Protein AF-A0A956J7H7-F1 (afdb_monomer)

Sequence (368 aa):
MTNHHGKLILALCLALGATACDQSGDVEAPAPTFRGLGGVGTGSGLTLNTNQWVSSSARDIYEFSLQGDWHTNSYGYESKLVRISLADSPYGPVSTPVGAPHPPGEASVAVLPGDDFRVEVIKPGPGNPPVELQGDDLIGLRLDFIVRGYDGVAHEVAIGFTDHLEHATAGDFYRIMKMDPETGEPLAPLCEEDSDGYRMARIYDGLSVDAQTGEMDFVGEGIHHVACSSSAPGKAVLFGYNPTQLTVEAFILVNRVVRADYCADGHPYTYPGNLVGIEDNFTGSGPTTIAEAYASLGEDEVIEAVWDENGVLCMDTPRASNVEREDVICPIKEFTNGTVEYNWRPPQCSNFVDPNPAAMRYFSKGSI

pLDDT: mean 78.8, std 21.63, range [21.3, 97.81]

Secondary structure (DSSP, 8-state):
-------------------SS-------PPPP-PPP--S---S----B---BSS-GGGTTSSEEETTS--EE-TTS-EEEEEEEEEEEEBTEEEEEETTSPPPTTS-EEEEEPSSS-EEEEEPSSTTPPPEEE-GGGGTTEEEEEEEE-TT--EEEEEEEEEEEEEETTTEEEEEEEEE-TTT--EEEESSPP-TTS---EEEEESEEE-TTT--EEE--TTEEEEEETTBHHHHHHHTT--TTTS-HHHHHHHHHHHHT-TTSSS-----TT--BEEEESTTS-S-SSHHHHHHT--TTEEEEEEEETTEEEEESS-SSTT--GGG--EEPP--TT----EEE-PPPGGG---S-TTS--EEEEEE-

Foldseek 3Di:
DDDDDDDDDDDDDDDPDDPDPDDPDDDPDPQPDDDDDDDPDFFDFDWWWFDQQFFPLCPFPQKEFQQQDWDQALQRKTKGWQKKWAQDDPVHTEMDGHNDPDDAQGWHKGWDWDQATKIWIDHHDPPDDIDIDHFPSQARMKIWMWMAHPVRDTDIWMKGFHHWDQDPQQGIKTFIFTADRPPRHGDGTSADAISVGDWIWTKGAQWGANSQQRDIDRNDGGMIGTGTCNHLLVVLRVVNNRCVVANPLSSSQSSCVSQVVQQSRRHRLADTPQIKTKFWCRVVRGDLDLVRVVVSDDPQKDQQFKAASNHTQAGAATSNPPDGLQNDWHWDDDDPVRDTDTGDGGHHSVPDDDPCSPGIMMGMMHGD

Nearest PDB structures (foldseek):
  5ez2-assembly1_A  TM=2.691E-01  e=7.831E-01  Sander vitreus
  1kt5-assembly1_A  TM=2.493E-01  e=6.500E+00  Bos taurus

Radius of gyration: 23.32 Å; Cα contacts (8 Å, |Δi|>4): 791; chains: 1; bounding box: 55×58×82 Å

Mean predicted aligned error: 10.1 Å

Solvent-accessible surface area (backbone atoms only — not comparable to full-atom values): 21001 Å² total; per-residue (Å²): 136,86,86,86,89,82,88,85,83,85,85,78,89,86,81,89,86,86,87,88,85,85,80,81,74,90,70,88,67,82,79,79,84,77,76,81,90,81,63,96,71,82,88,69,62,61,71,46,48,34,66,23,74,54,34,86,71,26,72,73,66,33,50,35,24,71,66,32,44,80,29,69,45,73,82,59,30,34,16,22,36,46,33,36,33,31,55,70,41,102,84,43,68,33,62,22,56,44,76,56,80,81,59,89,70,46,55,36,47,45,79,49,82,48,86,56,67,33,34,34,39,38,51,51,56,92,89,55,71,64,44,80,38,46,61,74,62,41,45,46,28,34,45,33,30,43,30,24,48,90,86,67,55,77,40,76,42,24,38,32,29,73,44,67,46,81,38,99,64,47,45,6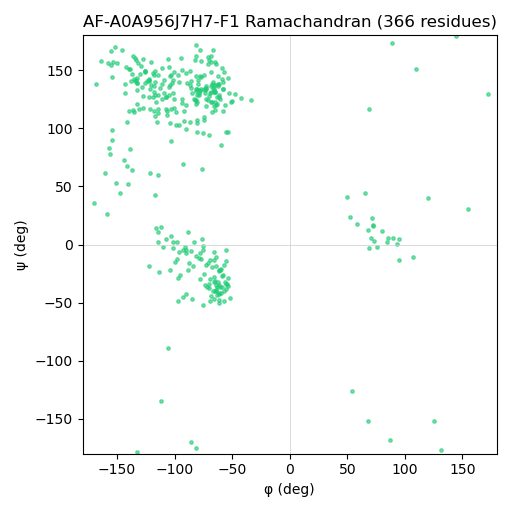0,28,27,30,37,25,32,26,40,69,88,79,64,48,78,74,44,66,32,32,52,61,26,81,86,67,45,39,30,28,32,51,34,50,12,41,44,60,33,65,82,34,63,48,71,47,76,81,43,85,49,35,34,22,56,27,24,45,29,12,38,70,24,38,29,17,72,74,55,42,26,49,87,82,62,41,59,61,57,31,54,39,45,31,33,59,57,30,38,19,57,58,61,70,33,57,62,43,51,46,80,69,44,63,39,28,58,47,33,32,84,84,76,59,61,44,60,43,70,71,49,47,62,71,67,48,56,100,59,45,43,70,22,34,35,33,37,89,88,28,51,65,18,32,45,56,51,76,28,92,90,43,56,55,89,69,52,65,21,72,41,77,65,48,102,81,74,57,75,54,78,70,42,58,67,45,46,50,96,77,61,75,74,92,58,55,85,57,68,42,41,38,34,33,33,75,119

Structure (mmCIF, N/CA/C/O backbone):
data_AF-A0A956J7H7-F1
#
_entry.id   AF-A0A956J7H7-F1
#
loop_
_atom_site.group_PDB
_atom_site.id
_atom_site.type_symbol
_atom_site.label_atom_id
_atom_site.label_alt_id
_atom_site.label_comp_id
_atom_site.label_asym_id
_atom_site.label_entity_id
_atom_site.label_seq_id
_atom_site.pdbx_PDB_ins_code
_atom_site.Cartn_x
_atom_site.Cartn_y
_atom_site.Cartn_z
_atom_site.occupancy
_atom_site.B_iso_or_equiv
_atom_site.auth_seq_id
_atom_site.auth_comp_id
_atom_site.auth_asym_id
_atom_site.auth_atom_id
_atom_site.pdbx_PDB_model_num
ATOM 1 N N . MET A 1 1 ? -11.915 -37.299 46.408 1.00 34.31 1 MET A N 1
ATOM 2 C CA . MET A 1 1 ? -10.570 -36.801 46.762 1.00 34.31 1 MET A CA 1
ATOM 3 C C . MET A 1 1 ? -9.670 -37.030 45.561 1.00 34.31 1 MET A C 1
ATOM 5 O O . MET A 1 1 ? -9.753 -38.102 44.979 1.00 34.31 1 MET A O 1
ATOM 9 N N . THR A 1 2 ? -8.898 -35.993 45.229 1.00 33.03 2 THR A N 1
ATOM 10 C CA . THR A 1 2 ? -7.810 -35.875 44.235 1.00 33.03 2 THR A CA 1
ATOM 11 C C . THR A 1 2 ? -8.128 -35.940 42.733 1.00 33.03 2 THR A C 1
ATOM 13 O O . THR A 1 2 ? -8.568 -36.948 42.192 1.00 33.03 2 THR A O 1
ATOM 16 N N . ASN A 1 3 ? -7.821 -34.792 42.118 1.00 30.67 3 ASN A N 1
ATOM 17 C CA . ASN A 1 3 ? -7.742 -34.415 40.709 1.00 30.67 3 ASN A CA 1
ATOM 18 C C . ASN A 1 3 ? -6.630 -35.155 39.943 1.00 30.67 3 ASN A C 1
ATOM 20 O O . ASN A 1 3 ? 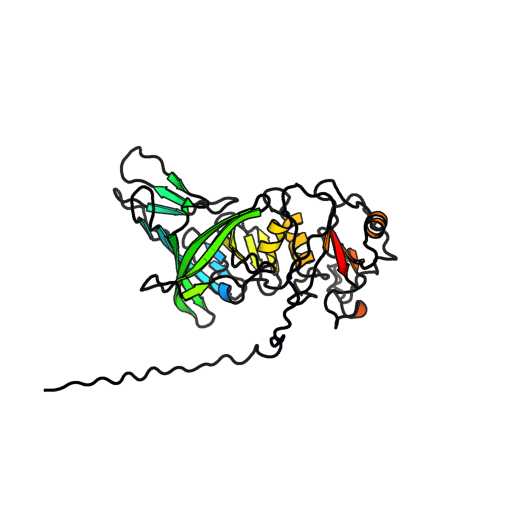-5.607 -35.474 40.541 1.00 30.67 3 ASN A O 1
ATOM 24 N N . HIS A 1 4 ? -6.758 -35.260 38.613 1.00 27.86 4 HIS A N 1
ATOM 25 C CA . HIS A 1 4 ? -5.828 -34.605 37.676 1.00 27.86 4 HIS A CA 1
ATOM 26 C C . HIS A 1 4 ? -6.339 -34.630 36.224 1.00 27.86 4 HIS A C 1
ATOM 28 O O . HIS A 1 4 ? -6.882 -35.619 35.743 1.00 27.86 4 HIS A O 1
ATOM 34 N N . HIS A 1 5 ? -6.147 -33.486 35.565 1.00 28.83 5 HIS A N 1
ATOM 35 C CA . HIS A 1 5 ? -6.420 -33.170 34.166 1.00 28.83 5 HIS A CA 1
ATOM 36 C C . HIS A 1 5 ? -5.456 -33.855 33.185 1.00 28.83 5 HIS A C 1
ATOM 38 O O . HIS A 1 5 ? -4.289 -34.061 33.504 1.00 28.83 5 HIS A O 1
ATOM 44 N N . GLY A 1 6 ? -5.915 -34.045 31.945 1.00 21.98 6 GLY A N 1
ATOM 45 C CA . GLY A 1 6 ? -5.072 -34.238 30.765 1.00 21.98 6 GLY A CA 1
ATOM 46 C C . GLY A 1 6 ? -5.822 -33.790 29.512 1.00 21.98 6 GLY A C 1
ATOM 47 O O . GLY A 1 6 ? -6.677 -34.517 29.015 1.00 21.98 6 GLY A O 1
ATOM 48 N N . LYS A 1 7 ? -5.546 -32.563 29.053 1.00 26.50 7 LYS A N 1
ATOM 49 C CA . LYS A 1 7 ? -6.030 -31.994 27.787 1.00 26.50 7 LYS A CA 1
ATOM 50 C C . LYS A 1 7 ? -5.274 -32.655 26.629 1.00 26.50 7 LYS A C 1
ATOM 52 O O . LYS A 1 7 ? -4.048 -32.685 26.652 1.00 26.50 7 LYS A O 1
ATOM 57 N N . LEU A 1 8 ? -6.000 -33.133 25.622 1.00 21.30 8 LEU A N 1
ATOM 58 C CA . LEU A 1 8 ? -5.458 -33.536 24.326 1.00 21.30 8 LEU A CA 1
ATOM 59 C C . LEU A 1 8 ? -5.811 -32.420 23.333 1.00 21.30 8 LEU A C 1
ATOM 61 O O . LEU A 1 8 ? -6.975 -32.269 22.970 1.00 21.30 8 LEU A O 1
ATOM 65 N N . ILE A 1 9 ? -4.826 -31.602 22.964 1.00 24.64 9 ILE A N 1
ATOM 66 C CA . ILE A 1 9 ? -4.939 -30.624 21.875 1.00 24.64 9 ILE A CA 1
ATOM 67 C C . ILE A 1 9 ? -4.455 -31.335 20.615 1.00 24.64 9 ILE A C 1
ATOM 69 O O . ILE A 1 9 ? -3.300 -31.753 20.538 1.00 24.64 9 ILE A O 1
ATOM 73 N N . LEU A 1 10 ? -5.365 -31.523 19.664 1.00 23.31 10 LEU A N 1
ATOM 74 C CA . LEU A 1 10 ? -5.071 -32.082 18.354 1.00 23.31 10 LEU A CA 1
ATOM 75 C C . LEU A 1 10 ? -4.645 -30.926 17.440 1.00 23.31 10 LEU A C 1
ATOM 77 O O . LEU A 1 10 ? -5.474 -30.125 17.020 1.00 23.31 10 LEU A O 1
ATOM 81 N N . ALA A 1 11 ? -3.347 -30.836 17.165 1.00 27.41 11 ALA A N 1
ATOM 82 C CA . ALA A 1 11 ? -2.812 -30.087 16.038 1.00 27.41 11 ALA A CA 1
ATOM 83 C C . ALA A 1 11 ? -2.892 -30.981 14.793 1.00 27.41 11 ALA A C 1
ATOM 85 O O . ALA A 1 11 ? -2.378 -32.102 14.814 1.00 27.41 11 ALA A O 1
ATOM 86 N N . LEU A 1 12 ? -3.523 -30.507 13.718 1.00 23.52 12 LEU A N 1
ATOM 87 C CA . LEU A 1 12 ? -3.413 -31.143 12.408 1.00 23.52 12 LEU A CA 1
ATOM 88 C C . LEU A 1 12 ? -3.337 -30.080 11.309 1.00 23.52 12 LEU A C 1
ATOM 90 O O . LEU A 1 12 ? -4.326 -29.443 10.960 1.00 23.52 12 LEU A O 1
ATOM 94 N N . CYS A 1 13 ? -2.124 -29.915 10.785 1.00 24.88 13 CYS A N 1
ATOM 95 C CA . CYS A 1 13 ? -1.808 -29.219 9.548 1.00 24.88 13 CYS A CA 1
ATOM 96 C C . CYS A 1 13 ? -2.461 -29.917 8.352 1.00 24.88 13 CYS A C 1
ATOM 98 O O . CYS A 1 13 ? -2.307 -31.129 8.222 1.00 24.88 13 CYS A O 1
ATOM 100 N N . LEU A 1 14 ? -3.055 -29.154 7.431 1.00 25.11 14 LEU A N 1
ATOM 101 C CA . LEU A 1 14 ? -3.239 -29.543 6.028 1.00 25.11 14 LEU A CA 1
ATOM 102 C C . LEU A 1 14 ? -3.335 -28.281 5.151 1.00 25.11 14 LEU A C 1
ATOM 104 O O . LEU A 1 14 ? -4.415 -27.759 4.913 1.00 25.11 14 LEU A O 1
ATOM 108 N N . ALA A 1 15 ? -2.185 -27.817 4.664 1.00 28.34 15 ALA A N 1
ATOM 109 C CA . ALA A 1 15 ? -2.049 -27.102 3.395 1.00 28.34 15 ALA A CA 1
ATOM 110 C C . ALA A 1 15 ? -0.592 -27.246 2.929 1.00 28.34 15 ALA A C 1
ATOM 112 O O . ALA A 1 15 ? 0.278 -26.428 3.214 1.00 28.34 15 ALA A O 1
ATOM 113 N N . LEU A 1 16 ? -0.317 -28.373 2.275 1.00 28.92 16 LEU A N 1
ATOM 114 C CA . LEU A 1 16 ? 0.877 -28.572 1.462 1.00 28.92 16 LEU A CA 1
ATOM 115 C C . LEU A 1 16 ? 0.706 -27.757 0.177 1.00 28.92 16 LEU A C 1
ATOM 117 O O . LEU A 1 16 ? -0.277 -27.970 -0.530 1.00 28.92 16 LEU A O 1
ATOM 121 N N . GLY A 1 17 ? 1.661 -26.874 -0.135 1.00 31.92 17 GLY A N 1
ATOM 122 C CA . GLY A 1 17 ? 1.725 -26.256 -1.462 1.00 31.92 17 GLY A CA 1
ATOM 123 C C . GLY A 1 17 ? 2.399 -24.890 -1.611 1.00 31.92 17 GLY A C 1
ATOM 124 O O . GLY A 1 17 ? 1.973 -24.154 -2.486 1.00 31.92 17 GLY A O 1
ATOM 125 N N . ALA A 1 18 ? 3.410 -24.526 -0.813 1.00 32.97 18 ALA A N 1
ATOM 126 C CA . ALA A 1 18 ? 4.313 -23.405 -1.127 1.00 32.97 18 ALA A CA 1
ATOM 127 C C . ALA A 1 18 ? 5.622 -23.514 -0.325 1.00 32.97 18 ALA A C 1
ATOM 129 O O . ALA A 1 18 ? 5.930 -22.676 0.511 1.00 32.97 18 ALA A O 1
ATOM 130 N N . THR A 1 19 ? 6.390 -24.585 -0.522 1.00 34.28 19 THR A N 1
ATOM 131 C CA . THR A 1 19 ? 7.738 -24.699 0.059 1.00 34.28 19 THR A CA 1
ATOM 132 C C . THR A 1 19 ? 8.676 -25.305 -0.971 1.00 34.28 19 THR A C 1
ATOM 134 O O . THR A 1 19 ? 8.898 -26.516 -0.975 1.00 34.28 19 THR A O 1
ATOM 137 N N . ALA A 1 20 ? 9.176 -24.469 -1.879 1.00 27.80 20 ALA A N 1
ATOM 138 C CA . ALA A 1 20 ? 10.338 -24.793 -2.706 1.00 27.80 20 ALA A CA 1
ATOM 139 C C . ALA A 1 20 ? 11.039 -23.551 -3.293 1.00 27.80 20 ALA A C 1
ATOM 141 O O . ALA A 1 20 ? 11.663 -23.683 -4.330 1.00 27.80 20 ALA A O 1
ATOM 142 N N . CYS A 1 21 ? 10.958 -22.370 -2.666 1.00 28.06 21 CYS A N 1
ATOM 143 C CA . CYS A 1 21 ? 11.769 -21.199 -3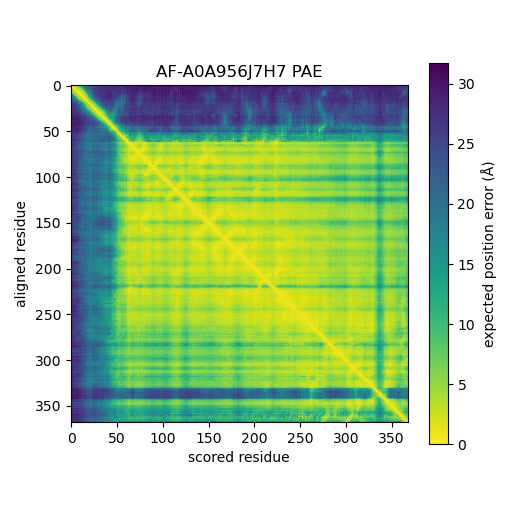.039 1.00 28.06 21 CYS A CA 1
ATOM 144 C C . CYS A 1 21 ? 12.020 -20.310 -1.808 1.00 28.06 21 CYS A C 1
ATOM 146 O O . CYS A 1 21 ? 11.679 -19.137 -1.834 1.00 28.06 21 CYS A O 1
ATOM 148 N N . ASP A 1 22 ? 12.531 -20.859 -0.704 1.00 33.25 22 ASP A N 1
ATOM 149 C CA . ASP A 1 22 ? 13.071 -20.013 0.372 1.00 33.25 22 ASP A CA 1
ATOM 150 C C . ASP A 1 22 ? 14.095 -20.778 1.219 1.00 33.25 22 ASP A C 1
ATOM 152 O O . ASP A 1 22 ? 13.797 -21.335 2.275 1.00 33.25 22 ASP A O 1
ATOM 156 N N . GLN A 1 23 ? 15.301 -20.907 0.670 1.00 28.61 23 GLN A N 1
ATOM 157 C CA . GLN A 1 23 ? 16.512 -21.178 1.441 1.00 28.61 23 GLN A CA 1
ATOM 158 C C . GLN A 1 23 ? 17.653 -20.367 0.824 1.00 28.61 23 GLN A C 1
ATOM 160 O O . GLN A 1 23 ? 18.577 -20.925 0.232 1.00 28.61 23 GLN A O 1
ATOM 165 N N . SER A 1 24 ? 17.593 -19.038 0.927 1.00 34.00 24 SER A N 1
ATOM 166 C CA . SER A 1 24 ? 18.828 -18.256 0.879 1.00 34.00 24 SER A CA 1
ATOM 167 C C . SER A 1 24 ? 19.526 -18.449 2.221 1.00 34.00 24 SER A C 1
ATOM 169 O O . SER A 1 24 ? 19.052 -17.973 3.248 1.00 34.00 24 SER A O 1
ATOM 171 N N . GLY A 1 25 ? 20.613 -19.220 2.224 1.00 28.41 25 GLY A N 1
ATOM 172 C CA . GLY A 1 25 ? 21.501 -19.291 3.376 1.00 28.41 25 GLY A CA 1
ATOM 173 C C . GLY A 1 25 ? 22.023 -17.897 3.715 1.00 28.41 25 GLY A C 1
ATOM 174 O O . GLY A 1 25 ? 22.344 -17.128 2.810 1.00 28.41 25 GLY A O 1
ATOM 175 N N . ASP A 1 26 ? 22.093 -17.604 5.011 1.00 31.69 26 ASP A N 1
ATOM 176 C CA . ASP A 1 26 ? 22.629 -16.369 5.573 1.00 31.69 26 ASP A CA 1
ATOM 177 C C . ASP A 1 26 ? 24.048 -16.107 5.043 1.00 31.69 26 ASP A C 1
ATOM 179 O O . ASP A 1 26 ? 25.040 -16.646 5.540 1.00 31.69 26 ASP A O 1
ATOM 183 N N . VAL A 1 27 ? 24.154 -15.284 4.002 1.00 30.88 27 VAL A N 1
ATOM 184 C CA . VAL A 1 27 ? 25.401 -14.617 3.645 1.00 30.88 27 VAL A CA 1
ATOM 185 C C . VAL A 1 27 ? 25.279 -13.217 4.224 1.00 30.88 27 VAL A C 1
ATOM 187 O O . VAL A 1 27 ? 24.564 -12.382 3.676 1.00 30.88 27 VAL A O 1
ATOM 190 N N . GLU A 1 28 ? 25.951 -12.970 5.351 1.00 29.73 28 GLU A N 1
ATOM 191 C CA . GLU A 1 28 ? 26.173 -11.623 5.887 1.00 29.73 28 GLU A CA 1
ATOM 192 C C . GLU A 1 28 ? 26.956 -10.800 4.849 1.00 29.73 28 GLU A C 1
ATOM 194 O O . GLU A 1 28 ? 28.186 -10.727 4.866 1.00 29.73 28 GLU A O 1
ATOM 199 N N . ALA A 1 29 ? 26.246 -10.195 3.898 1.00 31.11 29 ALA A N 1
ATOM 200 C CA . ALA A 1 29 ? 26.772 -9.083 3.130 1.00 31.11 29 ALA A CA 1
ATOM 201 C C . ALA A 1 29 ? 26.765 -7.844 4.045 1.00 31.11 29 ALA A C 1
ATOM 203 O O . ALA A 1 29 ? 25.775 -7.606 4.741 1.00 31.11 29 ALA A O 1
ATOM 204 N N . PRO A 1 30 ? 27.852 -7.054 4.099 1.00 28.05 30 PRO A N 1
ATOM 205 C CA . PRO A 1 30 ? 27.876 -5.846 4.910 1.00 28.05 30 PRO A CA 1
ATOM 206 C C . PRO A 1 30 ? 26.784 -4.887 4.428 1.00 28.05 30 PRO A C 1
ATOM 208 O O . PRO A 1 30 ? 26.745 -4.539 3.248 1.00 28.05 30 PRO A O 1
ATOM 211 N N . ALA A 1 31 ? 25.915 -4.463 5.349 1.00 27.25 31 ALA A N 1
ATOM 212 C CA . ALA A 1 31 ? 24.867 -3.487 5.081 1.00 27.25 31 ALA A CA 1
ATOM 213 C C . ALA A 1 31 ? 25.474 -2.242 4.402 1.00 27.25 31 ALA A C 1
ATOM 215 O O . ALA A 1 31 ? 26.402 -1.640 4.966 1.00 27.25 31 ALA A O 1
ATOM 216 N N . PRO A 1 32 ? 25.010 -1.843 3.202 1.00 27.41 32 PRO A N 1
ATOM 217 C CA . PRO A 1 32 ? 25.449 -0.595 2.609 1.00 27.41 32 PRO A CA 1
ATOM 218 C C . PRO A 1 32 ? 25.034 0.549 3.534 1.00 27.41 32 PRO A C 1
ATOM 220 O O . PRO A 1 32 ? 23.892 0.663 3.970 1.00 27.41 32 PRO A O 1
ATOM 223 N N . THR A 1 33 ? 25.996 1.400 3.871 1.00 24.50 33 THR A N 1
ATOM 224 C CA . THR A 1 33 ? 25.748 2.597 4.673 1.00 24.50 33 THR A CA 1
ATOM 225 C C . THR A 1 33 ? 25.078 3.637 3.784 1.00 24.50 33 THR A C 1
ATOM 227 O O . THR A 1 33 ? 25.748 4.370 3.057 1.00 24.50 33 THR A O 1
ATOM 230 N N . PHE A 1 34 ? 23.748 3.700 3.824 1.00 32.12 34 PHE A N 1
ATOM 231 C CA . PHE A 1 34 ? 22.992 4.759 3.163 1.00 32.12 34 PHE A CA 1
ATOM 232 C C . PHE A 1 34 ? 23.201 6.088 3.904 1.00 32.12 34 PHE A C 1
ATOM 234 O O . PHE A 1 34 ? 23.009 6.201 5.116 1.00 32.12 34 PHE A O 1
ATOM 241 N N . ARG A 1 35 ? 23.659 7.111 3.173 1.00 26.30 35 ARG A N 1
ATOM 242 C CA . ARG A 1 35 ? 23.762 8.485 3.683 1.00 26.30 35 ARG A CA 1
ATOM 243 C C . ARG A 1 35 ? 22.359 9.077 3.796 1.00 26.30 35 ARG A C 1
ATOM 245 O O . ARG A 1 35 ? 21.567 8.954 2.872 1.00 26.30 35 ARG A O 1
ATOM 252 N N . GLY A 1 36 ? 22.102 9.733 4.927 1.00 25.88 36 GLY A N 1
ATOM 253 C CA . GLY A 1 36 ? 20.798 10.266 5.314 1.00 25.88 36 GLY A CA 1
ATOM 254 C C . GLY A 1 36 ? 20.080 11.064 4.224 1.00 25.88 36 GLY A C 1
ATOM 255 O O . GLY A 1 36 ? 20.632 12.003 3.646 1.00 25.88 36 GLY A O 1
ATOM 256 N N . LEU A 1 37 ? 18.823 10.682 4.012 1.00 35.91 37 LEU A N 1
ATOM 257 C CA . LEU A 1 37 ? 17.826 11.358 3.195 1.00 35.91 37 LEU A CA 1
ATOM 258 C C . LEU A 1 37 ? 17.412 12.661 3.888 1.00 35.91 37 LEU A C 1
ATOM 260 O O . LEU A 1 37 ? 16.566 12.695 4.774 1.00 35.91 37 LEU A O 1
ATOM 264 N N . GLY A 1 38 ? 18.077 13.743 3.498 1.00 25.91 38 GLY A N 1
ATOM 265 C CA . GLY A 1 38 ? 17.769 15.109 3.901 1.00 25.91 38 GLY A CA 1
ATOM 266 C C . GLY A 1 38 ? 17.870 16.015 2.686 1.00 25.91 38 GLY A C 1
ATOM 267 O O . GLY A 1 38 ? 18.760 16.855 2.602 1.00 25.91 38 GLY A O 1
ATOM 268 N N . GLY A 1 39 ? 17.011 15.788 1.700 1.00 27.39 39 GLY A N 1
ATOM 269 C CA . GLY A 1 39 ? 16.962 16.598 0.496 1.00 27.39 39 GLY A CA 1
ATOM 270 C C . GLY A 1 39 ? 16.016 15.983 -0.514 1.00 27.39 39 GLY A C 1
ATOM 271 O O . GLY A 1 39 ? 16.114 14.798 -0.806 1.00 27.39 39 GLY A O 1
ATOM 272 N N . VAL A 1 40 ? 15.108 16.804 -1.031 1.00 36.03 40 VAL A N 1
ATOM 273 C CA . VAL A 1 40 ? 14.326 16.532 -2.239 1.00 36.03 40 VAL A CA 1
ATOM 274 C C . VAL A 1 40 ? 15.349 16.252 -3.348 1.00 36.03 40 VAL A C 1
ATOM 276 O O . VAL A 1 40 ? 16.027 17.164 -3.822 1.00 36.03 40 VAL A O 1
ATOM 279 N N . GLY A 1 41 ? 15.619 14.970 -3.587 1.00 30.80 41 GLY A N 1
ATOM 280 C CA . GLY A 1 41 ? 16.854 14.502 -4.204 1.00 30.80 41 GLY A CA 1
ATOM 281 C C . GLY A 1 41 ? 16.725 14.379 -5.709 1.00 30.80 41 GLY A C 1
ATOM 282 O O . GLY A 1 41 ? 16.134 13.436 -6.217 1.00 30.80 41 GLY A O 1
ATOM 283 N N . THR A 1 42 ? 17.340 15.315 -6.418 1.00 34.34 42 THR A N 1
ATOM 284 C CA . THR A 1 42 ? 17.670 15.202 -7.836 1.00 34.34 42 THR A CA 1
ATOM 285 C C . THR A 1 42 ? 18.561 13.975 -8.088 1.00 34.34 42 THR A C 1
ATOM 287 O O . THR A 1 42 ? 19.712 13.967 -7.656 1.00 34.34 42 THR A O 1
ATOM 290 N N . GLY A 1 43 ? 18.055 12.984 -8.826 1.00 35.78 43 GLY A N 1
ATOM 291 C CA . GLY A 1 43 ? 18.850 12.141 -9.730 1.00 35.78 43 GLY A CA 1
ATOM 292 C C . GLY A 1 43 ? 19.920 11.218 -9.132 1.00 35.78 43 GLY A C 1
ATOM 293 O O . GLY A 1 43 ? 21.008 11.133 -9.692 1.00 35.78 43 GLY A O 1
ATOM 294 N N . SER A 1 44 ? 19.643 10.500 -8.043 1.00 34.41 44 SER A N 1
ATOM 295 C CA . SER A 1 44 ? 20.463 9.335 -7.670 1.00 34.41 44 SER A CA 1
ATOM 296 C C . SER A 1 44 ? 19.559 8.176 -7.272 1.00 34.41 44 SER A C 1
ATOM 298 O O . SER A 1 44 ? 18.841 8.291 -6.278 1.00 34.41 44 SER A O 1
ATOM 300 N N . GLY A 1 45 ? 19.580 7.098 -8.061 1.00 36.44 45 GLY A N 1
ATOM 301 C CA . GLY A 1 45 ? 18.698 5.943 -7.911 1.00 36.44 45 GLY A CA 1
ATOM 302 C C . GLY A 1 45 ? 18.666 5.408 -6.478 1.00 36.44 45 GLY A C 1
ATOM 303 O O . GLY A 1 45 ? 19.701 5.079 -5.901 1.00 36.44 45 GLY A O 1
ATOM 304 N N . LEU A 1 46 ? 17.466 5.339 -5.899 1.00 42.12 46 LEU A N 1
ATOM 305 C CA . LEU A 1 46 ? 17.221 4.628 -4.647 1.00 42.12 46 LEU A CA 1
ATOM 306 C C . LEU A 1 46 ? 17.119 3.139 -4.966 1.00 42.12 46 LEU A C 1
ATOM 308 O O . LEU A 1 46 ? 16.398 2.789 -5.891 1.00 42.12 46 LEU A O 1
ATOM 312 N N . THR A 1 47 ? 17.802 2.281 -4.210 1.00 36.84 47 THR A N 1
ATOM 313 C CA . THR A 1 47 ? 17.821 0.837 -4.455 1.00 36.84 47 THR A CA 1
ATOM 314 C C . THR A 1 47 ? 17.154 0.071 -3.313 1.00 36.84 47 THR A C 1
ATOM 316 O O . THR A 1 47 ? 17.688 0.067 -2.210 1.00 36.84 47 THR A O 1
ATOM 319 N N . LEU A 1 48 ? 16.008 -0.582 -3.555 1.00 46.50 48 LEU A N 1
ATOM 320 C CA . LEU A 1 48 ? 15.264 -1.365 -2.545 1.00 46.50 48 LEU A CA 1
ATOM 321 C C . LEU A 1 48 ? 14.836 -2.750 -3.086 1.00 46.50 48 LEU A C 1
ATOM 323 O O . LEU A 1 48 ? 14.730 -2.936 -4.292 1.00 46.50 48 LEU A O 1
ATOM 327 N N . ASN A 1 49 ? 14.564 -3.703 -2.184 1.00 42.16 49 ASN A N 1
ATOM 328 C CA . ASN A 1 49 ? 14.053 -5.077 -2.433 1.00 42.16 49 ASN A CA 1
ATOM 329 C C . ASN A 1 49 ? 12.583 -5.046 -2.962 1.00 42.16 49 ASN A C 1
ATOM 331 O O . ASN A 1 49 ? 11.903 -4.067 -2.681 1.00 42.16 49 ASN A O 1
ATOM 335 N N . THR A 1 50 ? 12.006 -6.037 -3.678 1.00 51.06 50 THR A N 1
ATOM 336 C CA . THR A 1 50 ? 10.805 -5.818 -4.553 1.00 51.06 50 THR A CA 1
ATOM 337 C C . THR A 1 50 ? 9.678 -6.891 -4.614 1.00 51.06 50 THR A C 1
ATOM 339 O O . THR A 1 50 ? 9.366 -7.356 -5.702 1.00 51.06 50 THR A O 1
ATOM 342 N N . ASN A 1 51 ? 9.053 -7.404 -3.528 1.00 43.38 51 ASN A N 1
ATOM 343 C CA . ASN A 1 51 ? 8.281 -8.688 -3.719 1.00 43.38 51 ASN A CA 1
ATOM 344 C C . ASN A 1 51 ? 7.375 -9.160 -2.585 1.00 43.38 51 ASN A C 1
ATOM 346 O O . ASN A 1 51 ? 7.166 -10.358 -2.398 1.00 43.38 51 ASN A O 1
ATOM 350 N N . GLN A 1 52 ? 6.743 -8.246 -1.875 1.00 49.25 52 GLN A N 1
ATOM 351 C CA . GLN A 1 52 ? 5.475 -8.600 -1.248 1.00 49.25 52 GLN A CA 1
ATOM 352 C C . GLN A 1 52 ? 4.395 -7.755 -1.925 1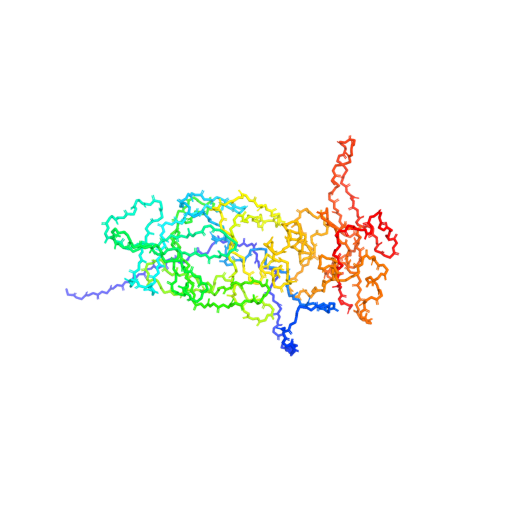.00 49.25 52 GLN A C 1
ATOM 354 O O . GLN A 1 52 ? 4.465 -6.536 -1.948 1.00 49.25 52 GLN A O 1
ATOM 359 N N . TRP A 1 53 ? 3.444 -8.384 -2.607 1.00 56.03 53 TRP A N 1
ATOM 360 C CA . TRP A 1 53 ? 2.317 -7.664 -3.227 1.00 56.03 53 TRP A CA 1
ATOM 361 C C . TRP A 1 53 ? 1.395 -7.119 -2.149 1.00 56.03 53 TRP A C 1
ATOM 363 O O . TRP A 1 53 ? 1.051 -5.947 -2.096 1.00 56.03 53 TRP A O 1
ATOM 373 N N . VAL A 1 54 ? 1.103 -8.049 -1.254 1.00 54.31 54 VAL A N 1
ATOM 374 C CA . VAL A 1 54 ? 0.482 -7.935 0.042 1.00 54.31 54 VAL A CA 1
ATOM 375 C C . VAL A 1 54 ? 1.387 -8.757 0.936 1.00 54.31 54 VAL A C 1
ATOM 377 O O . VAL A 1 54 ? 1.923 -9.786 0.497 1.00 54.31 54 VAL A O 1
ATOM 380 N N . SER A 1 55 ? 1.590 -8.311 2.171 1.00 53.53 55 SER A N 1
ATOM 381 C CA . SER A 1 55 ? 2.406 -9.101 3.073 1.00 53.53 55 SER A CA 1
ATOM 382 C C . SER A 1 55 ? 1.794 -10.498 3.229 1.00 53.53 55 SER A C 1
ATOM 384 O O . SER A 1 55 ? 0.578 -10.614 3.396 1.00 53.53 55 SER A O 1
ATOM 386 N N . SER A 1 56 ? 2.586 -11.571 3.142 1.00 59.09 56 SER A N 1
ATOM 387 C CA . SER A 1 56 ? 2.061 -12.937 3.305 1.00 59.09 56 SER A CA 1
ATOM 388 C C . SER A 1 56 ? 1.340 -13.095 4.651 1.00 59.09 56 SER A C 1
ATOM 390 O O . SER A 1 56 ? 0.316 -13.777 4.749 1.00 59.09 56 SER A O 1
ATOM 392 N N . SER A 1 57 ? 1.818 -12.357 5.655 1.00 57.62 57 SER A N 1
ATOM 393 C CA . SER A 1 57 ? 1.223 -12.213 6.973 1.00 57.62 57 SER A CA 1
ATOM 394 C C . SER A 1 57 ? 0.009 -11.283 7.029 1.00 57.62 57 SER A C 1
ATOM 396 O O . SER A 1 57 ? -0.692 -11.344 8.025 1.00 57.62 57 SER A O 1
ATOM 398 N N . ALA A 1 58 ? -0.303 -10.480 6.013 1.00 58.31 58 ALA A N 1
ATOM 399 C CA . ALA A 1 58 ? -1.450 -9.560 6.004 1.00 58.31 58 ALA A CA 1
ATOM 400 C C . ALA A 1 58 ? -2.614 -10.002 5.093 1.00 58.31 58 ALA A C 1
ATOM 402 O O . ALA A 1 58 ? -3.590 -9.270 4.950 1.00 58.31 58 ALA A O 1
ATOM 403 N N . ARG A 1 59 ? -2.545 -11.189 4.469 1.00 67.38 59 ARG A N 1
ATOM 404 C CA . ARG A 1 59 ? -3.555 -11.679 3.499 1.00 67.38 59 ARG A CA 1
ATOM 405 C C . ARG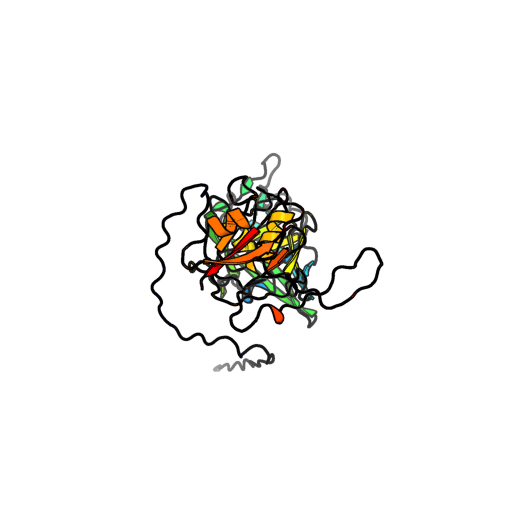 A 1 59 ? -4.997 -11.669 4.021 1.00 67.38 59 ARG A C 1
ATOM 407 O O . ARG A 1 59 ? -5.931 -11.548 3.234 1.00 67.38 59 ARG A O 1
ATOM 414 N N . ASP A 1 60 ? -5.157 -11.817 5.329 1.00 58.91 60 ASP A N 1
ATOM 415 C CA . ASP A 1 60 ? -6.423 -11.859 6.053 1.00 58.91 60 ASP A CA 1
ATOM 416 C C . ASP A 1 60 ? -7.063 -10.475 6.268 1.00 58.91 60 ASP A C 1
ATOM 418 O O . ASP A 1 60 ? -8.288 -10.395 6.338 1.00 58.91 60 ASP A O 1
ATOM 422 N N . ILE A 1 61 ? -6.276 -9.393 6.371 1.00 67.81 61 ILE A N 1
ATOM 423 C CA . ILE A 1 61 ? -6.765 -8.050 6.756 1.00 67.81 61 ILE A CA 1
ATOM 424 C C . ILE A 1 61 ? -5.966 -6.930 6.068 1.00 67.81 61 ILE A C 1
ATOM 426 O O . ILE A 1 61 ? -5.551 -5.958 6.698 1.00 67.81 61 ILE A O 1
ATOM 430 N N . TYR A 1 62 ? -5.695 -7.055 4.773 1.00 82.69 62 TYR A N 1
ATOM 431 C CA . TYR A 1 62 ? -5.044 -5.963 4.043 1.00 82.69 62 TYR A CA 1
ATOM 432 C C . TYR A 1 62 ? -6.041 -4.951 3.484 1.00 82.69 62 TYR A C 1
ATOM 434 O O . TYR A 1 62 ? -5.630 -3.848 3.162 1.00 82.69 62 TYR A O 1
ATOM 442 N N . GLU A 1 63 ? -7.329 -5.294 3.410 1.00 89.25 63 GLU A N 1
ATOM 443 C CA . GLU A 1 63 ? -8.407 -4.376 3.048 1.00 89.25 63 GLU A CA 1
ATOM 444 C C . GLU A 1 63 ? -9.590 -4.520 4.002 1.00 89.25 63 GLU A C 1
ATOM 446 O O . GLU A 1 63 ? -9.943 -5.640 4.393 1.00 89.25 63 GLU A O 1
ATOM 451 N N . PHE A 1 64 ? -10.218 -3.404 4.370 1.00 92.38 64 PHE A N 1
ATOM 452 C CA . PHE A 1 64 ? -11.417 -3.396 5.210 1.00 92.38 64 PHE A CA 1
ATOM 453 C C . PHE A 1 64 ? -12.272 -2.140 5.007 1.00 92.38 64 PHE A C 1
ATOM 455 O O . PHE A 1 64 ? -11.763 -1.083 4.645 1.00 92.38 64 PHE A O 1
ATOM 462 N N . SER A 1 65 ? -13.576 -2.252 5.287 1.00 92.31 65 SER A N 1
ATOM 463 C CA . SER A 1 65 ? -14.505 -1.114 5.300 1.00 92.31 65 SER A CA 1
ATOM 464 C C . SER A 1 65 ? -14.534 -0.412 6.663 1.00 92.31 65 SER A C 1
ATOM 466 O O . SER A 1 65 ? -14.627 -1.073 7.703 1.00 92.31 65 SER A O 1
ATOM 468 N N . LEU A 1 66 ? -14.540 0.927 6.670 1.00 86.81 66 LEU A N 1
ATOM 469 C CA . LEU A 1 66 ? -14.705 1.721 7.900 1.00 86.81 66 LEU A CA 1
ATOM 470 C C . LEU A 1 66 ? -16.129 1.729 8.447 1.00 86.81 66 LEU A C 1
ATOM 472 O O . LEU A 1 66 ? -16.338 1.939 9.640 1.00 86.81 66 LEU A O 1
ATOM 476 N N . GLN A 1 67 ? -17.119 1.510 7.587 1.00 87.56 67 GLN A N 1
ATOM 477 C CA . GLN A 1 67 ? -18.529 1.494 7.968 1.00 87.56 67 GLN A CA 1
ATOM 478 C C . GLN A 1 67 ? -18.898 0.198 8.704 1.00 87.56 67 GLN A C 1
ATOM 480 O O . GLN A 1 67 ? -20.013 0.059 9.209 1.00 87.56 67 GLN A O 1
ATOM 485 N N . GLY A 1 68 ? -17.948 -0.738 8.804 1.00 88.81 68 GLY A N 1
ATOM 486 C CA . GLY A 1 68 ? -18.167 -2.057 9.373 1.00 88.81 68 GLY A CA 1
ATOM 487 C C . GLY A 1 68 ? -19.014 -2.929 8.457 1.00 88.81 68 GLY A C 1
ATOM 488 O O . GLY A 1 68 ? -19.651 -3.863 8.939 1.00 88.81 68 GLY A O 1
ATOM 489 N N . ASP A 1 69 ? -19.051 -2.633 7.159 1.00 93.88 69 ASP A N 1
ATOM 490 C CA . ASP A 1 69 ? -19.615 -3.531 6.162 1.00 93.88 69 ASP A CA 1
ATOM 491 C C . ASP A 1 69 ? -18.634 -4.672 5.867 1.00 93.88 69 ASP A C 1
ATOM 493 O O . ASP A 1 69 ? -17.435 -4.588 6.143 1.00 93.88 69 ASP A O 1
ATOM 497 N N . TRP A 1 70 ? -19.159 -5.780 5.342 1.00 94.25 70 TRP A N 1
ATOM 498 C CA . TRP A 1 70 ? -18.303 -6.851 4.841 1.00 94.25 70 TRP A CA 1
ATOM 499 C C . TRP A 1 70 ? -17.611 -6.382 3.565 1.00 94.25 70 TRP A C 1
ATOM 501 O O . TRP A 1 70 ? -18.282 -5.963 2.623 1.00 94.25 70 TRP A O 1
ATOM 511 N N . HIS A 1 71 ? -16.291 -6.512 3.522 1.00 92.69 71 HIS A N 1
ATOM 512 C CA . HIS A 1 71 ? -15.491 -6.290 2.324 1.00 92.69 71 HIS A CA 1
ATOM 513 C C . HIS A 1 71 ? -14.855 -7.603 1.887 1.00 92.69 71 HIS A C 1
ATOM 515 O O . HIS A 1 71 ? -14.248 -8.284 2.707 1.00 92.69 71 HIS A O 1
ATOM 521 N N . THR A 1 72 ? -15.006 -7.972 0.614 1.00 91.38 72 THR A N 1
ATOM 522 C CA . THR A 1 72 ? -14.337 -9.151 0.048 1.00 91.38 72 THR A CA 1
ATOM 523 C C . THR A 1 72 ? -13.121 -8.693 -0.727 1.00 91.38 72 THR A C 1
ATOM 525 O O . THR A 1 72 ? -13.255 -7.983 -1.720 1.00 91.38 72 THR A O 1
ATOM 528 N N . ASN A 1 73 ? -11.946 -9.120 -0.288 1.00 85.12 73 ASN A N 1
ATOM 529 C CA . ASN A 1 73 ? -10.712 -8.808 -0.986 1.00 85.12 73 ASN A CA 1
ATOM 530 C C . ASN A 1 73 ? -10.494 -9.756 -2.184 1.00 85.12 73 ASN A C 1
ATOM 532 O O . ASN A 1 73 ? -11.197 -10.754 -2.358 1.00 85.12 73 ASN A O 1
ATOM 536 N N . SER A 1 74 ? -9.490 -9.485 -3.013 1.00 81.19 74 SER A N 1
ATOM 537 C CA . SER A 1 74 ? -9.186 -10.286 -4.219 1.00 81.19 74 SER A CA 1
ATOM 538 C C . SER A 1 74 ? -8.718 -11.728 -3.946 1.00 81.19 74 SER A C 1
ATOM 540 O O . SER A 1 74 ? -8.703 -12.576 -4.842 1.00 81.19 74 SER A O 1
ATOM 542 N N . TYR A 1 75 ? -8.372 -12.056 -2.697 1.00 76.19 75 TYR A N 1
ATOM 543 C CA . TYR A 1 75 ? -8.156 -13.435 -2.257 1.00 76.19 75 TYR A CA 1
ATOM 544 C C . TYR A 1 75 ? -9.448 -14.093 -1.761 1.00 76.19 75 TYR A C 1
ATOM 546 O O . TYR A 1 75 ? -9.373 -15.149 -1.145 1.00 76.19 75 TYR A O 1
ATOM 554 N N . GLY A 1 76 ? -10.620 -13.493 -1.968 1.00 84.88 76 GLY A N 1
ATOM 555 C CA . GLY A 1 76 ? -11.900 -14.049 -1.535 1.00 84.88 76 GLY A CA 1
ATOM 556 C C . GLY A 1 76 ? -12.089 -14.099 -0.018 1.00 84.88 76 GLY A C 1
ATOM 557 O O . GLY A 1 76 ? -13.016 -14.763 0.440 1.00 84.88 76 GLY A O 1
ATOM 558 N N . TYR A 1 77 ? -11.232 -13.431 0.764 1.00 85.94 77 TYR A N 1
ATOM 559 C CA . TYR A 1 77 ? -11.455 -13.283 2.199 1.00 85.94 77 TYR A CA 1
ATOM 560 C C . TYR A 1 77 ? -12.440 -12.149 2.431 1.00 85.94 77 TYR A C 1
ATOM 562 O O . TYR A 1 77 ? -12.270 -11.058 1.885 1.00 85.94 77 TYR A O 1
ATOM 570 N N . GLU A 1 78 ? -13.439 -12.400 3.271 1.00 93.12 78 GLU A N 1
ATOM 571 C CA . GLU A 1 78 ? -14.342 -11.356 3.740 1.00 93.12 78 GLU A CA 1
ATOM 572 C C . GLU A 1 78 ? -13.815 -10.810 5.069 1.00 93.12 78 GLU A C 1
ATOM 574 O O . GLU A 1 78 ? -13.627 -11.577 6.013 1.00 93.12 78 GLU A O 1
ATOM 579 N N . SER A 1 79 ? -13.610 -9.502 5.179 1.00 93.50 79 SER A N 1
ATOM 580 C CA . SER A 1 79 ? -13.252 -8.828 6.426 1.00 93.50 79 SER A CA 1
ATOM 581 C C . SER A 1 79 ? -14.376 -7.884 6.854 1.00 93.50 79 SER A C 1
ATOM 583 O O . SER A 1 79 ? -15.081 -7.296 6.032 1.00 93.50 79 SER A O 1
ATOM 585 N N . LYS A 1 80 ? -14.576 -7.755 8.165 1.00 95.19 80 LYS A N 1
ATOM 586 C CA . LYS A 1 80 ? -15.529 -6.817 8.757 1.00 95.19 80 LYS A CA 1
ATOM 587 C C . LYS A 1 80 ? -14.918 -6.189 9.997 1.00 95.19 80 LYS A C 1
ATOM 589 O O . LYS A 1 80 ? -14.710 -6.892 10.985 1.00 95.19 80 LYS A O 1
ATOM 594 N N . LEU A 1 81 ? -14.674 -4.882 9.972 1.00 95.94 81 LEU A N 1
ATOM 595 C CA . LEU A 1 81 ? -14.275 -4.136 11.165 1.00 95.94 81 LEU A CA 1
ATOM 596 C C . LEU A 1 81 ? -15.462 -4.085 12.136 1.00 95.94 81 LEU A C 1
ATOM 598 O O . LEU A 1 81 ? -16.550 -3.638 11.775 1.00 95.94 81 LEU A O 1
ATOM 602 N N . VAL A 1 82 ? -15.279 -4.576 13.361 1.00 97.19 82 VAL A N 1
ATOM 603 C CA . VAL A 1 82 ? -16.365 -4.665 14.354 1.00 97.19 82 VAL A CA 1
ATOM 604 C C . VAL A 1 82 ? -16.158 -3.765 15.556 1.00 97.19 82 VAL A C 1
ATOM 606 O O . VAL A 1 82 ? -17.137 -3.404 16.214 1.00 97.19 82 VAL A O 1
ATOM 609 N N . ARG A 1 83 ? -14.916 -3.385 15.857 1.00 96.69 83 ARG A N 1
ATOM 610 C CA . ARG A 1 83 ? -14.607 -2.518 16.993 1.00 96.69 83 ARG A CA 1
ATOM 611 C C . ARG A 1 83 ? -13.310 -1.758 16.763 1.00 96.69 83 ARG A C 1
ATOM 613 O O . ARG A 1 83 ? -12.352 -2.300 16.220 1.00 96.69 83 ARG A O 1
ATOM 620 N N . ILE A 1 84 ? -13.296 -0.520 17.237 1.00 96.62 84 ILE A N 1
ATOM 621 C CA . ILE A 1 84 ? -12.113 0.331 17.327 1.00 96.62 84 ILE A CA 1
ATOM 622 C C . ILE A 1 84 ? -11.896 0.624 18.808 1.00 96.62 84 ILE A C 1
ATOM 624 O O . ILE A 1 84 ? -12.843 0.981 19.510 1.00 96.62 84 ILE A O 1
ATOM 628 N N . SER A 1 85 ? -10.676 0.449 19.300 1.00 96.75 85 SER A N 1
ATOM 629 C CA . SER A 1 85 ? -10.323 0.734 20.691 1.00 96.75 85 SER A CA 1
ATOM 630 C C . SER A 1 85 ? -9.031 1.534 20.759 1.00 96.75 85 SER A C 1
ATOM 632 O O . SER A 1 85 ? -8.106 1.261 20.007 1.00 96.75 85 SER A O 1
ATOM 634 N N . LEU A 1 86 ? -8.951 2.493 21.674 1.00 96.50 86 LEU A N 1
ATOM 635 C CA . LEU A 1 86 ? -7.763 3.308 21.904 1.00 96.50 86 LEU A CA 1
ATOM 636 C C . LEU A 1 86 ? -7.454 3.314 23.400 1.00 96.50 86 LEU A C 1
ATOM 638 O O . LEU A 1 86 ? -8.279 3.764 24.200 1.00 96.50 86 LEU A O 1
ATOM 642 N N . ALA A 1 87 ? -6.292 2.772 23.775 1.00 92.94 87 ALA A N 1
ATOM 643 C CA . ALA A 1 87 ? -5.897 2.639 25.177 1.00 92.94 87 ALA A CA 1
ATOM 644 C C . ALA A 1 87 ? -5.617 4.002 25.833 1.00 92.94 87 ALA A C 1
ATOM 646 O O . ALA A 1 87 ? -6.119 4.271 26.926 1.00 92.94 87 ALA A O 1
ATOM 647 N N . ASP A 1 88 ? -4.896 4.874 25.126 1.00 89.75 88 ASP A N 1
ATOM 648 C CA . ASP A 1 88 ? -4.391 6.146 25.642 1.00 89.75 88 ASP A CA 1
ATOM 649 C C . ASP A 1 88 ? -5.041 7.345 24.932 1.00 89.75 88 ASP A C 1
ATOM 651 O O . ASP A 1 88 ? -4.377 8.169 24.312 1.00 89.75 88 ASP A O 1
ATOM 655 N N . SER A 1 89 ? -6.372 7.466 25.016 1.00 90.19 89 SER A N 1
ATOM 656 C CA . SER A 1 89 ? -7.062 8.655 24.494 1.00 90.19 89 SER A CA 1
ATOM 657 C C . SER A 1 89 ? -7.017 9.836 25.483 1.00 90.19 89 SER A C 1
ATOM 659 O O . SER A 1 89 ? -6.886 9.627 26.698 1.00 90.19 89 SER A O 1
ATOM 661 N N . PRO A 1 90 ? -7.279 11.081 25.028 1.00 83.06 90 PRO A N 1
ATOM 662 C CA . PRO A 1 90 ? -7.452 12.245 25.908 1.00 83.06 90 PRO A CA 1
ATOM 663 C C . PRO A 1 90 ? -8.538 12.087 26.990 1.00 83.06 90 PRO A C 1
ATOM 665 O O . PRO A 1 90 ? -8.607 12.891 27.924 1.00 83.06 90 PRO A O 1
ATOM 668 N N . TYR A 1 91 ? -9.405 11.076 26.868 1.00 88.56 91 TYR A N 1
ATOM 669 C CA . TYR A 1 91 ? -10.508 10.784 27.786 1.00 88.56 91 TYR A CA 1
ATOM 670 C C . TYR A 1 91 ? -10.364 9.431 28.503 1.00 88.56 91 TYR A C 1
ATOM 672 O O . TYR A 1 91 ? -11.321 8.967 29.122 1.00 88.56 91 TYR A O 1
ATOM 680 N N . GLY A 1 92 ? -9.171 8.825 28.466 1.00 91.31 92 GLY A N 1
ATOM 681 C CA . GLY A 1 92 ? -8.904 7.475 28.974 1.00 91.31 92 GLY A CA 1
ATOM 682 C C . GLY A 1 92 ? -9.190 6.389 27.930 1.00 91.31 92 GLY A C 1
ATOM 683 O O . GLY A 1 92 ? -9.387 6.715 26.761 1.00 91.31 92 GLY A O 1
ATOM 684 N N . PRO A 1 93 ? -9.222 5.103 28.311 1.00 94.81 93 PRO A N 1
ATOM 685 C CA . PRO A 1 93 ? -9.505 4.029 27.366 1.00 94.81 93 PRO A CA 1
ATOM 686 C C . PRO A 1 93 ? -10.898 4.173 26.743 1.00 94.81 93 PRO A C 1
ATOM 688 O O . PRO A 1 93 ? -11.896 4.267 27.462 1.00 94.81 93 PRO A O 1
ATOM 691 N N . VAL A 1 94 ? -10.971 4.167 25.411 1.00 95.38 94 VAL A N 1
ATOM 692 C CA . VAL A 1 94 ? -12.225 4.258 24.646 1.00 95.38 94 VAL A CA 1
ATOM 693 C C . VAL A 1 94 ? -12.347 3.049 23.733 1.00 95.38 94 VAL A C 1
ATOM 695 O O . VAL A 1 94 ? -11.364 2.596 23.155 1.00 95.38 94 VAL A O 1
ATOM 698 N N . SER A 1 95 ? -13.558 2.510 23.602 1.00 96.00 95 SER A N 1
ATOM 699 C CA . SER A 1 95 ? -13.848 1.402 22.697 1.00 96.00 95 SER A CA 1
ATOM 700 C C . SER A 1 95 ? -15.226 1.576 22.080 1.00 96.00 95 SER A C 1
ATOM 702 O O . SER A 1 95 ? -16.196 1.859 22.781 1.00 96.00 95 SER A O 1
ATOM 704 N N . THR A 1 96 ? -15.324 1.456 20.762 1.00 95.69 96 THR A N 1
ATOM 705 C CA . THR A 1 96 ? -16.545 1.741 20.006 1.00 95.69 96 THR A CA 1
ATOM 706 C C . THR A 1 96 ? -16.827 0.615 19.019 1.00 95.69 96 THR A C 1
ATOM 708 O O . THR A 1 96 ? -15.986 0.328 18.164 1.00 95.69 96 THR A O 1
ATOM 711 N N . PRO A 1 97 ? -17.992 -0.052 19.117 1.00 95.81 97 PRO A N 1
ATOM 712 C CA . PRO A 1 97 ? -18.446 -0.966 18.081 1.00 95.81 97 PRO A CA 1
ATOM 713 C C . PRO A 1 97 ? -18.725 -0.203 16.783 1.00 95.81 97 PRO A C 1
ATOM 715 O O . PRO A 1 97 ? -19.436 0.803 16.793 1.00 95.81 97 PRO A O 1
ATOM 718 N N . VAL A 1 98 ? -18.203 -0.693 15.663 1.00 93.50 98 VAL A N 1
ATOM 719 C CA . VAL A 1 98 ? -18.379 -0.033 14.364 1.00 93.50 98 VAL A CA 1
ATOM 720 C C . VAL A 1 98 ? -19.809 -0.220 13.855 1.00 93.50 98 VAL A C 1
ATOM 722 O O . VAL A 1 98 ? -20.400 -1.294 13.990 1.00 93.50 98 VAL A O 1
ATOM 725 N N . GLY A 1 99 ? -20.395 0.857 13.325 1.00 88.38 99 GLY A N 1
ATOM 726 C CA . GLY A 1 99 ? -21.783 0.898 12.851 1.00 88.38 99 GLY A CA 1
ATOM 727 C C . GLY A 1 99 ? -22.845 0.971 13.959 1.00 88.38 99 GLY A C 1
ATOM 728 O O . GLY A 1 99 ? -24.038 1.060 13.659 1.00 88.38 99 GLY A O 1
ATOM 729 N N . ALA A 1 100 ? -22.456 0.954 15.239 1.00 87.00 100 ALA A N 1
ATOM 730 C CA . ALA A 1 100 ? -23.392 1.144 16.343 1.00 87.00 100 ALA A CA 1
ATOM 731 C C . ALA A 1 100 ? -23.679 2.640 16.579 1.00 87.00 100 ALA A C 1
ATOM 733 O O . ALA A 1 100 ? -22.777 3.470 16.457 1.00 87.00 100 ALA A O 1
ATOM 734 N N . PRO A 1 101 ? -24.914 3.017 16.965 1.00 85.56 101 PRO A N 1
ATOM 735 C CA . PRO A 1 101 ? -25.197 4.377 17.402 1.00 85.56 101 PRO A CA 1
ATOM 736 C C . PRO A 1 101 ? -24.318 4.751 18.596 1.00 85.56 101 PRO A C 1
ATOM 738 O O . PRO A 1 101 ? -24.233 3.993 19.564 1.00 85.56 101 PRO A O 1
ATOM 741 N N . HIS A 1 102 ? -23.728 5.943 18.551 1.00 83.38 102 HIS A N 1
ATOM 742 C CA . HIS A 1 102 ? -22.957 6.491 19.659 1.00 83.38 102 HIS A CA 1
ATOM 743 C C . HIS A 1 102 ? -23.807 6.556 20.941 1.00 83.38 102 HIS A C 1
ATOM 745 O O . HIS A 1 102 ? -24.848 7.229 20.941 1.00 83.38 102 HIS A O 1
ATOM 751 N N . PRO A 1 103 ? -23.403 5.880 22.034 1.00 81.62 103 PRO A N 1
ATOM 752 C CA . PRO A 1 103 ? -24.133 5.945 23.288 1.00 81.62 103 PRO A CA 1
ATOM 753 C C . PRO A 1 103 ? -24.101 7.384 23.824 1.00 81.62 103 PRO A C 1
ATOM 755 O O . PRO A 1 103 ? -23.025 7.973 23.966 1.00 81.62 103 PRO A O 1
ATOM 758 N N . PRO A 1 104 ? -25.255 7.995 24.135 1.00 84.75 104 PRO A N 1
ATOM 759 C CA . PRO A 1 104 ? -25.265 9.340 24.682 1.00 84.75 104 PRO A CA 1
ATOM 760 C C . PRO A 1 104 ? -24.579 9.351 26.051 1.00 84.75 104 PRO A C 1
ATOM 762 O O . PRO A 1 104 ? -25.036 8.701 26.988 1.00 84.75 104 PRO A O 1
ATOM 765 N N . GLY A 1 105 ? -23.510 10.139 26.177 1.00 88.12 105 GLY A N 1
ATOM 766 C CA . GLY A 1 105 ? -22.783 10.296 27.438 1.00 88.12 105 GLY A CA 1
ATOM 767 C C . GLY A 1 105 ? -21.561 9.392 27.605 1.00 88.12 105 GLY A C 1
ATOM 768 O O . GLY A 1 105 ? -20.908 9.490 28.642 1.00 88.12 105 GLY A O 1
ATOM 769 N N . GLU A 1 106 ? -21.189 8.613 26.588 1.00 91.81 106 GLU A N 1
ATOM 770 C CA . GLU A 1 106 ? -19.921 7.872 26.549 1.00 91.81 106 GLU A CA 1
ATOM 771 C C . GLU A 1 106 ? -18.977 8.456 25.490 1.00 91.81 106 GLU A C 1
ATOM 773 O O . GLU A 1 106 ? -19.421 9.090 24.532 1.00 91.81 106 GLU A O 1
ATOM 778 N N . ALA A 1 107 ? -17.668 8.305 25.704 1.00 92.50 107 ALA A N 1
ATOM 779 C CA . ALA A 1 107 ? -16.687 8.645 24.681 1.00 92.50 107 ALA A CA 1
ATOM 780 C C . ALA A 1 107 ? -16.701 7.581 23.585 1.00 92.50 107 ALA A C 1
ATOM 782 O O . ALA A 1 107 ? -16.903 6.401 23.874 1.00 92.50 107 ALA A O 1
ATOM 783 N N . SER A 1 108 ? -16.462 7.994 22.346 1.00 93.12 108 SER A N 1
ATOM 784 C CA . SER A 1 108 ? -16.348 7.075 21.219 1.00 93.12 108 SER A CA 1
ATOM 785 C C . SER A 1 108 ? -15.158 7.400 20.338 1.00 93.12 108 SER A C 1
ATOM 787 O O . SER A 1 108 ? -14.615 8.499 20.402 1.00 93.12 108 SER A O 1
ATOM 789 N N . VAL A 1 109 ? -14.745 6.421 19.543 1.00 93.94 109 VAL A N 1
ATOM 790 C CA . VAL A 1 109 ? -13.669 6.537 18.565 1.00 93.94 109 VAL A CA 1
ATOM 791 C C . VAL A 1 109 ? -14.168 6.052 17.206 1.00 93.94 109 VAL A C 1
ATOM 793 O O . VAL A 1 109 ? -14.838 5.022 17.122 1.00 93.94 109 VAL A O 1
ATOM 796 N N . ALA A 1 110 ? -13.856 6.796 16.151 1.00 92.50 110 ALA A N 1
ATOM 797 C CA . ALA A 1 110 ? -14.197 6.458 14.773 1.00 92.50 110 ALA A CA 1
ATOM 798 C C . ALA A 1 110 ? -13.006 6.744 13.854 1.00 92.50 110 ALA A C 1
ATOM 800 O O . ALA A 1 110 ? -12.250 7.677 14.102 1.00 92.50 110 ALA A O 1
ATOM 801 N N . VAL A 1 111 ? -12.826 5.946 12.802 1.00 91.06 111 VAL A N 1
ATOM 802 C CA . VAL A 1 111 ? -11.822 6.237 11.767 1.00 91.06 111 VAL A CA 1
ATOM 803 C C . VAL A 1 111 ? -12.386 7.294 10.818 1.00 91.06 111 VAL A C 1
ATOM 805 O O . VAL A 1 111 ? -13.563 7.234 10.457 1.00 91.06 111 VAL A O 1
ATOM 808 N N . LEU A 1 112 ? -11.552 8.254 10.426 1.00 91.19 112 LEU A N 1
ATOM 809 C CA . LEU A 1 112 ? -11.894 9.303 9.470 1.00 91.19 112 LEU A CA 1
ATOM 810 C C . LEU A 1 112 ? -11.400 8.934 8.062 1.00 91.19 112 LEU A C 1
ATOM 812 O O . LEU A 1 112 ? -10.323 8.350 7.949 1.00 91.19 112 LEU A O 1
ATOM 816 N N . PRO A 1 113 ? -12.129 9.307 6.993 1.00 88.75 113 PRO A N 1
ATOM 817 C CA . PRO A 1 113 ? -11.617 9.193 5.631 1.00 88.75 113 PRO A CA 1
ATOM 818 C C . PRO A 1 113 ? -10.472 10.184 5.376 1.00 88.75 113 PRO A C 1
ATOM 820 O O . PRO A 1 113 ? -10.323 11.198 6.078 1.00 88.75 113 PRO A O 1
ATOM 823 N N . GLY A 1 114 ? -9.694 9.926 4.328 1.00 87.25 114 GLY A N 1
ATOM 824 C CA . GLY A 1 114 ? -8.680 10.844 3.818 1.00 87.25 114 GLY A CA 1
ATOM 825 C C . GLY A 1 114 ? -7.307 10.229 3.556 1.00 87.25 114 GLY A C 1
ATOM 826 O O . GLY A 1 114 ? -7.070 9.036 3.698 1.00 87.25 114 GLY A O 1
ATOM 827 N N . ASP A 1 115 ? -6.401 11.115 3.159 1.00 84.31 115 ASP A N 1
ATOM 828 C CA . ASP A 1 115 ? -5.072 10.809 2.621 1.00 84.31 115 ASP A CA 1
ATOM 829 C C . ASP A 1 115 ? -4.106 10.148 3.617 1.00 84.31 115 ASP A C 1
ATOM 831 O O . ASP A 1 115 ? -3.251 9.342 3.231 1.00 84.31 115 ASP A O 1
ATOM 835 N N . ASP A 1 116 ? -4.247 10.500 4.894 1.00 89.50 116 ASP A N 1
ATOM 836 C CA . ASP A 1 116 ? -3.534 9.910 6.019 1.00 89.50 116 ASP A CA 1
ATOM 837 C C . ASP A 1 116 ? -4.529 9.245 6.968 1.00 89.50 116 ASP A C 1
ATOM 839 O O . ASP A 1 116 ? -5.678 9.677 7.124 1.00 89.50 116 ASP A O 1
ATOM 843 N N . PHE A 1 117 ? -4.057 8.192 7.628 1.00 94.25 117 PHE A N 1
ATOM 844 C CA . PHE A 1 117 ? -4.860 7.432 8.567 1.00 94.25 117 PHE A CA 1
ATOM 845 C C . PHE A 1 117 ? -5.079 8.219 9.853 1.00 94.25 117 PHE A C 1
ATOM 847 O O . PHE A 1 117 ? -4.129 8.567 10.554 1.00 94.25 117 PHE A O 1
ATOM 854 N N . ARG A 1 118 ? -6.346 8.495 10.156 1.00 95.50 118 ARG A N 1
ATOM 855 C CA . ARG A 1 118 ? -6.749 9.356 11.267 1.00 95.50 118 ARG A CA 1
ATOM 856 C C . ARG A 1 118 ? -7.947 8.768 11.981 1.00 95.50 118 ARG A C 1
ATOM 858 O O . ARG A 1 118 ? -8.794 8.110 11.374 1.00 95.50 118 ARG A O 1
ATOM 865 N N . VAL A 1 119 ? -8.050 9.052 13.272 1.00 95.44 119 VAL A N 1
ATOM 866 C CA . VAL A 1 119 ? -9.245 8.725 14.055 1.00 95.44 119 VAL A CA 1
ATOM 867 C C . VAL A 1 119 ? -9.759 9.973 14.750 1.00 95.44 119 VAL A C 1
ATOM 869 O O . VAL A 1 119 ? -8.987 10.839 15.141 1.00 95.44 119 VAL A O 1
ATOM 872 N N . GLU A 1 120 ? -11.066 10.068 14.938 1.00 95.88 120 GLU A N 1
ATOM 873 C CA . GLU A 1 120 ? -11.661 11.048 15.835 1.00 95.88 120 GLU A CA 1
ATOM 874 C C . GLU A 1 120 ? -12.075 10.386 17.143 1.00 95.88 120 GLU A C 1
ATOM 876 O O . GLU A 1 120 ? -12.643 9.293 17.156 1.00 95.88 120 GLU A O 1
ATOM 881 N N . VAL A 1 121 ? -11.825 11.073 18.255 1.00 95.25 121 VAL A N 1
ATOM 882 C CA . VAL A 1 121 ? -12.366 10.730 19.567 1.00 95.25 121 VAL A CA 1
ATOM 883 C C . VAL A 1 121 ? -13.430 11.754 19.939 1.00 95.25 121 VAL A C 1
ATOM 885 O O . VAL A 1 121 ? -13.157 12.944 20.120 1.00 95.25 121 VAL A O 1
ATOM 888 N N . ILE A 1 122 ? -14.667 11.290 20.080 1.00 93.00 122 ILE A N 1
ATOM 889 C CA . ILE A 1 122 ? -15.822 12.121 20.408 1.00 93.00 122 ILE A CA 1
ATOM 890 C C . ILE A 1 122 ? -16.017 12.099 21.920 1.00 93.00 122 ILE A C 1
ATOM 892 O O . ILE A 1 122 ? -16.216 11.049 22.533 1.00 93.00 122 ILE A O 1
ATOM 896 N N . LYS A 1 123 ? -15.975 13.279 22.543 1.00 89.44 123 LYS A N 1
ATOM 897 C CA . LYS A 1 123 ? -16.179 13.422 23.985 1.00 89.44 123 LYS A CA 1
ATOM 898 C C . LYS A 1 123 ? -17.667 13.395 24.346 1.00 89.44 123 LYS A C 1
ATOM 900 O O . LYS A 1 123 ? -18.467 14.070 23.695 1.00 89.44 123 LYS A O 1
ATOM 905 N N . PRO A 1 124 ? -18.048 12.764 25.467 1.00 86.00 124 PRO A N 1
ATOM 906 C CA . PRO A 1 124 ? -19.415 12.831 25.946 1.00 86.00 124 PRO A CA 1
ATOM 907 C C . PRO A 1 124 ? -19.808 14.235 26.420 1.00 86.00 124 PRO A C 1
ATOM 909 O O . PRO A 1 124 ? -19.071 14.917 27.136 1.00 86.00 124 PRO A O 1
ATOM 912 N N . GLY A 1 125 ? -21.027 14.642 26.061 1.00 85.94 125 GLY A N 1
ATOM 913 C CA . GLY A 1 125 ? -21.672 15.873 26.519 1.00 85.94 125 GLY A CA 1
ATOM 914 C C . GLY A 1 125 ? -21.816 16.949 25.431 1.00 85.94 125 GLY A C 1
ATOM 915 O O . GLY A 1 125 ? -21.002 17.019 24.511 1.00 85.94 125 GLY A O 1
ATOM 916 N N . PRO A 1 126 ? -22.852 17.803 25.523 1.00 84.56 126 PRO A N 1
ATOM 917 C CA . PRO A 1 126 ? -23.160 18.790 24.494 1.00 84.56 126 PRO A CA 1
ATOM 918 C C . PRO A 1 126 ? -22.058 19.849 24.371 1.00 84.56 126 PRO A C 1
ATOM 920 O O . PRO A 1 126 ? -21.650 20.450 25.363 1.00 84.56 126 PRO A O 1
ATOM 923 N N . GLY A 1 127 ? -21.626 20.109 23.135 1.00 85.62 127 GLY A N 1
ATOM 924 C CA . GLY A 1 127 ? -20.718 21.210 22.800 1.00 85.62 127 GLY A CA 1
ATOM 925 C C . GLY A 1 127 ? -19.223 20.917 22.951 1.00 85.62 127 GLY A C 1
ATOM 926 O O . GLY A 1 127 ? -18.429 21.837 22.776 1.00 85.62 127 GLY A O 1
ATOM 927 N N . ASN A 1 128 ? -18.820 19.678 23.250 1.00 89.44 128 ASN A N 1
ATOM 928 C CA . ASN A 1 128 ? -17.412 19.298 23.140 1.00 89.44 128 ASN A CA 1
ATOM 929 C C . ASN A 1 128 ? -17.091 18.957 21.672 1.00 89.44 128 ASN A C 1
ATOM 931 O O . ASN A 1 128 ? -17.778 18.101 21.111 1.00 89.44 128 ASN A O 1
ATOM 935 N N . PRO A 1 129 ? -16.096 19.602 21.039 1.00 91.56 129 PRO A N 1
ATOM 936 C CA . PRO A 1 129 ? -15.678 19.222 19.694 1.00 91.56 129 PRO A CA 1
ATOM 937 C C . PRO A 1 129 ? -15.004 17.835 19.709 1.00 91.56 129 PRO A C 1
ATOM 939 O O . PRO A 1 129 ? -14.372 17.497 20.717 1.00 91.56 129 PRO A O 1
ATOM 942 N N . PRO A 1 130 ? -15.119 17.044 18.625 1.00 93.81 130 PRO A N 1
ATOM 943 C CA . PRO A 1 130 ? -14.278 15.868 18.417 1.00 93.81 130 PRO A CA 1
ATOM 944 C C . PRO A 1 130 ? -12.794 16.247 18.438 1.00 93.81 130 PRO A C 1
ATOM 946 O O . PRO A 1 130 ? -12.425 17.359 18.051 1.00 93.81 130 PRO A O 1
ATOM 949 N N . VAL A 1 131 ? -11.956 15.324 18.903 1.00 96.00 131 VAL A N 1
ATOM 950 C CA . VAL A 1 131 ? -10.498 15.448 18.836 1.00 96.00 131 VAL A CA 1
ATOM 951 C C . VAL A 1 131 ? -10.001 14.501 17.759 1.00 96.00 131 VAL A C 1
ATOM 953 O O . VAL A 1 131 ? -10.150 13.291 17.897 1.00 96.00 131 VAL A O 1
ATOM 956 N N . GLU A 1 132 ? -9.439 15.055 16.695 1.00 96.50 132 GLU A N 1
ATOM 957 C CA . GLU A 1 132 ? -8.752 14.293 15.655 1.00 96.50 132 GLU A CA 1
ATOM 958 C C . GLU A 1 132 ? -7.363 13.884 16.155 1.00 96.50 132 GLU A C 1
ATOM 960 O O . GLU A 1 132 ? -6.657 14.700 16.750 1.00 96.50 132 GLU A O 1
ATOM 965 N N . LEU A 1 133 ? -7.009 12.620 15.943 1.00 96.38 133 LEU A N 1
ATOM 966 C CA . LEU A 1 133 ? -5.741 12.006 16.317 1.00 96.38 133 LEU A CA 1
ATOM 967 C C . LEU A 1 133 ? -5.073 11.430 15.065 1.00 96.38 133 LEU A C 1
ATOM 969 O O . LEU A 1 133 ? -5.744 10.849 14.204 1.00 96.38 133 LEU A O 1
ATOM 973 N N . GLN A 1 134 ? -3.752 11.572 14.995 1.00 96.50 134 GLN A N 1
ATOM 974 C CA . GLN A 1 134 ? -2.899 11.105 13.900 1.00 96.50 134 GLN A CA 1
ATOM 975 C C . GLN A 1 134 ? -1.465 10.873 14.401 1.00 96.50 134 GLN A C 1
ATOM 977 O O . GLN A 1 134 ? -1.115 11.324 15.495 1.00 96.50 134 GLN A O 1
ATOM 982 N N . GLY A 1 135 ? -0.630 10.193 13.615 1.00 95.94 135 GLY A N 1
ATOM 983 C CA . GLY A 1 135 ? 0.768 9.934 13.962 1.00 95.94 135 GLY A CA 1
ATOM 984 C C . GLY A 1 135 ? 0.934 9.262 15.331 1.00 95.94 135 GLY A C 1
ATOM 985 O O . GLY A 1 135 ? 0.300 8.245 15.622 1.00 95.94 135 GLY A O 1
ATOM 986 N N . ASP A 1 136 ? 1.756 9.853 16.203 1.00 97.38 136 ASP A N 1
ATOM 987 C CA . ASP A 1 136 ? 2.055 9.322 17.545 1.00 97.38 136 ASP A CA 1
ATOM 988 C C . ASP A 1 136 ? 0.804 9.141 18.426 1.00 97.38 136 ASP A C 1
ATOM 990 O O . ASP A 1 136 ? 0.783 8.269 19.298 1.00 97.38 136 ASP A O 1
ATOM 994 N N . ASP A 1 137 ? -0.263 9.911 18.188 1.00 97.12 137 ASP A N 1
ATOM 995 C CA . ASP A 1 137 ? -1.507 9.801 18.958 1.00 97.12 137 ASP A CA 1
ATOM 996 C C . ASP A 1 137 ? -2.270 8.490 18.678 1.00 97.12 137 ASP A C 1
ATOM 998 O O . ASP A 1 137 ? -3.199 8.138 19.409 1.00 97.12 137 ASP A O 1
ATOM 1002 N N . LEU A 1 138 ? -1.897 7.753 17.624 1.00 97.06 138 LEU A N 1
ATOM 1003 C CA . LEU A 1 138 ? -2.499 6.464 17.272 1.00 97.06 138 LEU A CA 1
ATOM 1004 C C . LEU A 1 138 ? -1.791 5.266 17.913 1.00 97.06 138 LEU A C 1
ATOM 1006 O O . LEU A 1 138 ? -2.239 4.129 17.741 1.00 97.06 138 LEU A O 1
ATOM 1010 N N . ILE A 1 139 ? -0.709 5.467 18.667 1.00 97.31 139 ILE A N 1
ATOM 1011 C CA . ILE A 1 139 ? -0.075 4.367 19.400 1.00 97.31 139 ILE A CA 1
ATOM 1012 C C . ILE A 1 139 ? -1.026 3.842 20.478 1.00 97.31 139 ILE A C 1
ATOM 1014 O O . ILE A 1 139 ? -1.625 4.592 21.242 1.00 97.31 139 ILE A O 1
ATOM 1018 N N . GLY A 1 140 ? -1.196 2.520 20.521 1.00 95.94 140 GLY A N 1
ATOM 1019 C CA . GLY A 1 140 ? -2.200 1.867 21.359 1.00 95.94 140 GLY A CA 1
ATOM 1020 C C . GLY A 1 140 ? -3.593 1.794 20.724 1.00 95.94 140 GLY A C 1
ATOM 1021 O O . GLY A 1 140 ? -4.516 1.275 21.362 1.00 95.94 140 GLY A O 1
ATOM 1022 N N . LEU A 1 141 ? -3.767 2.267 19.482 1.00 97.56 141 LEU A N 1
ATOM 1023 C CA . LEU A 1 141 ? -4.956 1.978 18.685 1.00 97.56 141 LEU A CA 1
ATOM 1024 C C . LEU A 1 141 ? -5.025 0.477 18.389 1.00 97.56 141 LEU A C 1
ATOM 1026 O O . LEU A 1 141 ? -4.034 -0.160 18.029 1.00 97.56 141 LEU A O 1
ATOM 1030 N N . ARG A 1 142 ? -6.224 -0.083 18.504 1.00 97.12 142 ARG A N 1
ATOM 1031 C CA . ARG A 1 142 ? -6.546 -1.473 18.207 1.00 97.12 142 ARG A CA 1
ATOM 1032 C C . ARG A 1 142 ? -7.798 -1.546 17.347 1.00 97.12 142 ARG A C 1
ATOM 1034 O O . ARG A 1 142 ? -8.814 -0.931 17.668 1.00 97.12 142 ARG A O 1
ATOM 1041 N N . LEU A 1 143 ? -7.728 -2.350 16.294 1.00 96.62 143 LEU A N 1
ATOM 1042 C CA . LEU A 1 143 ? -8.842 -2.641 15.400 1.00 96.62 143 LEU A CA 1
ATOM 1043 C C . LEU A 1 143 ? -9.177 -4.128 15.511 1.00 96.62 143 LEU A C 1
ATOM 1045 O O . LEU A 1 143 ? -8.303 -4.973 15.309 1.00 96.62 143 LEU A O 1
ATOM 1049 N N . ASP A 1 144 ? -10.422 -4.446 15.854 1.00 96.44 144 ASP A N 1
ATOM 1050 C CA . ASP A 1 144 ? -10.920 -5.819 15.922 1.00 96.44 144 ASP A CA 1
ATOM 1051 C C . ASP A 1 144 ? -11.810 -6.111 14.715 1.00 96.44 144 ASP A C 1
ATOM 1053 O O . ASP A 1 144 ? -12.710 -5.330 14.377 1.00 96.44 144 ASP A O 1
ATOM 1057 N N . PHE A 1 145 ? -11.606 -7.274 14.107 1.00 96.19 145 PHE A N 1
ATOM 1058 C CA . PHE A 1 145 ? -12.310 -7.714 12.915 1.00 96.19 145 PHE A CA 1
ATOM 1059 C C . PHE A 1 145 ? -12.932 -9.091 13.106 1.00 96.19 145 PHE A C 1
ATOM 1061 O O . PHE A 1 145 ? -12.495 -9.906 13.921 1.00 96.19 145 PHE A O 1
ATOM 1068 N N . ILE A 1 146 ? -13.921 -9.365 12.263 1.00 95.44 146 ILE A N 1
ATOM 1069 C CA . ILE A 1 146 ? -14.320 -10.723 11.916 1.00 95.44 146 ILE A CA 1
ATOM 1070 C C . ILE A 1 146 ? -13.844 -10.980 10.488 1.00 95.44 146 ILE A C 1
ATOM 1072 O O . ILE A 1 146 ? -14.165 -10.205 9.589 1.00 95.44 146 ILE A O 1
ATOM 1076 N N . VAL A 1 147 ? -13.111 -12.071 10.282 1.00 92.88 147 VAL A N 1
ATOM 1077 C CA . VAL A 1 147 ? -12.636 -12.506 8.963 1.00 92.88 147 VAL A CA 1
ATOM 1078 C C . VAL A 1 147 ? -13.239 -13.857 8.610 1.00 92.88 147 VAL A C 1
ATOM 1080 O O . VAL A 1 147 ? -13.337 -14.735 9.465 1.00 92.88 147 VAL A O 1
ATOM 1083 N N . ARG A 1 148 ? -13.632 -14.040 7.350 1.00 93.81 148 ARG A N 1
ATOM 1084 C CA . ARG A 1 148 ? -14.028 -15.333 6.787 1.00 93.81 148 ARG A CA 1
ATOM 1085 C C . ARG A 1 148 ? -13.104 -15.703 5.646 1.00 93.81 148 ARG A C 1
ATOM 1087 O O . ARG A 1 148 ? -12.909 -14.916 4.725 1.00 93.81 148 ARG A O 1
ATOM 1094 N N . GLY A 1 149 ? -12.542 -16.904 5.726 1.00 87.00 149 GLY A N 1
ATOM 1095 C CA . GLY A 1 149 ? -11.804 -17.497 4.619 1.00 87.00 149 GLY A CA 1
ATOM 1096 C C . GLY A 1 149 ? -12.723 -18.239 3.650 1.00 87.00 149 GLY A C 1
ATOM 1097 O O . GLY A 1 149 ? -13.949 -18.211 3.758 1.00 87.00 149 GLY A O 1
ATOM 1098 N N . TYR A 1 150 ? -12.109 -18.986 2.735 1.00 83.12 150 TYR A N 1
ATOM 1099 C CA . TYR A 1 150 ? -12.808 -19.815 1.746 1.00 83.12 150 TYR A CA 1
ATOM 1100 C C . TYR A 1 150 ? -13.704 -20.910 2.338 1.00 83.12 150 TYR A C 1
ATOM 1102 O O . TYR A 1 150 ? -14.605 -21.403 1.662 1.00 83.12 150 TYR A O 1
ATOM 1110 N N . ASP A 1 151 ? -13.451 -21.325 3.579 1.00 88.38 151 ASP A N 1
ATOM 1111 C CA . ASP A 1 151 ? -14.283 -22.297 4.292 1.00 88.38 151 ASP A CA 1
ATOM 1112 C C . ASP A 1 151 ? -15.581 -21.680 4.845 1.00 88.38 151 ASP A C 1
ATOM 1114 O O . ASP A 1 151 ? -16.448 -22.405 5.340 1.00 88.38 151 ASP A O 1
ATOM 1118 N N . GLY A 1 152 ? -15.727 -20.353 4.749 1.00 90.56 152 GLY A N 1
ATOM 1119 C CA . GLY A 1 152 ? -16.852 -19.587 5.273 1.00 90.56 152 GLY A CA 1
ATOM 1120 C C . GLY A 1 152 ? -16.886 -19.500 6.801 1.00 90.56 152 GLY A C 1
ATOM 1121 O O . GLY A 1 152 ? -17.857 -18.974 7.355 1.00 90.56 152 GLY A O 1
ATOM 1122 N N . VAL A 1 153 ? -15.867 -20.012 7.500 1.00 93.56 153 VAL A N 1
ATOM 1123 C CA . VAL A 1 153 ? -15.792 -19.962 8.961 1.00 93.56 153 VAL A CA 1
ATOM 1124 C C . VAL A 1 153 ? -15.327 -18.574 9.381 1.00 93.56 153 VAL A C 1
ATOM 1126 O O . VAL A 1 153 ? -14.356 -18.032 8.861 1.00 93.56 153 VAL A O 1
ATOM 1129 N N . ALA A 1 154 ? -16.059 -17.979 10.321 1.00 94.56 154 ALA A N 1
ATOM 1130 C CA . ALA A 1 154 ? -15.734 -16.672 10.868 1.00 94.56 154 ALA A CA 1
ATOM 1131 C C . ALA A 1 154 ? -14.715 -16.801 12.007 1.00 94.56 154 ALA A C 1
ATOM 1133 O O . ALA A 1 154 ? -14.928 -17.565 12.950 1.00 94.56 154 ALA A O 1
ATOM 1134 N N . HIS A 1 155 ? -13.656 -16.005 11.937 1.00 92.56 155 HIS A N 1
ATOM 1135 C CA . HIS A 1 155 ? -12.603 -15.900 12.937 1.00 92.56 155 HIS A CA 1
ATOM 1136 C C . HIS A 1 155 ? -12.529 -14.472 13.463 1.00 92.56 155 HIS A C 1
ATOM 1138 O O . HIS A 1 155 ? -12.604 -13.518 12.690 1.00 92.56 155 HIS A O 1
ATOM 1144 N N . GLU A 1 156 ? -12.368 -14.327 14.775 1.00 94.69 156 GLU A N 1
ATOM 1145 C CA . GLU A 1 156 ? -12.015 -13.042 15.371 1.00 94.69 156 GLU A CA 1
ATOM 1146 C C . GLU A 1 156 ? -10.512 -12.829 15.236 1.00 94.69 156 GLU A C 1
ATOM 1148 O O . GLU A 1 156 ? -9.713 -13.727 15.508 1.00 94.69 156 GLU A O 1
ATOM 1153 N N . VAL A 1 157 ? -10.136 -11.636 14.803 1.00 93.44 157 VAL A N 1
ATOM 1154 C CA . VAL A 1 157 ? -8.745 -11.224 14.633 1.00 93.44 157 VAL A CA 1
ATOM 1155 C C . VAL A 1 157 ? -8.619 -9.769 15.054 1.00 93.44 157 VAL A C 1
ATOM 1157 O O . VAL A 1 157 ? -9.580 -9.006 14.972 1.00 93.44 157 VAL A O 1
ATOM 1160 N N . ALA A 1 158 ? -7.438 -9.367 15.505 1.00 95.62 158 ALA A N 1
ATOM 1161 C CA . ALA A 1 158 ? -7.187 -7.990 15.893 1.00 95.62 158 ALA A CA 1
ATOM 1162 C C . ALA A 1 158 ? -5.805 -7.539 15.428 1.00 95.62 158 ALA A C 1
ATOM 1164 O O . ALA A 1 158 ? -4.876 -8.345 15.332 1.00 95.62 158 ALA A O 1
ATOM 1165 N N . ILE A 1 159 ? -5.670 -6.241 15.167 1.00 96.44 159 ILE A N 1
ATOM 1166 C CA . ILE A 1 159 ? -4.378 -5.596 14.929 1.00 96.44 159 ILE A CA 1
ATOM 1167 C C . ILE A 1 159 ? -4.199 -4.405 15.868 1.00 96.44 159 ILE A C 1
ATOM 1169 O O . ILE A 1 159 ? -5.178 -3.768 16.260 1.00 96.44 159 ILE A O 1
ATOM 1173 N N . GLY A 1 160 ? -2.954 -4.122 16.242 1.00 97.06 160 GLY A N 1
ATOM 1174 C CA . GLY A 1 160 ? -2.592 -3.059 17.175 1.00 97.06 160 GLY A CA 1
ATOM 1175 C C . GLY A 1 160 ? -1.436 -2.212 16.661 1.00 97.06 160 GLY A C 1
ATOM 1176 O O . GLY A 1 160 ? -0.468 -2.742 16.117 1.00 97.06 160 GLY A O 1
ATOM 1177 N N . PHE A 1 161 ? -1.537 -0.901 16.850 1.00 97.81 161 PHE A N 1
ATOM 1178 C CA . PHE A 1 161 ? -0.538 0.092 16.471 1.00 97.81 161 PHE A CA 1
ATOM 1179 C C . PHE A 1 161 ? 0.423 0.280 17.642 1.00 97.81 161 PHE A C 1
ATOM 1181 O O . PHE A 1 161 ? 0.006 0.613 18.751 1.00 97.81 161 PHE A O 1
ATOM 1188 N N . THR A 1 162 ? 1.707 0.009 17.417 1.00 97.56 162 THR A N 1
ATOM 1189 C CA . THR A 1 162 ? 2.703 -0.109 18.500 1.00 97.56 162 THR A CA 1
ATOM 1190 C C . THR A 1 162 ? 3.885 0.840 18.373 1.00 97.56 162 THR A C 1
ATOM 1192 O O . THR A 1 162 ? 4.575 1.071 19.360 1.00 97.56 162 THR A O 1
ATOM 1195 N N . ASP A 1 163 ? 4.117 1.376 17.179 1.00 97.69 163 ASP A N 1
ATOM 1196 C CA . ASP A 1 163 ? 5.182 2.333 16.889 1.00 97.69 163 ASP A CA 1
ATOM 1197 C C . ASP A 1 163 ? 4.765 3.200 15.697 1.00 97.69 163 ASP A C 1
ATOM 1199 O O . ASP A 1 163 ? 3.920 2.772 14.898 1.00 97.69 163 ASP A O 1
ATOM 1203 N N . HIS A 1 164 ? 5.350 4.386 15.575 1.00 97.31 164 HIS A N 1
ATOM 1204 C CA . HIS A 1 164 ? 5.050 5.351 14.523 1.00 97.31 164 HIS A CA 1
ATOM 1205 C C . HIS A 1 164 ? 6.347 5.973 13.996 1.00 97.31 164 HIS A C 1
ATOM 1207 O O . HIS A 1 164 ? 7.287 6.244 14.743 1.00 97.31 164 HIS A O 1
ATOM 1213 N N . LEU A 1 165 ? 6.402 6.165 12.683 1.00 95.88 165 LEU A N 1
ATOM 1214 C CA . LEU A 1 165 ? 7.492 6.815 11.978 1.00 95.88 165 LEU A CA 1
ATOM 1215 C C . LEU A 1 165 ? 6.903 7.782 10.953 1.00 95.88 165 LEU A C 1
ATOM 1217 O O . LEU A 1 165 ? 6.296 7.350 9.976 1.00 95.88 165 LEU A O 1
ATOM 1221 N N . GLU A 1 166 ? 7.154 9.073 11.136 1.00 95.00 166 GLU A N 1
ATOM 1222 C CA . GLU A 1 166 ? 6.868 10.080 10.116 1.00 95.00 166 GLU A CA 1
ATOM 1223 C C . GLU A 1 166 ? 8.002 10.094 9.081 1.00 95.00 166 GLU A C 1
ATOM 1225 O O . GLU A 1 166 ? 9.172 10.327 9.408 1.00 95.00 166 GLU A O 1
ATOM 1230 N N . HIS A 1 167 ? 7.669 9.848 7.816 1.00 92.38 167 HIS A N 1
ATOM 1231 C CA . HIS A 1 167 ? 8.610 9.926 6.705 1.00 92.38 167 HIS A CA 1
ATOM 1232 C C . HIS A 1 167 ? 8.365 11.192 5.879 1.00 92.38 167 HIS A C 1
ATOM 1234 O O . HIS A 1 167 ? 7.263 11.421 5.387 1.00 92.38 167 HIS A O 1
ATOM 1240 N N . ALA A 1 168 ? 9.417 11.978 5.632 1.00 88.25 168 ALA A N 1
ATOM 1241 C CA . ALA A 1 168 ? 9.306 13.312 5.029 1.00 88.25 168 ALA A CA 1
ATOM 1242 C C . ALA A 1 168 ? 8.545 13.361 3.687 1.00 88.25 168 ALA A C 1
ATOM 1244 O O . ALA A 1 168 ? 7.880 14.350 3.392 1.00 88.25 168 ALA A O 1
ATOM 1245 N N . THR A 1 169 ? 8.648 12.315 2.864 1.00 84.31 169 THR A N 1
ATOM 1246 C CA . THR A 1 169 ? 7.934 12.211 1.576 1.00 84.31 169 THR A CA 1
ATOM 1247 C C . THR A 1 169 ? 6.743 11.261 1.617 1.00 84.31 169 THR A C 1
ATOM 1249 O O . THR A 1 169 ? 5.841 11.360 0.790 1.00 84.31 169 THR A O 1
ATOM 1252 N N . ALA A 1 170 ? 6.734 10.331 2.569 1.00 89.75 170 ALA A N 1
ATOM 1253 C CA . ALA A 1 170 ? 5.838 9.183 2.543 1.00 89.75 170 ALA A CA 1
ATOM 1254 C C . ALA A 1 170 ? 4.749 9.253 3.625 1.00 89.75 170 ALA A C 1
ATOM 1256 O O . ALA A 1 170 ? 3.879 8.388 3.651 1.00 89.75 170 ALA A O 1
ATOM 1257 N N . GLY A 1 171 ? 4.780 10.294 4.466 1.00 92.69 171 GLY A N 1
ATOM 1258 C CA . GLY A 1 171 ? 3.844 10.529 5.561 1.00 92.69 171 GLY A CA 1
ATOM 1259 C C . GLY A 1 171 ? 3.997 9.507 6.684 1.00 92.69 171 GLY A C 1
ATOM 1260 O O . GLY A 1 171 ? 5.082 8.959 6.894 1.00 92.69 171 GLY A O 1
ATOM 1261 N N . ASP A 1 172 ? 2.900 9.255 7.391 1.00 96.00 172 ASP A N 1
ATOM 1262 C CA . ASP A 1 172 ? 2.893 8.381 8.560 1.00 96.00 172 ASP A CA 1
ATOM 1263 C C . ASP A 1 172 ? 3.010 6.896 8.190 1.00 96.00 172 ASP A C 1
ATOM 1265 O O . ASP A 1 172 ? 2.291 6.369 7.330 1.00 96.00 172 ASP A O 1
ATOM 1269 N N . PHE A 1 173 ? 3.897 6.210 8.905 1.00 96.94 173 PHE A N 1
ATOM 1270 C CA . PHE A 1 173 ? 4.065 4.765 8.904 1.00 96.94 173 PHE A CA 1
ATOM 1271 C C . PHE A 1 173 ? 3.900 4.220 10.317 1.00 96.94 173 PHE A C 1
ATOM 1273 O O . PHE A 1 173 ? 4.401 4.789 11.281 1.00 96.94 173 PHE A O 1
ATOM 1280 N N . TYR A 1 174 ? 3.279 3.052 10.442 1.00 97.81 174 TYR A N 1
ATOM 1281 C CA . TYR A 1 174 ? 2.974 2.437 11.728 1.00 97.81 174 TYR A CA 1
ATOM 1282 C C . TYR A 1 174 ? 3.529 1.023 11.822 1.00 97.81 174 TYR A C 1
ATOM 1284 O O . TYR A 1 174 ? 3.400 0.226 10.891 1.00 97.81 174 TYR A O 1
ATOM 1292 N N . ARG A 1 175 ? 4.085 0.660 12.979 1.00 97.50 175 ARG A N 1
ATOM 1293 C CA . ARG A 1 175 ? 4.342 -0.745 13.302 1.00 97.50 175 ARG A CA 1
ATOM 1294 C C . ARG A 1 175 ? 3.045 -1.365 13.783 1.00 97.50 175 ARG A C 1
ATOM 1296 O O . ARG A 1 175 ? 2.602 -1.118 14.909 1.00 97.50 175 ARG A O 1
ATOM 1303 N N . ILE A 1 176 ? 2.463 -2.197 12.930 1.00 97.00 176 ILE A N 1
ATOM 1304 C CA . ILE A 1 176 ? 1.219 -2.899 13.222 1.00 97.00 176 ILE A CA 1
ATOM 1305 C C . ILE A 1 176 ? 1.534 -4.340 13.623 1.00 97.00 176 ILE A C 1
ATOM 1307 O O . ILE A 1 176 ? 2.274 -5.048 12.938 1.00 97.00 176 ILE A O 1
ATOM 1311 N N . MET A 1 177 ? 0.967 -4.779 14.740 1.00 96.12 177 MET A N 1
ATOM 1312 C CA . MET A 1 177 ? 1.084 -6.136 15.267 1.00 96.12 177 MET A CA 1
ATOM 1313 C C . MET A 1 177 ? -0.251 -6.859 15.114 1.00 96.12 177 MET A C 1
ATOM 1315 O O . MET A 1 177 ? -1.301 -6.269 15.349 1.00 96.12 177 MET A O 1
ATOM 1319 N N . LYS A 1 178 ? -0.223 -8.149 14.781 1.00 94.62 178 LYS A N 1
ATOM 1320 C CA . LYS A 1 178 ? -1.344 -9.053 15.041 1.00 94.62 178 LYS A CA 1
ATOM 1321 C C . LYS A 1 178 ? -1.507 -9.201 16.545 1.00 94.62 178 LYS A C 1
ATOM 1323 O O . LYS A 1 178 ? -0.525 -9.442 17.247 1.00 94.62 178 LYS A O 1
ATOM 1328 N N . MET A 1 179 ? -2.738 -9.102 17.014 1.00 95.19 179 MET A N 1
ATOM 1329 C CA . MET A 1 179 ? -3.086 -9.162 18.426 1.00 95.19 179 MET A CA 1
ATOM 1330 C C . MET A 1 179 ? -3.991 -10.362 18.675 1.00 95.19 179 MET A C 1
ATOM 1332 O O . MET A 1 179 ? -4.828 -10.714 17.841 1.00 95.19 179 MET A O 1
ATOM 1336 N N . ASP A 1 180 ? -3.844 -10.975 19.841 1.00 94.62 180 ASP A N 1
ATOM 1337 C CA . ASP A 1 180 ? -4.801 -11.956 20.326 1.00 94.62 180 ASP A CA 1
ATOM 1338 C C . ASP A 1 180 ? -6.134 -11.243 20.635 1.00 94.62 180 ASP A C 1
ATOM 1340 O O . ASP A 1 180 ? -6.150 -10.285 21.420 1.00 94.62 180 ASP A O 1
ATOM 1344 N N . PRO A 1 181 ? -7.257 -11.656 20.020 1.00 92.31 181 PRO A N 1
ATOM 1345 C CA . PRO A 1 181 ? -8.521 -10.946 20.170 1.00 92.31 181 PRO A CA 1
ATOM 1346 C C . PRO A 1 181 ? -9.070 -11.004 21.606 1.00 92.31 181 PRO A C 1
ATOM 1348 O O . PRO A 1 181 ? -9.731 -10.059 22.038 1.00 92.31 181 PRO A O 1
ATOM 1351 N N . GLU A 1 182 ? -8.761 -12.048 22.380 1.00 93.75 182 GLU A N 1
ATOM 1352 C CA . GLU A 1 182 ? -9.272 -12.226 23.744 1.00 93.75 182 GLU A CA 1
ATOM 1353 C C . GLU A 1 182 ? -8.419 -11.487 24.782 1.00 93.75 182 GLU A C 1
ATOM 1355 O O . GLU A 1 182 ? -8.945 -10.804 25.662 1.00 93.75 182 GLU A O 1
ATOM 1360 N N . THR A 1 183 ? -7.098 -11.630 24.692 1.00 95.31 183 THR A N 1
ATOM 1361 C CA . THR A 1 183 ? -6.148 -11.124 25.696 1.00 95.31 183 THR A CA 1
ATOM 1362 C C . THR A 1 183 ? -5.581 -9.755 25.345 1.00 95.31 183 THR A C 1
ATOM 1364 O O . THR A 1 183 ? -5.221 -8.999 26.242 1.00 95.31 183 THR A O 1
ATOM 1367 N N . GLY A 1 184 ? -5.522 -9.413 24.055 1.00 93.94 184 GLY A N 1
ATOM 1368 C CA . GLY A 1 184 ? -4.854 -8.209 23.571 1.00 93.94 184 GLY A CA 1
ATOM 1369 C C . GLY A 1 184 ? -3.336 -8.253 23.630 1.00 93.94 184 GLY A C 1
ATOM 1370 O O . GLY A 1 184 ? -2.713 -7.204 23.506 1.00 93.94 184 GLY A O 1
ATOM 1371 N N . GLU A 1 185 ? -2.741 -9.431 23.796 1.00 95.75 185 GLU A N 1
ATOM 1372 C CA . GLU A 1 185 ? -1.294 -9.603 23.705 1.00 95.75 185 GLU A CA 1
ATOM 1373 C C . GLU A 1 185 ? -0.835 -9.615 22.234 1.00 95.75 185 GLU A C 1
ATOM 1375 O O . GLU A 1 185 ? -1.542 -10.146 21.367 1.00 95.75 185 GLU A O 1
ATOM 1380 N N . PRO A 1 186 ? 0.342 -9.048 21.917 1.00 95.62 186 PRO A N 1
ATOM 1381 C CA . PRO A 1 186 ? 0.898 -9.101 20.572 1.00 95.62 186 PRO A CA 1
ATOM 1382 C C . PRO A 1 186 ? 1.339 -10.528 20.221 1.00 95.62 186 PRO A C 1
ATOM 1384 O O . PRO A 1 186 ? 2.079 -11.172 20.964 1.00 95.62 186 PRO A O 1
ATOM 1387 N N . LEU A 1 187 ? 0.916 -11.009 19.052 1.00 93.81 187 LEU A N 1
ATOM 1388 C CA . LEU A 1 187 ? 1.226 -12.348 18.546 1.00 93.81 187 LEU A CA 1
ATOM 1389 C C . LEU A 1 187 ? 2.413 -12.341 17.578 1.00 93.81 187 LEU A C 1
ATOM 1391 O O . LEU A 1 187 ? 3.320 -13.161 17.698 1.00 93.81 187 LEU A O 1
ATOM 1395 N N . ALA A 1 188 ? 2.395 -11.435 16.601 1.00 93.75 188 ALA A N 1
ATOM 1396 C CA . ALA A 1 188 ? 3.423 -11.313 15.568 1.00 93.75 188 ALA A CA 1
ATOM 1397 C C . ALA A 1 188 ? 3.312 -9.954 14.857 1.00 93.75 188 ALA A C 1
ATOM 1399 O O . ALA A 1 188 ? 2.230 -9.370 14.856 1.00 93.75 188 ALA A O 1
ATOM 1400 N N . PRO A 1 189 ? 4.374 -9.446 14.213 1.00 94.31 189 PRO A N 1
ATOM 1401 C CA . PRO A 1 189 ? 4.257 -8.311 13.301 1.00 94.31 189 PRO A CA 1
ATOM 1402 C C . PRO A 1 189 ? 3.283 -8.602 12.153 1.00 94.31 189 PRO A C 1
ATOM 1404 O O . PRO A 1 189 ? 3.247 -9.719 11.637 1.00 94.31 189 PRO A O 1
ATOM 1407 N N . LEU A 1 190 ? 2.509 -7.595 11.742 1.00 92.38 190 LEU A N 1
ATOM 1408 C CA . LEU A 1 190 ? 1.634 -7.700 10.573 1.00 92.38 190 LEU A CA 1
ATOM 1409 C C . LEU A 1 190 ? 2.444 -7.705 9.271 1.00 92.38 190 LEU A C 1
ATOM 1411 O O . LEU A 1 190 ? 2.092 -8.424 8.339 1.00 92.38 190 LEU A O 1
ATOM 1415 N N . CYS A 1 191 ? 3.528 -6.928 9.231 1.00 92.81 191 CYS A N 1
ATOM 1416 C CA . CYS A 1 191 ? 4.391 -6.776 8.068 1.00 92.81 191 CYS A CA 1
ATOM 1417 C C . CYS A 1 191 ? 5.701 -7.562 8.188 1.00 92.81 191 CYS A C 1
ATOM 1419 O O . CYS A 1 191 ? 6.312 -7.683 9.261 1.00 92.81 191 CYS A O 1
ATOM 1421 N N . GLU A 1 192 ? 6.160 -8.048 7.041 1.00 89.19 192 GLU A N 1
ATOM 1422 C CA . GLU A 1 192 ? 7.533 -8.508 6.847 1.00 89.19 192 GLU A CA 1
ATOM 1423 C C . GLU A 1 192 ? 8.521 -7.334 6.833 1.00 89.19 192 GLU A C 1
ATOM 1425 O O . GLU A 1 192 ? 8.119 -6.185 6.632 1.00 89.19 192 GLU A O 1
ATOM 1430 N N . GLU A 1 193 ? 9.801 -7.638 7.053 1.00 90.25 193 GLU A N 1
ATOM 1431 C CA . GLU A 1 193 ? 10.886 -6.653 6.992 1.00 90.25 193 GLU A CA 1
ATOM 1432 C C . GLU A 1 193 ? 11.069 -6.115 5.572 1.00 90.25 193 GLU A C 1
ATOM 1434 O O . GLU A 1 193 ? 11.019 -6.862 4.593 1.00 90.25 193 GLU A O 1
ATOM 1439 N N . ASP A 1 194 ? 11.265 -4.805 5.454 1.00 86.88 194 ASP A N 1
ATOM 1440 C CA . ASP A 1 194 ? 11.780 -4.187 4.237 1.00 86.88 194 ASP A CA 1
ATOM 1441 C C . ASP A 1 194 ? 13.313 -4.300 4.152 1.00 86.88 194 ASP A C 1
ATOM 1443 O O . ASP A 1 194 ? 13.960 -4.964 4.963 1.00 86.88 194 ASP A O 1
ATOM 1447 N N . SER A 1 195 ? 13.910 -3.689 3.126 1.00 82.44 195 SER A N 1
ATOM 1448 C CA . SER A 1 195 ? 15.362 -3.732 2.905 1.00 82.44 195 SER A CA 1
ATOM 1449 C C . SER A 1 195 ? 16.184 -3.055 4.002 1.00 82.44 195 SER A C 1
ATOM 1451 O O . SER A 1 195 ? 17.373 -3.344 4.103 1.00 82.44 195 SER A O 1
ATOM 1453 N N . ASP A 1 196 ? 15.565 -2.202 4.817 1.00 85.19 196 ASP A N 1
ATOM 1454 C CA . ASP A 1 196 ? 16.207 -1.520 5.940 1.00 85.19 196 ASP A CA 1
ATOM 1455 C C . ASP A 1 196 ? 15.929 -2.235 7.279 1.00 85.19 196 ASP A C 1
ATOM 1457 O O . ASP A 1 196 ? 16.383 -1.799 8.339 1.00 85.19 196 ASP A O 1
ATOM 1461 N N . GLY A 1 197 ? 15.204 -3.362 7.247 1.00 89.12 197 GLY A N 1
ATOM 1462 C CA . GLY A 1 197 ? 14.835 -4.144 8.426 1.00 89.12 197 GLY A CA 1
ATOM 1463 C C . GLY A 1 197 ? 13.636 -3.579 9.194 1.00 89.12 197 GLY A C 1
ATOM 1464 O O . GLY A 1 197 ? 13.361 -4.015 10.318 1.00 89.12 197 GLY A O 1
ATOM 1465 N N . TYR A 1 198 ? 12.902 -2.617 8.628 1.00 91.00 198 TYR A N 1
ATOM 1466 C CA . TYR A 1 198 ? 11.700 -2.080 9.256 1.00 91.00 198 TYR A CA 1
ATOM 1467 C C . TYR A 1 198 ? 10.463 -2.914 8.908 1.00 91.00 198 TYR A C 1
ATOM 1469 O O . TYR A 1 198 ? 10.357 -3.514 7.844 1.00 91.00 198 TYR A O 1
ATOM 1477 N N . ARG A 1 199 ? 9.500 -2.957 9.835 1.00 94.12 199 ARG A N 1
ATOM 1478 C CA . ARG A 1 199 ? 8.223 -3.682 9.700 1.00 94.12 199 ARG A CA 1
ATOM 1479 C C . ARG A 1 199 ? 7.068 -2.703 9.838 1.00 94.12 199 ARG A C 1
ATOM 1481 O O . ARG A 1 199 ? 6.299 -2.776 10.799 1.00 94.12 199 ARG A O 1
ATOM 1488 N N . MET A 1 200 ? 7.017 -1.741 8.928 1.00 95.81 200 MET A N 1
ATOM 1489 C CA . MET A 1 200 ? 6.059 -0.646 8.992 1.00 95.81 200 MET A CA 1
ATOM 1490 C C . MET A 1 200 ? 4.954 -0.825 7.956 1.00 95.81 200 MET A C 1
ATOM 1492 O O . MET A 1 200 ? 5.125 -1.537 6.971 1.00 95.81 200 MET A O 1
ATOM 1496 N N . ALA A 1 201 ? 3.823 -0.168 8.170 1.00 95.81 201 ALA A N 1
ATOM 1497 C CA . ALA A 1 201 ? 2.722 -0.091 7.227 1.00 95.81 201 ALA A CA 1
ATOM 1498 C C . ALA A 1 201 ? 2.203 1.338 7.124 1.00 95.81 201 ALA A C 1
ATOM 1500 O O . ALA A 1 201 ? 2.087 2.030 8.133 1.00 95.81 201 ALA A O 1
ATOM 1501 N N . ARG A 1 202 ? 1.824 1.736 5.917 1.00 95.06 202 ARG A N 1
ATOM 1502 C CA . ARG A 1 202 ? 0.962 2.888 5.673 1.00 95.06 202 ARG A CA 1
ATOM 1503 C C . ARG A 1 202 ? -0.453 2.386 5.414 1.00 95.06 202 ARG A C 1
ATOM 1505 O O . ARG A 1 202 ? -0.630 1.293 4.878 1.00 95.06 202 ARG A O 1
ATOM 1512 N N . ILE A 1 203 ? -1.456 3.163 5.800 1.00 94.69 203 ILE A N 1
ATOM 1513 C CA . ILE A 1 203 ? -2.854 2.851 5.498 1.00 94.69 203 ILE A CA 1
ATOM 1514 C C . ILE A 1 203 ? -3.356 3.884 4.497 1.00 94.69 203 ILE A C 1
ATOM 1516 O O . ILE A 1 203 ? -3.229 5.080 4.741 1.00 94.69 203 ILE A O 1
ATOM 1520 N N . TYR A 1 204 ? -3.885 3.410 3.374 1.00 93.50 204 TYR A N 1
ATOM 1521 C CA . TYR A 1 204 ? -4.468 4.241 2.325 1.00 93.50 204 TYR A CA 1
ATOM 1522 C C . TYR A 1 204 ? -5.988 4.166 2.378 1.00 93.50 204 TYR A C 1
ATOM 1524 O O . TYR A 1 204 ? -6.526 3.065 2.487 1.00 93.50 204 TYR A O 1
ATOM 1532 N N . ASP A 1 205 ? -6.669 5.299 2.233 1.00 92.50 205 ASP A N 1
ATOM 1533 C CA . ASP A 1 205 ? -8.108 5.335 1.965 1.00 92.50 205 ASP A CA 1
ATOM 1534 C C . ASP A 1 205 ? -8.379 5.218 0.459 1.00 92.50 205 ASP A C 1
ATOM 1536 O O . ASP A 1 205 ? -7.651 5.746 -0.384 1.00 92.50 205 ASP A O 1
ATOM 1540 N N . GLY A 1 206 ? -9.424 4.476 0.126 1.00 91.62 206 GLY A N 1
ATOM 1541 C CA . GLY A 1 206 ? -9.920 4.223 -1.218 1.00 91.62 206 GLY A CA 1
ATOM 1542 C C . GLY A 1 206 ? -9.042 3.370 -2.124 1.00 91.62 206 GLY A C 1
ATOM 1543 O O . GLY A 1 206 ? -9.476 3.073 -3.232 1.00 91.62 206 GLY A O 1
ATOM 1544 N N . LEU A 1 207 ? -7.856 2.940 -1.694 1.00 91.75 207 LEU A N 1
ATOM 1545 C CA . LEU A 1 207 ? -7.024 2.021 -2.468 1.00 91.75 207 LEU A CA 1
ATOM 1546 C C . LEU A 1 207 ? -7.551 0.587 -2.331 1.00 91.75 207 LEU A C 1
ATOM 1548 O O . LEU A 1 207 ? -7.762 0.099 -1.224 1.00 91.75 207 LEU A O 1
ATOM 1552 N N . SER A 1 208 ? -7.690 -0.109 -3.454 1.00 90.06 208 SER A N 1
ATOM 1553 C CA . SER A 1 208 ? -7.818 -1.561 -3.506 1.00 90.06 208 SER A CA 1
ATOM 1554 C C . SER A 1 208 ? -6.736 -2.144 -4.406 1.00 90.06 208 SER A C 1
ATOM 1556 O O . SER A 1 208 ? -6.381 -1.565 -5.433 1.00 90.06 208 SER A O 1
ATOM 1558 N N . VAL A 1 209 ? -6.180 -3.280 -3.998 1.00 87.88 209 VAL A N 1
ATOM 1559 C CA . VAL A 1 209 ? -5.122 -3.991 -4.706 1.00 87.88 209 VAL A CA 1
ATOM 1560 C C . VAL A 1 209 ? -5.556 -5.437 -4.885 1.00 87.88 209 VAL A C 1
ATOM 1562 O O . VAL A 1 209 ? -5.712 -6.189 -3.917 1.00 87.88 209 VAL A O 1
ATOM 1565 N N . ASP A 1 210 ? -5.700 -5.862 -6.136 1.00 85.81 210 ASP A N 1
ATOM 1566 C CA . ASP A 1 210 ? -5.785 -7.277 -6.440 1.00 85.81 210 ASP A CA 1
ATOM 1567 C C . ASP A 1 210 ? -4.461 -7.926 -6.041 1.00 85.81 210 ASP A C 1
ATOM 1569 O O . ASP A 1 210 ? -3.394 -7.545 -6.488 1.00 85.81 210 ASP A O 1
ATOM 1573 N N . ALA A 1 211 ? -4.475 -8.898 -5.154 1.00 78.75 211 ALA A N 1
ATOM 1574 C CA . ALA A 1 211 ? -3.275 -9.461 -4.578 1.00 78.75 211 ALA A CA 1
ATOM 1575 C C . ALA A 1 211 ? -2.738 -10.651 -5.396 1.00 78.75 211 ALA A C 1
ATOM 1577 O O . ALA A 1 211 ? -1.682 -11.203 -5.071 1.00 78.75 211 ALA A O 1
ATOM 1578 N N . GLN A 1 212 ? -3.462 -11.067 -6.440 1.00 76.44 212 GLN A N 1
ATOM 1579 C CA . GLN A 1 212 ? -3.025 -12.050 -7.430 1.00 76.44 212 GLN A CA 1
ATOM 1580 C C . GLN A 1 212 ? -2.371 -11.360 -8.628 1.00 76.44 212 GLN A C 1
ATOM 1582 O O . GLN A 1 212 ? -1.305 -11.791 -9.064 1.00 76.44 212 GLN A O 1
ATOM 1587 N N . THR A 1 213 ? -2.987 -10.290 -9.133 1.00 80.44 213 THR A N 1
ATOM 1588 C CA . THR A 1 213 ? -2.512 -9.526 -10.293 1.00 80.44 213 THR A CA 1
ATOM 1589 C C . THR A 1 213 ? -1.779 -8.247 -9.878 1.00 80.44 213 THR A C 1
ATOM 1591 O O . THR A 1 213 ? -1.079 -7.632 -10.662 1.00 80.44 213 THR A O 1
ATOM 1594 N N . GLY A 1 214 ? -1.884 -7.770 -8.646 1.00 80.44 214 GLY A N 1
ATOM 1595 C CA . GLY A 1 214 ? -1.384 -6.440 -8.266 1.00 80.44 214 GLY A CA 1
ATOM 1596 C C . GLY A 1 214 ? -2.001 -5.296 -9.075 1.00 80.44 214 GLY A C 1
ATOM 1597 O O . GLY A 1 214 ? -1.411 -4.215 -9.127 1.00 80.44 214 GLY A O 1
ATOM 1598 N N . GLU A 1 215 ? -3.132 -5.538 -9.743 1.00 85.38 215 GLU A N 1
ATOM 1599 C CA . GLU A 1 215 ? -3.968 -4.485 -10.303 1.00 85.38 215 GLU A CA 1
ATOM 1600 C C . GLU A 1 215 ? -4.460 -3.601 -9.162 1.00 85.38 215 GLU A C 1
ATOM 1602 O O . GLU A 1 215 ? -4.789 -4.087 -8.083 1.00 85.38 215 GLU A O 1
ATOM 1607 N N . MET A 1 216 ? -4.450 -2.293 -9.383 1.00 88.06 216 MET A N 1
ATOM 1608 C CA . MET A 1 216 ? -4.813 -1.315 -8.369 1.00 88.06 216 MET A CA 1
ATOM 1609 C C . MET A 1 216 ? -5.977 -0.494 -8.876 1.00 88.06 216 MET A C 1
ATOM 1611 O O . MET A 1 216 ? -5.942 -0.016 -10.010 1.00 88.06 216 MET A O 1
ATOM 1615 N N . ASP A 1 217 ? -6.962 -0.310 -8.011 1.00 88.25 217 ASP A N 1
ATOM 1616 C CA . ASP A 1 217 ? -8.105 0.550 -8.263 1.00 88.25 217 ASP A CA 1
ATOM 1617 C C . ASP A 1 217 ? -8.305 1.497 -7.080 1.00 88.25 217 ASP A C 1
ATOM 1619 O O . ASP A 1 217 ? -8.034 1.151 -5.928 1.00 88.25 217 ASP A O 1
ATOM 1623 N N . PHE A 1 218 ? -8.777 2.703 -7.373 1.00 88.19 218 PHE A N 1
ATOM 1624 C CA . PHE A 1 218 ? -9.187 3.662 -6.360 1.00 88.19 218 PHE A CA 1
ATOM 1625 C C . PHE A 1 218 ? -10.713 3.660 -6.303 1.00 88.19 218 PHE A C 1
ATOM 1627 O O . PHE A 1 218 ? -11.391 4.419 -6.995 1.00 88.19 218 PHE A O 1
ATOM 1634 N N . VAL A 1 219 ? -11.253 2.772 -5.467 1.00 83.12 219 VAL A N 1
ATOM 1635 C CA . VAL A 1 219 ? -12.686 2.442 -5.382 1.00 83.12 219 VAL A CA 1
ATOM 1636 C C . VAL A 1 219 ? -13.531 3.505 -4.656 1.00 83.12 219 VAL A C 1
ATOM 1638 O O . VAL A 1 219 ? -14.738 3.330 -4.489 1.00 83.12 219 VAL A O 1
ATOM 1641 N N . GLY A 1 220 ? -12.919 4.630 -4.270 1.00 75.94 220 GLY A N 1
ATOM 1642 C CA . GLY A 1 220 ? -13.542 5.722 -3.516 1.00 75.94 220 GLY A CA 1
ATOM 1643 C C . GLY A 1 220 ? -13.452 5.542 -1.997 1.00 75.94 220 GLY A C 1
ATOM 1644 O O . GLY A 1 220 ? -12.979 4.519 -1.513 1.00 75.94 220 GLY A O 1
ATOM 1645 N N . GLU A 1 221 ? -13.883 6.557 -1.242 1.00 78.81 221 GLU A N 1
ATOM 1646 C CA . GLU A 1 221 ? -13.781 6.587 0.228 1.00 78.81 221 GLU A CA 1
ATOM 1647 C C . GLU A 1 221 ? -14.396 5.346 0.896 1.00 78.81 221 GLU A C 1
ATOM 1649 O O . GLU A 1 221 ? -15.467 4.867 0.510 1.00 78.81 221 GLU A O 1
ATOM 1654 N N . GLY A 1 222 ? -13.761 4.883 1.975 1.00 84.38 222 GLY A N 1
ATOM 1655 C CA . GLY A 1 222 ? -14.353 3.921 2.906 1.00 84.38 222 GLY A CA 1
ATOM 1656 C C . GLY A 1 222 ? -13.788 2.506 2.838 1.00 84.38 222 GLY A C 1
ATOM 1657 O O . GLY A 1 222 ? -14.051 1.741 3.766 1.00 84.38 222 GLY A O 1
ATOM 1658 N N . ILE A 1 223 ? -12.974 2.175 1.831 1.00 90.81 223 ILE A N 1
ATOM 1659 C CA . ILE A 1 223 ? -12.125 0.972 1.827 1.00 90.81 223 ILE A CA 1
ATOM 1660 C C . ILE A 1 223 ? -10.707 1.381 2.191 1.00 90.81 223 ILE A C 1
ATOM 1662 O O . ILE A 1 223 ? -10.149 2.277 1.579 1.00 90.81 223 ILE A O 1
ATOM 1666 N N . HIS A 1 224 ? -10.134 0.750 3.207 1.00 92.62 224 HIS A N 1
ATOM 1667 C CA . HIS A 1 224 ? -8.785 1.048 3.666 1.00 92.62 224 HIS A CA 1
ATOM 1668 C C . HIS A 1 224 ? -7.845 -0.089 3.324 1.00 92.62 224 HIS A C 1
ATOM 1670 O O . HIS A 1 224 ? -8.143 -1.232 3.664 1.00 92.62 224 HIS A O 1
ATOM 1676 N N . HIS A 1 225 ? -6.705 0.235 2.718 1.00 93.25 225 HIS A N 1
ATOM 1677 C CA . HIS A 1 225 ? -5.664 -0.723 2.374 1.00 93.25 225 HIS A CA 1
ATOM 1678 C C . HIS A 1 225 ? -4.442 -0.576 3.282 1.00 93.25 225 HIS A C 1
ATOM 1680 O O . HIS A 1 225 ? -3.864 0.505 3.384 1.00 93.25 225 HIS A O 1
ATOM 1686 N N . VAL A 1 226 ? -4.005 -1.674 3.900 1.00 94.38 226 VAL A N 1
ATOM 1687 C CA . VAL A 1 226 ? -2.794 -1.737 4.729 1.00 94.38 226 VAL A CA 1
ATOM 1688 C C . VAL A 1 226 ? -1.592 -2.109 3.861 1.00 94.38 226 VAL A C 1
ATOM 1690 O O . VAL A 1 226 ? -1.344 -3.279 3.569 1.00 94.38 226 VAL A O 1
ATOM 1693 N N . ALA A 1 227 ? -0.808 -1.106 3.481 1.00 93.75 227 ALA A N 1
ATOM 1694 C CA . ALA A 1 227 ? 0.380 -1.246 2.654 1.00 93.75 227 ALA A CA 1
ATOM 1695 C C . ALA A 1 227 ? 1.656 -1.321 3.498 1.00 93.75 227 ALA A C 1
ATOM 1697 O O . ALA A 1 227 ? 2.187 -0.309 3.957 1.00 93.75 227 ALA A O 1
ATOM 1698 N N . CYS A 1 228 ? 2.201 -2.523 3.664 1.00 94.31 228 CYS A N 1
ATOM 1699 C CA . CYS A 1 228 ? 3.493 -2.712 4.326 1.00 94.31 228 CYS A CA 1
ATOM 1700 C C . CYS A 1 228 ? 4.634 -2.013 3.565 1.00 94.31 228 CYS A C 1
ATOM 1702 O O . CYS A 1 228 ? 4.649 -2.042 2.336 1.00 94.31 228 CYS A O 1
ATOM 1704 N N . SER A 1 229 ? 5.640 -1.475 4.259 1.00 93.25 229 SER A N 1
ATOM 1705 C CA . SER A 1 229 ? 6.859 -0.896 3.664 1.00 93.25 229 SER A CA 1
ATOM 1706 C C . SER A 1 229 ? 7.675 -1.924 2.874 1.00 93.25 229 SER A C 1
ATOM 1708 O O . SER A 1 229 ? 8.414 -1.582 1.958 1.00 93.25 229 SER A O 1
ATOM 1710 N N . SER A 1 230 ? 7.490 -3.212 3.162 1.00 88.81 230 SER A N 1
ATOM 1711 C CA . SER A 1 230 ? 8.030 -4.326 2.380 1.00 88.81 230 SER A CA 1
ATOM 1712 C C . SER A 1 230 ? 7.229 -4.628 1.106 1.00 88.81 230 SER A C 1
ATOM 1714 O O . SER A 1 230 ? 7.728 -5.346 0.230 1.00 88.81 230 SER A O 1
ATOM 1716 N N . SER A 1 231 ? 6.031 -4.053 0.954 1.00 89.12 231 SER A N 1
ATOM 1717 C CA . SER A 1 231 ? 5.158 -4.254 -0.202 1.00 89.12 231 SER A CA 1
ATOM 1718 C C . SER A 1 231 ? 5.313 -3.196 -1.292 1.00 89.12 231 SER A C 1
ATOM 1720 O O . SER A 1 231 ? 5.821 -2.110 -1.022 1.00 89.12 231 SER A O 1
ATOM 1722 N N . ALA A 1 232 ? 4.884 -3.487 -2.525 1.00 90.44 232 ALA A N 1
ATOM 1723 C CA . ALA A 1 232 ? 4.985 -2.517 -3.622 1.00 90.44 232 ALA A CA 1
ATOM 1724 C C . ALA A 1 232 ? 4.266 -1.179 -3.310 1.00 90.44 232 ALA A C 1
ATOM 1726 O O . ALA A 1 232 ? 4.937 -0.145 -3.400 1.00 90.44 232 ALA A O 1
ATOM 1727 N N . PRO A 1 233 ? 3.002 -1.158 -2.823 1.00 92.75 233 PRO A N 1
ATOM 1728 C CA . PRO A 1 233 ? 2.324 0.097 -2.478 1.00 92.75 233 PRO A CA 1
ATOM 1729 C C . PRO A 1 233 ? 3.019 0.892 -1.368 1.00 92.75 233 PRO A C 1
ATOM 1731 O O . PRO A 1 233 ? 3.018 2.122 -1.390 1.00 92.75 233 PRO A O 1
ATOM 1734 N N . GLY A 1 234 ? 3.619 0.207 -0.388 1.00 92.62 234 GLY A N 1
ATOM 1735 C CA . GLY A 1 234 ? 4.374 0.868 0.678 1.00 92.62 234 GLY A CA 1
ATOM 1736 C C . GLY A 1 234 ? 5.726 1.401 0.201 1.00 92.62 234 GLY A C 1
ATOM 1737 O O . GLY A 1 234 ? 6.142 2.472 0.625 1.00 92.62 234 GLY A O 1
ATOM 1738 N N . LYS A 1 235 ? 6.395 0.715 -0.732 1.00 90.56 235 LYS A N 1
ATOM 1739 C CA . LYS A 1 235 ? 7.655 1.184 -1.338 1.00 90.56 235 LYS A CA 1
ATOM 1740 C C . LYS A 1 235 ? 7.454 2.376 -2.258 1.00 90.56 235 LYS A C 1
ATOM 1742 O O . LYS A 1 235 ? 8.283 3.279 -2.258 1.00 90.56 235 LYS A O 1
ATOM 1747 N N . ALA A 1 236 ? 6.354 2.405 -3.006 1.00 91.94 236 ALA A N 1
ATOM 1748 C CA . ALA A 1 236 ? 6.033 3.489 -3.931 1.00 91.94 236 ALA A CA 1
ATOM 1749 C C . ALA A 1 236 ? 6.098 4.876 -3.263 1.00 91.94 236 ALA A C 1
ATOM 1751 O O . ALA A 1 236 ? 6.758 5.777 -3.777 1.00 91.94 236 ALA A O 1
ATOM 1752 N N . VAL A 1 237 ? 5.511 5.035 -2.073 1.00 92.25 237 VAL A N 1
ATOM 1753 C CA . VAL A 1 237 ? 5.593 6.300 -1.321 1.00 92.25 237 VAL A CA 1
ATOM 1754 C C . VAL A 1 237 ? 6.988 6.589 -0.767 1.00 92.25 237 VAL A C 1
ATOM 1756 O O . VAL A 1 237 ? 7.392 7.750 -0.736 1.00 92.25 237 VAL A O 1
ATOM 1759 N N . LEU A 1 238 ? 7.754 5.565 -0.373 1.00 90.88 238 LEU A N 1
ATOM 1760 C CA . LEU A 1 238 ? 9.146 5.734 0.072 1.00 90.88 238 LEU A CA 1
ATOM 1761 C C . LEU A 1 238 ? 10.043 6.226 -1.071 1.00 90.88 238 LEU A C 1
ATOM 1763 O O . LEU A 1 238 ? 10.957 7.016 -0.844 1.00 90.88 238 LEU A O 1
ATOM 1767 N N . PHE A 1 239 ? 9.721 5.844 -2.307 1.00 87.69 239 PHE A N 1
ATOM 1768 C CA . PHE A 1 239 ? 10.331 6.381 -3.522 1.00 87.69 239 PHE A CA 1
ATOM 1769 C C . PHE A 1 239 ? 9.845 7.797 -3.892 1.00 87.69 239 PHE A C 1
ATOM 1771 O O . PHE A 1 239 ? 10.318 8.364 -4.871 1.00 87.69 239 PHE A O 1
ATOM 1778 N N . GLY A 1 240 ? 8.930 8.391 -3.119 1.00 90.19 240 GLY A N 1
ATOM 1779 C CA . GLY A 1 240 ? 8.392 9.731 -3.365 1.00 90.19 240 GLY A CA 1
ATOM 1780 C C . GLY A 1 240 ? 7.150 9.766 -4.256 1.00 90.19 240 GLY A C 1
ATOM 1781 O O . GLY A 1 240 ? 6.656 10.849 -4.561 1.00 90.19 240 GLY A O 1
ATOM 1782 N N . TYR A 1 241 ? 6.598 8.612 -4.636 1.00 91.31 241 TYR A N 1
ATOM 1783 C CA . TYR A 1 241 ? 5.367 8.546 -5.421 1.00 91.31 241 TYR A CA 1
ATOM 1784 C C . TYR A 1 241 ? 4.162 8.432 -4.501 1.00 91.31 241 TYR A C 1
ATOM 1786 O O . TYR A 1 241 ? 3.527 7.388 -4.407 1.00 91.31 241 TYR A O 1
ATOM 1794 N N . ASN A 1 242 ? 3.860 9.505 -3.778 1.00 91.00 242 ASN A N 1
ATOM 1795 C CA . ASN A 1 242 ? 2.651 9.562 -2.970 1.00 91.00 242 ASN A CA 1
ATOM 1796 C C . ASN A 1 242 ? 1.448 9.951 -3.844 1.00 91.00 242 ASN A C 1
ATOM 1798 O O . ASN A 1 242 ? 1.516 10.997 -4.497 1.00 91.00 242 ASN A O 1
ATOM 1802 N N . PRO A 1 243 ? 0.354 9.158 -3.878 1.00 89.94 243 PRO A N 1
ATOM 1803 C CA . PRO A 1 243 ? -0.795 9.446 -4.740 1.00 89.94 243 PRO A CA 1
ATOM 1804 C C . PRO A 1 243 ? -1.451 10.804 -4.447 1.00 89.94 243 PRO A C 1
ATOM 1806 O O . PRO A 1 243 ? -2.112 11.351 -5.324 1.00 89.94 243 PRO A O 1
ATOM 1809 N N . THR A 1 244 ? -1.239 11.369 -3.255 1.00 87.31 244 THR A N 1
ATOM 1810 C CA . THR A 1 244 ? -1.806 12.661 -2.828 1.00 87.31 244 THR A CA 1
ATOM 1811 C C . THR A 1 244 ? -0.922 13.849 -3.216 1.00 87.31 244 THR A C 1
ATOM 1813 O O . THR A 1 244 ? -1.394 14.980 -3.326 1.00 87.31 244 THR A O 1
ATOM 1816 N N . GLN A 1 245 ? 0.370 13.599 -3.449 1.00 87.25 245 GLN A N 1
ATOM 1817 C CA . GLN A 1 245 ? 1.350 14.605 -3.870 1.00 87.25 245 GLN A CA 1
ATOM 1818 C C . GLN A 1 245 ? 1.558 14.612 -5.390 1.00 87.25 245 GLN A C 1
ATOM 1820 O O . GLN A 1 245 ? 1.899 15.651 -5.957 1.00 87.25 245 GLN A O 1
ATOM 1825 N N . LEU A 1 246 ? 1.371 13.460 -6.039 1.00 87.19 246 LEU A N 1
ATOM 1826 C CA . LEU A 1 246 ? 1.448 13.279 -7.487 1.00 87.19 246 LEU A CA 1
ATOM 1827 C C . LEU A 1 246 ? 0.056 12.962 -8.055 1.00 87.19 246 LEU A C 1
ATOM 1829 O O . LEU A 1 246 ? -0.919 13.637 -7.735 1.00 87.19 246 LEU A O 1
ATOM 1833 N N . THR A 1 247 ? -0.034 11.963 -8.934 1.00 88.88 247 THR A N 1
ATOM 1834 C CA . THR A 1 247 ? -1.294 11.450 -9.465 1.00 88.88 247 THR A CA 1
ATOM 1835 C C . THR A 1 247 ? -1.439 9.970 -9.132 1.00 88.88 247 THR A C 1
ATOM 1837 O O . THR A 1 247 ? -0.451 9.255 -8.926 1.00 88.88 247 THR A O 1
ATOM 1840 N N . VAL A 1 248 ? -2.683 9.495 -9.116 1.00 89.69 248 VAL A N 1
ATOM 1841 C CA . VAL A 1 248 ? -3.009 8.074 -8.961 1.00 89.69 248 VAL A CA 1
ATOM 1842 C C . VAL A 1 248 ? -2.330 7.235 -10.047 1.00 89.69 248 VAL A C 1
ATOM 1844 O O . VAL A 1 248 ? -1.777 6.179 -9.757 1.00 89.69 248 VAL A O 1
ATOM 1847 N N . GLU A 1 249 ? -2.286 7.721 -11.287 1.00 88.25 249 GLU A N 1
ATOM 1848 C CA . GLU A 1 249 ? -1.645 7.026 -12.406 1.00 88.25 249 GLU A CA 1
ATOM 1849 C C . GLU A 1 249 ? -0.137 6.876 -12.189 1.00 88.25 249 GLU A C 1
ATOM 1851 O O . GLU A 1 249 ? 0.412 5.808 -12.455 1.00 88.25 249 GLU A O 1
ATOM 1856 N N . ALA A 1 250 ? 0.532 7.906 -11.655 1.00 89.06 250 ALA A N 1
ATOM 1857 C CA . ALA A 1 250 ? 1.947 7.825 -11.307 1.00 89.06 250 ALA A CA 1
ATOM 1858 C C . ALA A 1 250 ? 2.188 6.775 -10.213 1.00 89.06 250 ALA A C 1
ATOM 1860 O O . ALA A 1 250 ? 3.102 5.961 -10.345 1.00 89.06 250 ALA A O 1
ATOM 1861 N N . PHE A 1 251 ? 1.340 6.744 -9.179 1.00 91.12 251 PHE A N 1
ATOM 1862 C CA . PHE A 1 251 ? 1.401 5.736 -8.119 1.00 91.12 251 PHE A CA 1
ATOM 1863 C C . PHE A 1 251 ? 1.198 4.313 -8.659 1.00 91.12 251 PHE A C 1
ATOM 1865 O O . PHE A 1 251 ? 1.985 3.413 -8.363 1.00 91.12 251 PHE A O 1
ATOM 1872 N N . ILE A 1 252 ? 0.181 4.092 -9.493 1.00 90.62 252 ILE A N 1
ATOM 1873 C CA . ILE A 1 252 ? -0.076 2.786 -10.119 1.00 90.62 252 ILE A CA 1
ATOM 1874 C C . ILE A 1 252 ? 1.108 2.377 -11.000 1.00 90.62 252 ILE A C 1
ATOM 1876 O O . ILE A 1 252 ? 1.552 1.227 -10.959 1.00 90.62 252 ILE A O 1
ATOM 1880 N N . LEU A 1 253 ? 1.653 3.314 -11.776 1.00 90.94 253 LEU A N 1
ATOM 1881 C CA . LEU A 1 253 ? 2.763 3.037 -12.674 1.00 90.94 253 LEU A CA 1
ATOM 1882 C C . LEU A 1 253 ? 4.038 2.671 -11.916 1.00 90.94 253 LEU A C 1
ATOM 1884 O O . LEU A 1 253 ? 4.639 1.646 -12.237 1.00 90.94 253 LEU A O 1
ATOM 1888 N N . VAL A 1 254 ? 4.427 3.417 -10.874 1.00 91.69 254 VAL A N 1
ATOM 1889 C CA . VAL A 1 254 ? 5.608 3.025 -10.091 1.00 91.69 254 VAL A CA 1
ATOM 1890 C C . VAL A 1 254 ? 5.411 1.649 -9.468 1.00 91.69 254 VAL A C 1
ATOM 1892 O O . VAL A 1 254 ? 6.343 0.854 -9.453 1.00 91.69 254 VAL A O 1
ATOM 1895 N N . ASN A 1 255 ? 4.199 1.303 -9.031 1.00 91.38 255 ASN A N 1
ATOM 1896 C CA . ASN A 1 255 ? 3.934 -0.029 -8.508 1.00 91.38 255 ASN A CA 1
ATOM 1897 C C . ASN A 1 255 ? 4.228 -1.110 -9.556 1.00 91.38 255 ASN A C 1
ATOM 1899 O O . ASN A 1 255 ? 4.887 -2.096 -9.232 1.00 91.38 255 ASN A O 1
ATOM 1903 N N . ARG A 1 256 ? 3.850 -0.906 -10.824 1.00 91.06 256 ARG A N 1
ATOM 1904 C CA . ARG A 1 256 ? 4.238 -1.807 -11.927 1.00 91.06 256 ARG A CA 1
ATOM 1905 C C . ARG A 1 256 ? 5.753 -1.858 -12.121 1.00 91.06 256 ARG A C 1
ATOM 1907 O O . ARG A 1 256 ? 6.303 -2.949 -12.259 1.00 91.06 256 ARG A O 1
ATOM 1914 N N . VAL A 1 257 ? 6.435 -0.713 -12.045 1.00 91.56 257 VAL A N 1
ATOM 1915 C CA . VAL A 1 257 ? 7.902 -0.629 -12.143 1.00 91.56 257 VAL A CA 1
ATOM 1916 C C . VAL A 1 257 ? 8.577 -1.416 -11.024 1.00 91.56 257 VAL A C 1
ATOM 1918 O O . VAL A 1 257 ? 9.431 -2.249 -11.315 1.00 91.56 257 VAL A O 1
ATOM 1921 N N . VAL A 1 258 ? 8.191 -1.227 -9.757 1.00 89.88 258 VAL A N 1
ATOM 1922 C CA . VAL A 1 258 ? 8.732 -1.977 -8.602 1.00 89.88 258 VAL A CA 1
ATOM 1923 C C . VAL A 1 258 ? 8.566 -3.478 -8.813 1.00 89.88 258 VAL A C 1
ATOM 1925 O O . VAL A 1 258 ? 9.467 -4.253 -8.513 1.00 89.88 258 VAL A O 1
ATOM 1928 N N . ARG A 1 259 ? 7.437 -3.881 -9.392 1.00 89.50 259 ARG A N 1
ATOM 1929 C CA . ARG A 1 259 ? 7.061 -5.276 -9.642 1.00 89.50 259 ARG A CA 1
ATOM 1930 C C . ARG A 1 259 ? 7.691 -5.873 -10.903 1.00 89.50 259 ARG A C 1
ATOM 1932 O O . ARG A 1 259 ? 7.575 -7.079 -11.109 1.00 89.50 259 ARG A O 1
ATOM 1939 N N . ALA A 1 260 ? 8.325 -5.048 -11.736 1.00 91.88 260 ALA A N 1
ATOM 1940 C CA . ALA A 1 260 ? 8.707 -5.414 -13.095 1.00 91.88 260 ALA A CA 1
ATOM 1941 C C . ALA A 1 260 ? 7.523 -6.032 -13.869 1.00 91.88 260 ALA A C 1
ATOM 1943 O O . ALA A 1 260 ? 7.688 -7.022 -14.567 1.00 91.88 260 ALA A O 1
ATOM 1944 N N . ASP A 1 261 ? 6.312 -5.482 -13.717 1.00 89.81 261 ASP A N 1
ATOM 1945 C CA . ASP A 1 261 ? 5.093 -5.930 -14.414 1.00 89.81 261 ASP A CA 1
ATOM 1946 C C . ASP A 1 261 ? 5.104 -5.446 -15.872 1.00 89.81 261 ASP A C 1
ATOM 1948 O O . ASP A 1 261 ? 4.311 -4.592 -16.273 1.00 89.81 261 ASP A O 1
ATOM 1952 N N . TYR A 1 262 ? 6.065 -5.943 -16.663 1.00 90.75 262 TYR A N 1
ATOM 1953 C CA . TYR A 1 262 ? 6.333 -5.468 -18.027 1.00 90.75 262 TYR A CA 1
ATOM 1954 C C . TYR A 1 262 ? 5.090 -5.540 -18.914 1.00 90.75 262 TYR A C 1
ATOM 1956 O O . TYR A 1 262 ? 4.865 -4.684 -19.765 1.00 90.75 262 TYR A O 1
ATOM 1964 N N . CYS A 1 263 ? 4.254 -6.547 -18.690 1.00 87.56 263 CYS A N 1
ATOM 1965 C CA . CYS A 1 263 ? 3.071 -6.792 -19.496 1.00 87.56 263 CYS A CA 1
ATOM 1966 C C . CYS A 1 263 ? 1.837 -6.011 -19.048 1.00 87.56 263 CYS A C 1
ATOM 1968 O O . CYS A 1 263 ? 0.818 -6.035 -19.743 1.00 87.56 263 CYS A O 1
ATOM 1970 N N . ALA A 1 264 ? 1.928 -5.296 -17.925 1.00 86.44 264 ALA A N 1
ATOM 1971 C CA . ALA A 1 264 ? 0.813 -4.622 -17.285 1.00 86.44 264 ALA A CA 1
ATOM 1972 C C . ALA A 1 264 ? -0.397 -5.550 -17.025 1.00 86.44 264 ALA A C 1
ATOM 1974 O O . ALA A 1 264 ? -1.528 -5.070 -16.920 1.00 86.44 264 ALA A O 1
ATOM 1975 N N . ASP A 1 265 ? -0.160 -6.859 -16.932 1.00 82.19 265 ASP A N 1
ATOM 1976 C CA . ASP A 1 265 ? -1.153 -7.911 -16.679 1.00 82.19 265 ASP A CA 1
ATOM 1977 C C . ASP A 1 265 ? -1.123 -8.384 -15.226 1.00 82.19 265 ASP A C 1
ATOM 1979 O O . ASP A 1 265 ? -1.933 -9.215 -14.810 1.00 82.19 265 ASP A O 1
ATOM 1983 N N . GLY A 1 266 ? -0.183 -7.836 -14.459 1.00 82.12 266 GLY A N 1
ATOM 1984 C CA . GLY A 1 266 ? -0.033 -8.141 -13.069 1.00 82.12 266 GLY A CA 1
ATOM 1985 C C . GLY A 1 266 ? 0.939 -9.256 -12.731 1.00 82.12 266 GLY A C 1
ATOM 1986 O O . GLY A 1 266 ? 1.127 -9.570 -11.553 1.00 82.12 266 GLY A O 1
ATOM 1987 N N . HIS A 1 267 ? 1.582 -9.853 -13.725 1.00 84.75 267 HIS A N 1
ATOM 1988 C CA . HIS A 1 267 ? 2.626 -10.832 -13.495 1.00 84.75 267 HIS A CA 1
ATOM 1989 C C . HIS A 1 267 ? 3.948 -10.132 -13.133 1.00 84.75 267 HIS A C 1
ATOM 1991 O O . HIS A 1 267 ? 4.385 -9.248 -13.869 1.00 84.75 267 HIS A O 1
ATOM 1997 N N . PRO A 1 268 ? 4.630 -10.498 -12.029 1.00 86.88 268 PRO A N 1
ATOM 1998 C CA . PRO A 1 268 ? 5.937 -9.927 -11.732 1.00 86.88 268 PRO A CA 1
ATOM 1999 C C . PRO A 1 268 ? 6.989 -10.596 -12.598 1.00 86.88 268 PRO A C 1
ATOM 2001 O O . PRO A 1 268 ? 6.997 -11.816 -12.745 1.00 86.88 268 PRO A O 1
ATOM 2004 N N . TYR A 1 269 ? 7.983 -9.831 -13.015 1.00 88.38 269 TYR A N 1
ATOM 2005 C CA . TYR A 1 269 ? 9.204 -10.387 -13.592 1.00 88.38 269 TYR A CA 1
ATOM 2006 C C . TYR A 1 269 ? 10.420 -10.040 -12.714 1.00 88.38 269 TYR A C 1
ATOM 2008 O O . TYR A 1 269 ? 11.485 -9.659 -13.196 1.00 88.38 269 TYR A O 1
ATOM 2016 N N . THR A 1 270 ? 10.247 -10.151 -11.390 1.00 86.56 270 THR A N 1
ATOM 2017 C CA . THR A 1 270 ? 11.270 -9.889 -10.360 1.00 86.56 270 THR A CA 1
ATOM 2018 C C . THR A 1 270 ? 11.118 -10.829 -9.149 1.00 86.56 270 THR A C 1
ATOM 2020 O O . THR A 1 270 ? 10.093 -11.500 -9.007 1.00 86.56 270 THR A O 1
ATOM 2023 N N . TYR A 1 271 ? 12.127 -10.873 -8.269 1.00 81.56 271 TYR A N 1
ATOM 2024 C CA . TYR A 1 271 ? 12.179 -11.713 -7.063 1.00 81.56 271 TYR A CA 1
ATOM 2025 C C . TYR A 1 271 ? 12.704 -10.975 -5.828 1.00 81.56 271 TYR A C 1
ATOM 2027 O O . TYR A 1 271 ? 13.427 -9.983 -5.978 1.00 81.56 271 TYR A O 1
ATOM 2035 N N . PRO A 1 272 ? 12.451 -11.530 -4.616 1.00 76.00 272 PRO A N 1
ATOM 2036 C CA . PRO A 1 272 ? 13.081 -11.082 -3.373 1.00 76.00 272 PRO A CA 1
ATOM 2037 C C . PRO A 1 272 ? 14.556 -10.782 -3.433 1.00 76.00 272 PRO A C 1
ATOM 2039 O O . PRO A 1 272 ? 15.352 -11.617 -3.829 1.00 76.00 272 PRO A O 1
ATOM 2042 N N . GLY A 1 273 ? 14.894 -9.564 -3.000 1.00 76.19 273 GLY A N 1
ATOM 2043 C CA . GLY A 1 273 ? 16.246 -9.030 -2.954 1.00 76.19 273 GLY A CA 1
ATOM 2044 C C . GLY A 1 273 ? 16.633 -8.204 -4.174 1.00 76.19 273 GLY A C 1
ATOM 2045 O O . GLY A 1 273 ? 17.628 -7.491 -4.088 1.00 76.19 273 GLY A O 1
ATOM 2046 N N . ASN A 1 274 ? 15.865 -8.242 -5.269 1.00 81.62 274 ASN A N 1
ATOM 2047 C CA . ASN A 1 274 ? 16.243 -7.524 -6.481 1.00 81.62 274 ASN A CA 1
ATOM 2048 C C . ASN A 1 274 ? 16.228 -6.016 -6.258 1.00 81.62 274 ASN A C 1
ATOM 2050 O O . ASN A 1 274 ? 15.191 -5.426 -5.952 1.00 81.62 274 ASN A O 1
ATOM 2054 N N . LEU A 1 275 ? 17.406 -5.438 -6.454 1.00 81.88 275 LEU A N 1
ATOM 2055 C CA . LEU A 1 275 ? 17.682 -4.018 -6.467 1.00 81.88 275 LEU A CA 1
ATOM 2056 C C . LEU A 1 275 ? 17.031 -3.374 -7.698 1.00 81.88 275 LEU A C 1
ATOM 2058 O O . LEU A 1 275 ? 17.184 -3.867 -8.813 1.00 81.88 275 LEU A O 1
ATOM 2062 N N . VAL A 1 276 ? 16.308 -2.272 -7.495 1.00 83.12 276 VAL A N 1
ATOM 2063 C CA . VAL A 1 276 ? 15.725 -1.463 -8.574 1.00 83.12 276 VAL A CA 1
ATOM 2064 C C . VAL A 1 276 ? 16.244 -0.041 -8.469 1.00 83.12 276 VAL A C 1
ATOM 2066 O O . VAL A 1 276 ? 16.138 0.544 -7.402 1.00 83.12 276 VAL A O 1
ATOM 2069 N N . GLY A 1 277 ? 16.794 0.514 -9.548 1.00 85.94 277 GLY A N 1
ATOM 2070 C CA . GLY A 1 277 ? 16.975 1.958 -9.683 1.00 85.94 277 GLY A CA 1
ATOM 2071 C C . GLY A 1 277 ? 15.812 2.549 -10.473 1.00 85.94 277 GLY A C 1
ATOM 2072 O O . GLY A 1 277 ? 15.355 1.938 -11.438 1.00 85.94 277 GLY A O 1
ATOM 2073 N N . ILE A 1 278 ? 15.322 3.722 -10.076 1.00 88.06 278 ILE A N 1
ATOM 2074 C CA . ILE A 1 278 ? 14.258 4.432 -10.791 1.00 88.06 278 ILE A CA 1
ATOM 2075 C C . ILE A 1 278 ? 14.727 5.859 -11.064 1.00 88.06 278 ILE A C 1
ATOM 2077 O O . ILE A 1 278 ? 15.156 6.562 -10.151 1.00 88.06 278 ILE A O 1
ATOM 2081 N N . GLU A 1 279 ? 14.641 6.273 -12.324 1.00 88.50 279 GLU A N 1
ATOM 2082 C CA . GLU A 1 279 ? 14.671 7.676 -12.727 1.00 88.50 279 GLU A CA 1
ATOM 2083 C C . GLU A 1 279 ? 13.367 8.025 -13.430 1.00 88.50 279 GLU A C 1
ATOM 2085 O O . GLU A 1 279 ? 12.768 7.190 -14.109 1.00 88.50 279 GLU A O 1
ATOM 2090 N N . ASP A 1 280 ? 12.927 9.266 -13.286 1.00 87.00 280 ASP A N 1
ATOM 2091 C CA . ASP A 1 280 ? 11.661 9.716 -13.838 1.00 87.00 280 ASP A CA 1
ATOM 2092 C C . ASP A 1 280 ? 11.675 11.208 -14.162 1.00 87.00 280 ASP A C 1
ATOM 2094 O O . ASP A 1 280 ? 12.606 11.920 -13.793 1.00 87.00 280 ASP A O 1
ATOM 2098 N N . ASN A 1 281 ? 10.641 11.683 -14.855 1.00 84.94 281 ASN A N 1
ATOM 2099 C CA . ASN A 1 281 ? 10.444 13.102 -15.155 1.00 84.94 281 ASN A CA 1
ATOM 2100 C C . ASN A 1 281 ? 9.199 13.723 -14.484 1.00 84.94 281 ASN A C 1
ATOM 2102 O O . ASN A 1 281 ? 8.855 14.863 -14.809 1.00 84.94 281 ASN A O 1
ATOM 2106 N N . PHE A 1 282 ? 8.535 13.038 -13.543 1.00 76.56 282 PHE A N 1
ATOM 2107 C CA . PHE A 1 282 ? 7.295 13.507 -12.892 1.00 76.56 282 PHE A CA 1
ATOM 2108 C C . PHE A 1 282 ? 7.512 14.782 -12.089 1.00 76.56 282 PHE A C 1
ATOM 2110 O O . PHE A 1 282 ? 6.658 15.665 -12.054 1.00 76.56 282 PHE A O 1
ATOM 2117 N N . THR A 1 283 ? 8.676 14.898 -11.458 1.00 69.62 283 THR A N 1
ATOM 2118 C CA . THR A 1 283 ? 9.037 16.061 -10.639 1.00 69.62 283 THR A CA 1
ATOM 2119 C C . THR A 1 283 ? 9.586 17.229 -11.468 1.00 69.62 283 THR A C 1
ATOM 2121 O O . THR A 1 283 ? 9.985 18.256 -10.918 1.00 69.62 283 THR A O 1
ATOM 2124 N N . GLY A 1 284 ? 9.628 17.093 -12.801 1.00 75.50 284 GLY A N 1
ATOM 2125 C CA . GLY A 1 284 ? 10.265 18.052 -13.708 1.00 75.50 284 GLY A CA 1
ATOM 2126 C C . GLY A 1 284 ? 11.797 18.011 -13.677 1.00 75.50 284 GLY A C 1
ATOM 2127 O O . GLY A 1 284 ? 12.444 18.798 -14.370 1.00 75.50 284 GLY A O 1
ATOM 2128 N N . SER A 1 285 ? 12.381 17.099 -12.897 1.00 73.19 285 SER A N 1
ATOM 2129 C CA . SER A 1 285 ? 13.813 16.825 -12.855 1.00 73.19 285 SER A CA 1
ATOM 2130 C C . SER A 1 285 ? 14.071 15.368 -13.210 1.00 73.19 285 SER A C 1
ATOM 2132 O O . SER A 1 285 ? 13.643 14.488 -12.479 1.00 73.19 285 SER A O 1
ATOM 2134 N N . GLY A 1 286 ? 14.782 15.137 -14.311 1.00 84.25 286 GLY A N 1
ATOM 2135 C CA . GLY A 1 286 ? 15.182 13.811 -14.772 1.00 84.25 286 GLY A CA 1
ATOM 2136 C C . GLY A 1 286 ? 15.179 13.708 -16.298 1.00 84.25 286 GLY A C 1
ATOM 2137 O O . GLY A 1 286 ? 14.908 14.706 -16.978 1.00 84.25 286 GLY A O 1
ATOM 2138 N N . PRO A 1 287 ? 15.538 12.540 -16.850 1.00 84.88 287 PRO A N 1
ATOM 2139 C CA . PRO A 1 287 ? 15.579 12.340 -18.290 1.00 84.88 287 PRO A CA 1
ATOM 2140 C C . PRO A 1 287 ? 14.174 12.427 -18.894 1.00 84.88 287 PRO A C 1
ATOM 2142 O O . PRO A 1 287 ? 13.226 11.809 -18.423 1.00 84.88 287 PRO A O 1
ATOM 2145 N N . THR A 1 288 ? 14.038 13.189 -19.974 1.00 84.00 288 THR A N 1
ATOM 2146 C CA . THR A 1 288 ? 12.814 13.262 -20.790 1.00 84.00 288 THR A CA 1
ATOM 2147 C C . THR A 1 288 ? 12.893 12.364 -22.019 1.00 84.00 288 THR A C 1
ATOM 2149 O O . THR A 1 288 ? 11.893 12.097 -22.677 1.00 84.00 288 THR A O 1
ATOM 2152 N N . THR A 1 289 ? 14.089 11.863 -22.333 1.00 84.12 289 THR A N 1
ATOM 2153 C CA . THR A 1 289 ? 14.325 10.955 -23.454 1.00 84.12 289 THR A CA 1
ATOM 2154 C C . THR A 1 289 ? 15.161 9.756 -23.027 1.00 84.12 289 THR A C 1
ATOM 2156 O O . THR A 1 289 ? 15.969 9.830 -22.104 1.00 84.12 289 THR A O 1
ATOM 2159 N N . ILE A 1 290 ? 15.038 8.653 -23.767 1.00 84.06 290 ILE A N 1
ATOM 2160 C CA . ILE A 1 290 ? 15.871 7.456 -23.567 1.00 84.06 290 ILE A CA 1
ATOM 2161 C C . ILE A 1 290 ? 17.364 7.774 -23.726 1.00 84.06 290 ILE A C 1
ATOM 2163 O O . ILE A 1 290 ? 18.189 7.244 -22.991 1.00 84.06 290 ILE A O 1
ATOM 2167 N N . ALA A 1 291 ? 17.723 8.667 -24.652 1.00 86.19 291 ALA A N 1
ATOM 2168 C CA . ALA A 1 291 ? 19.111 9.084 -24.841 1.00 86.19 291 ALA A CA 1
ATOM 2169 C C . ALA A 1 291 ? 19.672 9.815 -23.608 1.00 86.19 291 ALA A C 1
ATOM 2171 O O . ALA A 1 291 ? 20.824 9.594 -23.242 1.00 86.19 291 ALA A O 1
ATOM 2172 N N . GLU A 1 292 ? 18.860 10.653 -22.957 1.00 88.75 292 GLU A N 1
ATOM 2173 C CA . GLU A 1 292 ? 19.228 11.304 -21.694 1.00 88.75 292 GLU A CA 1
ATOM 2174 C C . GLU A 1 292 ? 19.355 10.289 -20.555 1.00 88.75 292 GLU A C 1
ATOM 2176 O O . GLU A 1 292 ? 20.310 10.375 -19.790 1.00 88.75 292 GLU A O 1
ATOM 2181 N N . ALA A 1 293 ? 18.459 9.298 -20.486 1.00 86.94 293 ALA A N 1
ATOM 2182 C CA . ALA A 1 293 ? 18.541 8.227 -19.494 1.00 86.94 293 ALA A CA 1
ATOM 2183 C C . ALA A 1 293 ? 19.793 7.351 -19.682 1.00 86.94 293 ALA A C 1
ATOM 2185 O O . ALA A 1 293 ? 20.464 7.021 -18.715 1.00 86.94 293 ALA A O 1
ATOM 2186 N N . TYR A 1 294 ? 20.183 7.021 -20.919 1.00 86.62 294 TYR A N 1
ATOM 2187 C CA . TYR A 1 294 ? 21.458 6.330 -21.167 1.00 86.62 294 TYR A CA 1
ATOM 2188 C C . TYR A 1 294 ? 22.662 7.189 -20.765 1.00 86.62 294 TYR A C 1
ATOM 2190 O O . TYR A 1 294 ? 23.667 6.660 -20.296 1.00 86.62 294 TYR A O 1
ATOM 2198 N N . ALA A 1 295 ? 22.576 8.509 -20.941 1.00 88.44 295 ALA A N 1
ATOM 2199 C CA . ALA A 1 295 ? 23.640 9.429 -20.553 1.00 88.44 295 ALA A CA 1
ATOM 2200 C C . ALA A 1 295 ? 23.760 9.615 -19.028 1.00 88.44 295 ALA A C 1
ATOM 2202 O O . ALA A 1 295 ? 24.801 10.092 -18.575 1.00 88.44 295 ALA A O 1
ATOM 2203 N N . SER A 1 296 ? 22.729 9.257 -18.251 1.00 86.25 296 SER A N 1
ATOM 2204 C CA . SER A 1 296 ? 22.731 9.306 -16.782 1.00 86.25 296 SER A CA 1
ATOM 2205 C C . SER A 1 296 ? 23.152 7.988 -16.122 1.00 86.25 296 SER A C 1
ATOM 2207 O O . SER A 1 296 ? 23.239 7.937 -14.896 1.00 86.25 296 SER A O 1
ATOM 2209 N N . LEU A 1 297 ? 23.384 6.915 -16.888 1.00 84.62 297 LEU A N 1
ATOM 2210 C CA . LEU A 1 297 ? 23.796 5.622 -16.334 1.00 84.62 297 LEU A CA 1
ATOM 2211 C C . LEU A 1 297 ? 25.200 5.688 -15.721 1.00 84.62 297 LEU A C 1
ATOM 2213 O O . LEU A 1 297 ? 26.120 6.282 -16.290 1.00 84.62 297 LEU A O 1
ATOM 2217 N N . GLY A 1 298 ? 25.371 5.023 -14.579 1.00 84.06 298 GLY A N 1
ATOM 2218 C CA . GLY A 1 298 ? 26.690 4.664 -14.055 1.00 84.06 298 GLY A CA 1
ATOM 2219 C C . GLY A 1 298 ? 27.420 3.643 -14.941 1.00 84.06 298 GLY A C 1
ATOM 2220 O O . GLY A 1 298 ? 26.820 3.026 -15.817 1.00 84.06 298 GLY A O 1
ATOM 2221 N N . GLU A 1 299 ? 28.723 3.437 -14.699 1.00 83.62 299 GLU A N 1
ATOM 2222 C CA . GLU A 1 299 ? 29.555 2.500 -15.486 1.00 83.62 299 GLU A CA 1
ATOM 2223 C C . GLU A 1 299 ? 29.028 1.049 -15.465 1.00 83.62 299 GLU A C 1
ATOM 2225 O O . GLU A 1 299 ? 29.222 0.326 -16.441 1.00 83.62 299 GLU A O 1
ATOM 2230 N N . ASP A 1 300 ? 28.317 0.665 -14.399 1.00 83.81 300 ASP A N 1
ATOM 2231 C CA . ASP A 1 300 ? 27.769 -0.681 -14.170 1.00 83.81 300 ASP A CA 1
ATOM 2232 C C . ASP A 1 300 ? 26.224 -0.728 -14.231 1.00 83.81 300 ASP A C 1
ATOM 2234 O O . ASP A 1 300 ? 25.603 -1.687 -13.766 1.00 83.81 300 ASP A O 1
ATOM 2238 N N . GLU A 1 301 ? 25.581 0.317 -14.765 1.00 84.12 301 GLU A N 1
ATOM 2239 C CA . GLU A 1 301 ? 24.121 0.389 -14.891 1.00 84.12 301 GLU A CA 1
ATOM 2240 C C . GLU A 1 301 ? 23.663 0.148 -16.332 1.00 84.12 301 GLU A C 1
ATOM 2242 O O . GLU A 1 301 ? 24.285 0.592 -17.298 1.00 84.12 301 GLU A O 1
ATOM 2247 N N . VAL A 1 302 ? 22.507 -0.497 -16.478 1.00 87.62 302 VAL A N 1
ATOM 2248 C CA . VAL A 1 302 ? 21.788 -0.612 -17.754 1.00 87.62 302 VAL A CA 1
ATOM 2249 C C . VAL A 1 302 ? 20.359 -0.124 -17.600 1.00 87.62 302 VAL A C 1
ATOM 2251 O O . VAL A 1 302 ? 19.756 -0.266 -16.535 1.00 87.62 302 VAL A O 1
ATOM 2254 N N . ILE A 1 303 ? 19.791 0.417 -18.682 1.00 89.25 303 ILE A N 1
ATOM 2255 C CA . ILE A 1 303 ? 18.337 0.579 -18.761 1.00 89.25 303 ILE A CA 1
ATOM 2256 C C . ILE A 1 303 ? 17.736 -0.821 -18.835 1.00 89.25 303 ILE A C 1
ATOM 2258 O O . ILE A 1 303 ? 17.935 -1.546 -19.806 1.00 89.25 303 ILE A O 1
ATOM 2262 N N . GLU A 1 304 ? 16.997 -1.182 -17.799 1.00 91.94 304 GLU A N 1
ATOM 2263 C CA . GLU A 1 304 ? 16.222 -2.414 -17.742 1.00 91.94 304 GLU A CA 1
ATOM 2264 C C . GLU A 1 304 ? 14.968 -2.263 -18.606 1.00 91.94 304 GLU A C 1
ATOM 2266 O O . GLU A 1 304 ? 14.706 -3.079 -19.489 1.00 91.94 304 GLU A O 1
ATOM 2271 N N . ALA A 1 305 ? 14.204 -1.195 -18.374 1.00 93.56 305 ALA A N 1
ATOM 2272 C CA . ALA A 1 305 ? 12.971 -0.919 -19.089 1.00 93.56 305 ALA A CA 1
ATOM 2273 C C . ALA A 1 305 ? 12.595 0.566 -19.031 1.00 93.56 305 ALA A C 1
ATOM 2275 O O . ALA A 1 305 ? 12.979 1.300 -18.117 1.00 93.56 305 ALA A O 1
ATOM 2276 N N . VAL A 1 306 ? 11.810 0.998 -20.015 1.00 92.31 306 VAL A N 1
ATOM 2277 C CA . VAL A 1 306 ? 11.200 2.332 -20.057 1.00 92.31 306 VAL A CA 1
ATOM 2278 C C . VAL A 1 306 ? 9.696 2.167 -20.041 1.00 92.31 306 VAL A C 1
ATOM 2280 O O . VAL A 1 306 ? 9.173 1.319 -20.759 1.00 92.31 306 VAL A O 1
ATOM 2283 N N . TRP A 1 307 ? 9.007 2.979 -19.248 1.00 91.25 307 TRP A N 1
ATOM 2284 C CA . TRP A 1 307 ? 7.585 2.823 -18.969 1.00 91.25 307 TRP A CA 1
ATOM 2285 C C . TRP A 1 307 ? 6.806 4.115 -19.192 1.00 91.25 307 TRP A C 1
ATOM 2287 O O . TRP A 1 307 ? 7.352 5.207 -19.029 1.00 91.25 307 TRP A O 1
ATOM 2297 N N . ASP A 1 308 ? 5.521 3.973 -19.500 1.00 85.25 308 ASP A N 1
ATOM 2298 C CA . ASP A 1 308 ? 4.511 5.029 -19.479 1.00 85.25 308 ASP A CA 1
ATOM 2299 C C . ASP A 1 308 ? 3.244 4.553 -18.753 1.00 85.25 308 ASP A C 1
ATOM 2301 O O . ASP A 1 308 ? 3.182 3.427 -18.257 1.00 85.25 308 ASP A O 1
ATOM 2305 N N . GLU A 1 309 ? 2.213 5.397 -18.680 1.00 75.50 309 GLU A N 1
ATOM 2306 C CA . GLU A 1 309 ? 0.946 5.073 -18.012 1.00 75.50 309 GLU A CA 1
ATOM 2307 C C . GLU A 1 309 ? 0.245 3.815 -18.561 1.00 75.50 309 GLU A C 1
ATOM 2309 O O . GLU A 1 309 ? -0.606 3.232 -17.886 1.00 75.50 309 GLU A O 1
ATOM 2314 N N . ASN A 1 310 ? 0.617 3.358 -19.759 1.00 74.12 310 ASN A N 1
ATOM 2315 C CA . ASN A 1 310 ? 0.057 2.185 -20.417 1.00 74.12 310 ASN A CA 1
ATOM 2316 C C . ASN A 1 310 ? 0.896 0.916 -20.207 1.00 74.12 310 ASN A C 1
ATOM 2318 O O . ASN A 1 310 ? 0.435 -0.168 -20.587 1.00 74.12 310 ASN A O 1
ATOM 2322 N N . GLY A 1 311 ? 2.075 1.012 -19.590 1.00 80.19 311 GLY A N 1
ATOM 2323 C CA . GLY A 1 311 ? 2.960 -0.110 -19.293 1.00 80.19 311 GLY A CA 1
ATOM 2324 C C . GLY A 1 311 ? 4.363 0.088 -19.855 1.00 80.19 311 GLY A C 1
ATOM 2325 O O . GLY A 1 311 ? 4.857 1.207 -19.975 1.00 80.19 311 GLY A O 1
ATOM 2326 N N . VAL A 1 312 ? 5.044 -1.015 -20.162 1.00 90.25 312 VAL A N 1
ATOM 2327 C CA . VAL A 1 312 ? 6.399 -0.944 -20.704 1.00 90.25 312 VAL A CA 1
ATOM 2328 C C . VAL A 1 312 ? 6.371 -0.457 -22.160 1.00 90.25 312 VAL A C 1
ATOM 2330 O O . VAL A 1 312 ? 5.585 -0.927 -22.978 1.00 90.25 312 VAL A O 1
ATOM 2333 N N . LEU A 1 313 ? 7.245 0.482 -22.500 1.00 89.31 313 LEU A N 1
ATOM 2334 C CA . LEU A 1 313 ? 7.491 0.949 -23.865 1.00 89.31 313 LEU A CA 1
ATOM 2335 C C . LEU A 1 313 ? 8.589 0.128 -24.539 1.00 89.31 313 LEU A C 1
ATOM 2337 O O . LEU A 1 313 ? 8.472 -0.243 -25.707 1.00 89.31 313 LEU A O 1
ATOM 2341 N N . CYS A 1 314 ? 9.654 -0.155 -23.793 1.00 92.31 314 CYS A N 1
ATOM 2342 C CA . CYS A 1 314 ? 10.772 -0.983 -24.219 1.00 92.31 314 CYS A CA 1
ATOM 2343 C C . CYS A 1 314 ? 11.401 -1.692 -23.018 1.00 92.31 314 CYS A C 1
ATOM 2345 O O . CYS A 1 314 ? 11.312 -1.211 -21.890 1.00 92.31 314 CYS A O 1
ATOM 2347 N N . MET A 1 315 ? 12.068 -2.813 -23.274 1.00 93.50 315 MET A N 1
ATOM 2348 C CA . MET A 1 315 ? 12.755 -3.606 -22.256 1.00 93.50 315 MET A CA 1
ATOM 2349 C C . MET A 1 315 ? 14.053 -4.169 -22.835 1.00 93.50 315 MET A C 1
ATOM 2351 O O . MET A 1 315 ? 14.065 -4.609 -23.987 1.00 93.50 315 MET A O 1
ATOM 2355 N N . ASP A 1 316 ? 15.133 -4.148 -22.059 1.00 91.25 316 ASP A N 1
ATOM 2356 C CA . ASP A 1 316 ? 16.415 -4.764 -22.412 1.00 91.25 316 ASP A CA 1
ATOM 2357 C C . ASP A 1 316 ? 16.606 -6.055 -21.603 1.00 91.25 316 ASP A C 1
ATOM 2359 O O . ASP A 1 316 ? 16.135 -7.105 -22.038 1.00 91.25 316 ASP A O 1
ATOM 2363 N N . THR A 1 317 ? 17.192 -5.984 -20.406 1.00 88.69 317 THR A N 1
ATOM 2364 C CA . THR A 1 317 ? 17.462 -7.151 -19.549 1.00 88.69 317 THR A CA 1
ATOM 2365 C C . THR A 1 317 ? 16.443 -7.233 -18.406 1.00 88.69 317 THR A C 1
ATOM 2367 O O . THR A 1 317 ? 16.436 -6.333 -17.564 1.00 88.69 317 THR A O 1
ATOM 2370 N N . PRO A 1 318 ? 15.599 -8.284 -18.329 1.00 87.75 318 PRO A N 1
ATOM 2371 C CA . PRO A 1 318 ? 14.701 -8.496 -17.193 1.00 87.75 318 PRO A CA 1
ATOM 2372 C C . PRO A 1 318 ? 15.446 -8.628 -15.857 1.00 87.75 318 PRO A C 1
ATOM 2374 O O . PRO A 1 318 ? 16.571 -9.122 -15.809 1.00 87.75 318 PRO A O 1
ATOM 2377 N N . ARG A 1 319 ? 14.800 -8.256 -14.742 1.00 83.94 319 ARG A N 1
ATOM 2378 C CA . ARG A 1 319 ? 15.411 -8.380 -13.396 1.00 83.94 319 ARG A CA 1
ATOM 2379 C C . ARG A 1 319 ? 15.575 -9.820 -12.925 1.00 83.94 319 ARG A C 1
ATOM 2381 O O . ARG A 1 319 ? 16.432 -10.122 -12.096 1.00 83.94 319 ARG A O 1
ATOM 2388 N N . ALA A 1 320 ? 14.693 -10.704 -13.369 1.00 83.94 320 ALA A N 1
ATOM 2389 C CA . ALA A 1 320 ? 14.776 -12.119 -13.065 1.00 83.94 320 ALA A CA 1
ATOM 2390 C C . ALA A 1 320 ? 15.909 -12.746 -13.895 1.00 83.94 320 ALA A C 1
ATOM 2392 O O . ALA A 1 320 ? 15.785 -12.890 -15.104 1.00 83.94 320 ALA A O 1
ATOM 2393 N N . SER A 1 321 ? 17.010 -13.142 -13.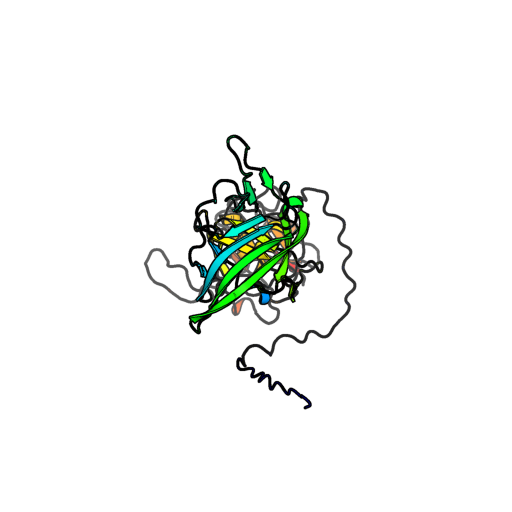250 1.00 83.56 321 SER A N 1
ATOM 2394 C CA . SER A 1 321 ? 18.224 -13.651 -13.925 1.00 83.56 321 SER A CA 1
ATOM 2395 C C . SER A 1 321 ? 18.038 -14.960 -14.706 1.00 83.56 321 SER A C 1
ATOM 2397 O O . SER A 1 321 ? 18.926 -15.387 -15.438 1.00 83.56 321 SER A O 1
ATOM 2399 N N . ASN A 1 322 ? 16.898 -15.620 -14.532 1.00 84.38 322 ASN A N 1
ATOM 2400 C CA . ASN A 1 322 ? 16.459 -16.813 -15.252 1.00 84.38 322 ASN A CA 1
ATOM 2401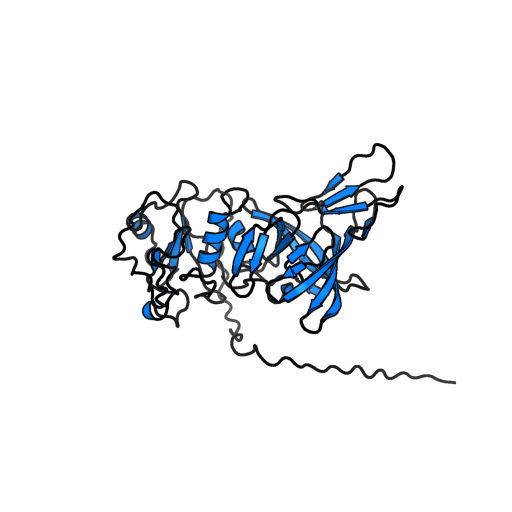 C C . ASN A 1 322 ? 15.397 -16.513 -16.325 1.00 84.38 322 ASN A C 1
ATOM 2403 O O . ASN A 1 322 ? 14.807 -17.457 -16.851 1.00 84.38 322 ASN A O 1
ATOM 2407 N N . VAL A 1 323 ? 15.107 -15.239 -16.586 1.00 86.19 323 VAL A N 1
ATOM 2408 C CA . VAL A 1 323 ? 14.151 -14.778 -17.592 1.00 86.19 323 VAL A CA 1
ATOM 2409 C C . VAL A 1 323 ? 14.926 -13.959 -18.609 1.00 86.19 323 VAL A C 1
ATOM 2411 O O . VAL A 1 323 ? 15.450 -12.892 -18.297 1.00 86.19 323 VAL A O 1
ATOM 2414 N N . GLU A 1 324 ? 14.982 -14.450 -19.839 1.00 90.12 324 GLU A N 1
ATOM 2415 C CA . GLU A 1 324 ? 15.513 -13.666 -20.944 1.00 90.12 324 GLU A CA 1
ATOM 2416 C C . GLU A 1 324 ? 14.425 -12.730 -21.478 1.00 90.12 324 GLU A C 1
ATOM 2418 O O . GLU A 1 324 ? 13.221 -12.960 -21.324 1.00 90.12 324 GLU A O 1
ATOM 2423 N N . ARG A 1 325 ? 14.830 -11.663 -22.168 1.00 90.88 325 ARG A N 1
ATOM 2424 C CA . ARG A 1 325 ? 13.893 -10.708 -22.781 1.00 90.88 325 ARG A CA 1
ATOM 2425 C C . ARG A 1 325 ? 12.878 -11.407 -23.692 1.00 90.88 325 ARG A C 1
ATOM 2427 O O . ARG A 1 325 ? 11.721 -11.005 -23.777 1.00 90.88 325 ARG A O 1
ATOM 2434 N N . GLU A 1 326 ? 13.314 -12.454 -24.390 1.00 89.12 326 GLU A N 1
ATOM 2435 C CA . GLU A 1 326 ? 12.499 -13.260 -25.298 1.00 89.12 326 GLU A CA 1
ATOM 2436 C C . GLU A 1 326 ? 11.412 -14.090 -24.597 1.00 89.12 326 GLU A C 1
ATOM 2438 O O . GLU A 1 326 ? 10.451 -14.492 -25.270 1.00 89.12 326 GLU A O 1
ATOM 2443 N N . ASP A 1 327 ? 11.551 -14.318 -23.288 1.00 89.44 327 ASP A N 1
ATOM 2444 C CA . ASP A 1 327 ? 10.599 -15.055 -22.452 1.00 89.44 327 ASP A CA 1
ATOM 2445 C C . ASP A 1 327 ? 9.449 -14.164 -21.957 1.00 89.44 327 ASP A C 1
ATOM 2447 O O . ASP A 1 327 ? 8.383 -14.672 -21.603 1.00 89.44 327 ASP A O 1
ATOM 2451 N N . VAL A 1 328 ? 9.615 -12.837 -21.992 1.00 88.88 328 VAL A N 1
ATOM 2452 C CA . VAL A 1 328 ? 8.554 -11.878 -21.654 1.00 88.88 328 VAL A CA 1
ATOM 2453 C C . VAL A 1 328 ? 7.619 -11.718 -22.851 1.00 88.88 328 VAL A C 1
ATOM 2455 O O . VAL A 1 328 ? 7.883 -10.981 -23.808 1.00 88.88 328 VAL A O 1
ATOM 2458 N N . ILE A 1 329 ? 6.514 -12.459 -22.810 1.00 88.06 329 ILE A N 1
ATOM 2459 C CA . ILE A 1 329 ? 5.484 -12.471 -23.849 1.00 88.06 329 ILE A CA 1
ATOM 2460 C C . ILE A 1 329 ? 4.185 -11.956 -23.245 1.00 88.06 329 ILE A C 1
ATOM 2462 O O . ILE A 1 329 ? 3.541 -12.637 -22.452 1.00 88.06 329 ILE A O 1
ATOM 2466 N N . CYS A 1 330 ? 3.781 -10.767 -23.667 1.00 85.69 330 CYS A N 1
ATOM 2467 C CA . CYS A 1 330 ? 2.633 -10.083 -23.106 1.00 85.69 330 CYS A CA 1
ATOM 2468 C C . CYS A 1 330 ? 1.343 -10.357 -23.896 1.00 85.69 330 CYS A C 1
ATOM 2470 O O . CYS A 1 330 ? 1.380 -10.538 -25.129 1.00 85.69 330 CYS A O 1
ATOM 2472 N N . PRO A 1 331 ? 0.181 -10.342 -23.217 1.00 78.69 331 PRO A N 1
ATOM 2473 C CA . PRO A 1 331 ? -1.107 -10.289 -23.892 1.00 78.69 331 PRO A CA 1
ATOM 2474 C C . PRO A 1 331 ? -1.211 -8.977 -24.681 1.00 78.69 331 PRO A C 1
ATOM 2476 O O . PRO A 1 331 ? -0.806 -7.916 -24.206 1.00 78.69 331 PRO A O 1
ATOM 2479 N N . ILE A 1 332 ? -1.733 -9.027 -25.908 1.00 68.25 332 ILE A N 1
ATOM 2480 C CA . ILE A 1 332 ? -1.908 -7.809 -26.704 1.00 68.25 332 ILE A CA 1
ATOM 2481 C C . ILE A 1 332 ? -3.182 -7.119 -26.229 1.00 68.25 332 ILE A C 1
ATOM 2483 O O . ILE A 1 332 ? -4.266 -7.701 -26.270 1.00 68.25 332 ILE A O 1
ATOM 2487 N N . LYS A 1 333 ? -3.051 -5.864 -25.796 1.00 60.25 333 LYS A N 1
ATOM 2488 C CA . LYS A 1 333 ? -4.191 -4.973 -25.560 1.00 60.25 333 LYS A CA 1
ATOM 2489 C C . LYS A 1 333 ? -4.863 -4.723 -26.911 1.00 60.25 333 LYS A C 1
ATOM 2491 O O . LYS A 1 333 ? -4.181 -4.320 -27.848 1.00 60.25 333 LYS A O 1
ATOM 2496 N N . GLU A 1 334 ? -6.152 -5.036 -27.029 1.00 55.06 334 GLU A N 1
ATOM 2497 C CA . GLU A 1 334 ? -6.925 -4.991 -28.280 1.00 55.06 334 GLU A CA 1
ATOM 2498 C C . GLU A 1 334 ? -6.498 -3.864 -29.237 1.00 55.06 334 GLU A C 1
ATOM 2500 O O . GLU A 1 334 ? -6.525 -2.680 -28.894 1.00 55.06 334 GLU A O 1
ATOM 2505 N N . PHE A 1 335 ? -6.151 -4.217 -30.478 1.00 51.97 335 PHE A N 1
ATOM 2506 C CA . PHE A 1 335 ? -6.032 -3.219 -31.537 1.00 51.97 335 PHE A CA 1
ATOM 2507 C C . PHE A 1 335 ? -7.422 -2.684 -31.905 1.00 51.97 335 PHE A C 1
ATOM 2509 O O . PHE A 1 335 ? -8.438 -3.359 -31.738 1.00 51.97 335 PHE A O 1
ATOM 2516 N N . THR A 1 336 ? -7.473 -1.497 -32.516 1.00 53.56 336 THR A N 1
ATOM 2517 C CA . THR A 1 336 ? -8.694 -0.781 -32.952 1.00 53.56 336 THR A CA 1
ATOM 2518 C C . THR A 1 336 ? -9.623 -1.58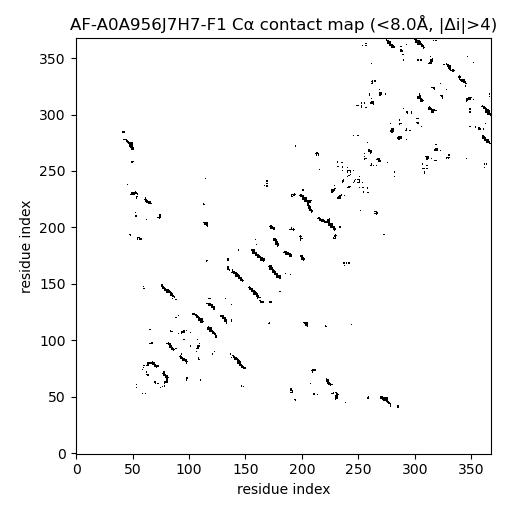5 -33.885 1.00 53.56 336 THR A C 1
ATOM 2520 O O . THR A 1 336 ? -10.692 -1.108 -34.258 1.00 53.56 336 THR A O 1
ATOM 2523 N N . ASN A 1 337 ? -9.220 -2.789 -34.297 1.00 56.19 337 ASN A N 1
ATOM 2524 C CA . ASN A 1 337 ? -9.971 -3.717 -35.137 1.00 56.19 337 ASN A CA 1
ATOM 2525 C C . ASN A 1 337 ? -10.637 -4.879 -34.363 1.00 56.19 337 ASN A C 1
ATOM 2527 O O . ASN A 1 337 ? -11.267 -5.719 -35.003 1.00 56.19 337 ASN A O 1
ATOM 2531 N N . GLY A 1 338 ? -10.522 -4.940 -33.030 1.00 55.38 338 GLY A N 1
ATOM 2532 C CA . GLY A 1 338 ? -11.200 -5.939 -32.192 1.00 55.38 338 GLY A CA 1
ATOM 2533 C C . GLY A 1 338 ? -10.635 -7.362 -32.291 1.00 55.38 338 GLY A C 1
ATOM 2534 O O . GLY A 1 338 ? -11.314 -8.316 -31.917 1.00 55.38 338 GLY A O 1
ATOM 2535 N N . THR A 1 339 ? -9.416 -7.529 -32.815 1.00 45.38 339 THR A N 1
ATOM 2536 C CA . THR A 1 339 ? -8.731 -8.831 -32.848 1.00 45.38 339 THR A CA 1
ATOM 2537 C C . THR A 1 339 ? -7.741 -8.897 -31.690 1.00 45.38 339 THR A C 1
ATOM 2539 O O . THR A 1 339 ? -6.771 -8.141 -31.668 1.00 45.38 339 THR A O 1
ATOM 2542 N N . VAL A 1 340 ? -7.983 -9.794 -30.731 1.00 49.56 340 VAL A N 1
ATOM 2543 C CA . VAL A 1 340 ? -7.010 -10.132 -29.684 1.00 49.56 340 VAL A CA 1
ATOM 2544 C C . VAL A 1 340 ? -6.022 -11.126 -30.284 1.00 49.56 340 VAL A C 1
ATOM 2546 O O . VAL A 1 340 ? -6.351 -12.293 -30.497 1.00 49.56 340 VAL A O 1
ATOM 2549 N N . GLU A 1 341 ? -4.819 -10.664 -30.596 1.00 52.22 341 GLU A N 1
ATOM 2550 C CA . GLU A 1 341 ? -3.684 -11.560 -30.790 1.00 52.22 341 GLU A CA 1
ATOM 2551 C C . GLU A 1 341 ? -2.985 -11.738 -29.431 1.00 52.22 341 GLU A C 1
ATOM 2553 O O . GLU A 1 341 ? -2.990 -10.854 -28.589 1.00 52.22 341 GLU A O 1
ATOM 2558 N N . TYR A 1 342 ? -2.408 -12.897 -29.159 1.00 52.84 342 TYR A N 1
ATOM 2559 C CA . TYR A 1 342 ? -1.461 -13.064 -28.052 1.00 52.84 342 TYR A CA 1
ATOM 2560 C C . TYR A 1 342 ? -0.081 -13.060 -28.710 1.00 52.84 342 TYR A C 1
ATOM 2562 O O . TYR A 1 342 ? 0.002 -13.611 -29.807 1.00 52.84 342 TYR A O 1
ATOM 2570 N N . ASN A 1 343 ? 0.945 -12.447 -28.095 1.00 68.62 343 ASN A N 1
ATOM 2571 C CA . ASN A 1 343 ? 2.369 -12.397 -28.513 1.00 68.62 343 ASN A CA 1
ATOM 2572 C C . ASN A 1 343 ? 2.948 -10.988 -28.771 1.00 68.62 343 ASN A C 1
ATOM 2574 O O . ASN A 1 343 ? 3.741 -10.822 -29.704 1.00 68.62 343 ASN A O 1
ATOM 2578 N N . TRP A 1 344 ? 2.623 -9.970 -27.963 1.00 81.19 344 TRP A N 1
ATOM 2579 C CA . TRP A 1 344 ? 3.442 -8.751 -27.994 1.00 81.19 344 TRP A CA 1
ATOM 2580 C C . TRP A 1 344 ? 4.704 -8.960 -27.160 1.00 81.19 344 TRP A C 1
ATOM 2582 O O . TRP A 1 344 ? 4.654 -9.488 -26.051 1.00 81.19 344 TRP A O 1
ATOM 2592 N N . ARG A 1 345 ? 5.845 -8.563 -27.717 1.00 87.81 345 ARG A N 1
ATOM 2593 C CA . ARG A 1 345 ? 7.129 -8.542 -27.019 1.00 87.81 345 ARG A CA 1
ATOM 2594 C C . ARG A 1 345 ? 7.593 -7.096 -26.947 1.00 87.81 345 ARG A C 1
ATOM 2596 O O . ARG A 1 345 ? 7.650 -6.466 -28.011 1.00 87.81 345 ARG A O 1
ATOM 2603 N N . PRO A 1 346 ? 7.964 -6.591 -25.760 1.00 87.38 346 PRO A N 1
ATOM 2604 C CA . PRO A 1 346 ? 8.552 -5.269 -25.654 1.00 87.38 346 PRO A CA 1
ATOM 2605 C C . PRO A 1 346 ? 9.752 -5.136 -26.607 1.00 87.38 346 PRO A C 1
ATOM 2607 O O . PRO A 1 346 ? 10.617 -6.026 -26.650 1.00 87.38 346 PRO A O 1
ATOM 2610 N N . PRO A 1 347 ? 9.816 -4.068 -27.421 1.00 90.62 347 PRO A N 1
ATOM 2611 C CA . PRO A 1 347 ? 10.988 -3.804 -28.240 1.00 90.62 347 PRO A CA 1
ATOM 2612 C C . PRO A 1 347 ? 12.201 -3.530 -27.346 1.00 90.62 347 PRO A C 1
ATOM 2614 O O . PRO A 1 347 ? 12.068 -3.078 -26.212 1.00 90.62 347 PRO A O 1
ATOM 2617 N N . GLN A 1 348 ? 13.398 -3.778 -27.874 1.00 92.06 348 GLN A N 1
ATOM 2618 C CA . GLN A 1 348 ? 14.635 -3.466 -27.165 1.00 92.06 348 GLN A CA 1
ATOM 2619 C C . GLN A 1 348 ? 14.833 -1.948 -27.052 1.00 92.06 348 GLN A C 1
ATOM 2621 O O . GLN A 1 348 ? 14.664 -1.234 -28.046 1.00 92.06 348 GLN A O 1
ATOM 2626 N N . CYS A 1 349 ? 15.241 -1.457 -25.879 1.00 90.56 349 CYS A N 1
ATOM 2627 C CA . CYS A 1 349 ? 15.383 -0.018 -25.631 1.00 90.56 349 CYS A CA 1
ATOM 2628 C C . CYS A 1 349 ? 16.428 0.674 -26.513 1.00 90.56 349 CYS A C 1
ATOM 2630 O O . CYS A 1 349 ? 16.212 1.806 -26.938 1.00 90.56 349 CYS A O 1
ATOM 2632 N N . SER A 1 350 ? 17.501 -0.025 -26.887 1.00 86.81 350 SER A N 1
ATOM 2633 C CA . SER A 1 350 ? 18.548 0.501 -27.775 1.00 86.81 350 SER A CA 1
ATOM 2634 C C . SER A 1 350 ? 18.055 0.890 -29.177 1.00 86.81 350 SER A C 1
ATOM 2636 O O . SER A 1 350 ? 18.675 1.723 -29.836 1.00 86.81 350 SER A O 1
ATOM 2638 N N . ASN A 1 351 ? 16.934 0.317 -29.631 1.00 84.94 351 ASN A N 1
ATOM 2639 C CA . ASN A 1 351 ? 16.338 0.576 -30.945 1.00 84.94 351 ASN A CA 1
ATOM 2640 C C . ASN A 1 351 ? 14.968 1.267 -30.859 1.00 84.94 351 ASN A C 1
ATOM 2642 O O . ASN A 1 351 ? 14.316 1.468 -31.887 1.00 84.94 351 ASN A O 1
ATOM 2646 N N . PHE A 1 352 ? 14.501 1.593 -29.652 1.00 85.62 352 PHE A N 1
ATOM 2647 C CA . PHE A 1 352 ? 13.192 2.198 -29.464 1.00 85.62 352 PHE A CA 1
ATOM 2648 C C . PHE A 1 352 ? 13.244 3.701 -29.746 1.00 85.62 352 PHE A C 1
ATOM 2650 O O . PHE A 1 352 ? 14.073 4.431 -29.206 1.00 85.62 352 PHE A O 1
ATOM 2657 N N . VAL A 1 353 ? 12.327 4.169 -30.591 1.00 81.50 353 VAL A N 1
ATOM 2658 C CA . VAL A 1 353 ? 12.113 5.596 -30.840 1.00 81.50 353 VAL A CA 1
ATOM 2659 C C . VAL A 1 353 ? 10.812 5.977 -30.160 1.00 81.50 353 VAL A C 1
ATOM 2661 O O . VAL A 1 353 ? 9.750 5.535 -30.593 1.00 81.50 353 VAL A O 1
ATOM 2664 N N . ASP A 1 354 ? 10.903 6.788 -29.106 1.00 76.00 354 ASP A N 1
ATOM 2665 C CA . ASP A 1 354 ? 9.729 7.248 -28.370 1.00 76.00 354 ASP A CA 1
ATOM 2666 C C . ASP A 1 354 ? 8.852 8.135 -29.272 1.00 76.00 354 ASP A C 1
ATOM 2668 O O . ASP A 1 354 ? 9.304 9.201 -29.707 1.00 76.00 354 ASP A O 1
ATOM 2672 N N . PRO A 1 355 ? 7.610 7.720 -29.583 1.00 75.06 355 PRO A N 1
ATOM 2673 C CA . PRO A 1 355 ? 6.713 8.525 -30.400 1.00 75.06 355 PRO A CA 1
ATOM 2674 C C . PRO A 1 355 ? 6.198 9.771 -29.663 1.00 75.06 355 PRO A C 1
ATOM 2676 O O . PRO A 1 355 ? 5.670 10.673 -30.314 1.00 75.06 355 PRO A O 1
ATOM 2679 N N . ASN A 1 356 ? 6.331 9.836 -28.333 1.00 78.81 356 ASN A N 1
ATOM 2680 C CA . ASN A 1 356 ? 5.859 10.941 -27.505 1.00 78.81 356 ASN A CA 1
ATOM 2681 C C . ASN A 1 356 ? 6.811 11.237 -26.322 1.00 78.81 356 ASN A C 1
ATOM 2683 O O . ASN A 1 356 ? 6.451 10.999 -25.170 1.00 78.81 356 ASN A O 1
ATOM 2687 N N . PRO A 1 357 ? 7.993 11.830 -26.567 1.00 66.06 357 PRO A N 1
ATOM 2688 C CA . PRO A 1 357 ? 8.984 12.114 -25.520 1.00 66.06 357 PRO A CA 1
ATOM 2689 C C . PRO A 1 357 ? 8.524 13.149 -24.473 1.00 66.06 357 PRO A C 1
ATOM 2691 O O . PRO A 1 357 ? 9.231 13.408 -23.509 1.00 66.06 357 PRO A O 1
ATOM 2694 N N . ALA A 1 358 ? 7.361 13.782 -24.662 1.00 63.50 358 ALA A N 1
ATOM 2695 C CA . ALA A 1 358 ? 6.791 14.721 -23.697 1.00 63.50 358 ALA A CA 1
ATOM 2696 C C . ALA A 1 358 ? 5.870 14.050 -22.661 1.00 63.50 358 ALA A C 1
ATOM 2698 O O . ALA A 1 358 ? 5.398 14.730 -21.751 1.00 63.50 358 ALA A O 1
ATOM 2699 N N . ALA A 1 359 ? 5.566 12.758 -22.814 1.00 71.81 359 ALA A N 1
ATOM 2700 C CA . ALA A 1 359 ? 4.747 12.030 -21.852 1.00 71.81 359 ALA A CA 1
ATOM 2701 C C . ALA A 1 359 ? 5.551 11.631 -20.603 1.00 71.81 359 ALA A C 1
ATOM 2703 O O . ALA A 1 359 ? 6.778 11.741 -20.551 1.00 71.81 359 ALA A O 1
ATOM 2704 N N . MET A 1 360 ? 4.831 11.206 -19.567 1.00 68.00 360 MET A N 1
ATOM 2705 C CA . MET A 1 360 ? 5.422 10.775 -18.305 1.00 68.00 360 MET A CA 1
ATOM 2706 C C . MET A 1 360 ? 6.219 9.486 -18.519 1.00 68.00 360 MET A C 1
ATOM 2708 O O . MET A 1 360 ? 5.759 8.578 -19.219 1.00 68.00 360 MET A O 1
ATOM 2712 N N . ARG A 1 361 ? 7.435 9.423 -17.969 1.00 77.00 361 ARG A N 1
ATOM 2713 C CA . ARG A 1 361 ? 8.348 8.294 -18.168 1.00 77.00 361 ARG A CA 1
ATOM 2714 C C . ARG A 1 361 ? 8.949 7.828 -16.858 1.00 77.00 361 ARG A C 1
ATOM 2716 O O . ARG A 1 361 ? 9.395 8.642 -16.054 1.00 77.00 361 ARG A O 1
ATOM 2723 N N . TYR A 1 362 ? 9.031 6.510 -16.720 1.00 73.81 362 TYR A N 1
ATOM 2724 C CA . TYR A 1 362 ? 9.941 5.870 -15.780 1.00 73.81 362 TYR A CA 1
ATOM 2725 C C . TYR A 1 362 ? 11.038 5.153 -16.547 1.00 73.81 362 TYR A C 1
ATOM 2727 O O . TYR A 1 362 ? 10.773 4.459 -17.529 1.00 73.81 362 TYR A O 1
ATOM 2735 N N . PHE A 1 363 ? 12.256 5.277 -16.052 1.00 79.31 363 PHE A N 1
ATOM 2736 C CA . PHE A 1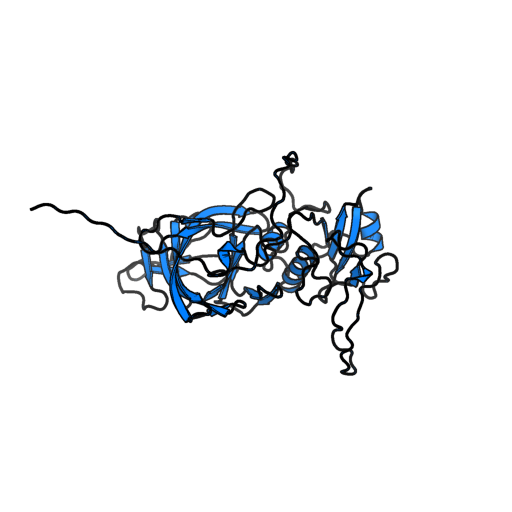 363 ? 13.426 4.556 -16.512 1.00 79.31 363 PHE A CA 1
ATOM 2737 C C . PHE A 1 363 ? 13.864 3.679 -15.354 1.00 79.31 363 PHE A C 1
ATOM 2739 O O . PHE A 1 363 ? 14.385 4.173 -14.352 1.00 79.31 363 PHE A O 1
ATOM 2746 N N . SER A 1 364 ? 13.601 2.379 -15.463 1.00 74.50 364 SER A N 1
ATOM 2747 C CA . SER A 1 364 ? 14.108 1.442 -14.476 1.00 74.50 364 SER A CA 1
ATOM 2748 C C . SER A 1 364 ? 15.516 1.014 -14.865 1.00 74.50 364 SER A C 1
ATOM 2750 O O . SER A 1 364 ? 15.811 0.745 -16.034 1.00 74.50 364 SER A O 1
ATOM 2752 N N . LYS A 1 365 ? 16.403 1.008 -13.877 1.00 76.94 365 LYS A N 1
ATOM 2753 C CA . LYS A 1 365 ? 17.815 0.679 -14.025 1.00 76.94 365 LYS A CA 1
ATOM 2754 C C . LYS A 1 365 ? 18.107 -0.629 -13.307 1.00 76.94 365 LYS A C 1
ATOM 2756 O O . LYS A 1 365 ? 17.687 -0.818 -12.162 1.00 76.94 365 LYS A O 1
ATOM 2761 N N . GLY A 1 366 ? 18.847 -1.498 -13.982 1.00 65.38 366 GLY A N 1
ATOM 2762 C CA . GLY A 1 366 ? 19.447 -2.692 -13.398 1.00 65.38 366 GLY A CA 1
ATOM 2763 C C . GLY A 1 366 ? 20.947 -2.494 -13.191 1.00 65.38 366 GLY A C 1
ATOM 2764 O O . GLY A 1 366 ? 21.581 -1.734 -13.925 1.00 65.38 366 GLY A O 1
ATOM 2765 N N . SER A 1 367 ? 21.514 -3.191 -12.208 1.00 65.25 367 SER A N 1
ATOM 2766 C CA . SER A 1 367 ? 22.964 -3.394 -12.107 1.00 65.25 367 SER A CA 1
ATOM 2767 C C . SER A 1 367 ? 23.348 -4.656 -12.881 1.00 65.25 367 SER A C 1
ATOM 2769 O O . SER A 1 367 ? 22.607 -5.640 -12.827 1.00 65.25 367 SER A O 1
ATOM 2771 N N . ILE A 1 368 ? 24.469 -4.615 -13.606 1.00 55.22 368 ILE A N 1
ATOM 2772 C CA . ILE A 1 368 ? 25.020 -5.781 -14.326 1.00 55.22 368 ILE A CA 1
ATOM 2773 C C . ILE A 1 368 ? 25.696 -6.759 -13.359 1.00 55.22 368 ILE A C 1
ATOM 2775 O O . ILE A 1 368 ? 26.409 -6.290 -12.442 1.00 55.22 368 ILE A O 1
#